Protein AF-A0ABD3QB46-F1 (afdb_monomer_lite)

Radius of gyration: 33.31 Å; chains: 1; bounding box: 88×83×87 Å

Structure (mmCIF, N/CA/C/O backbone):
data_AF-A0ABD3QB46-F1
#
_entry.id   AF-A0ABD3QB46-F1
#
loop_
_atom_site.group_PDB
_atom_site.id
_atom_site.type_symbol
_atom_site.label_atom_id
_atom_site.label_alt_id
_atom_site.label_comp_id
_atom_site.label_asym_id
_atom_site.label_entity_id
_atom_site.label_seq_id
_atom_site.pdbx_PDB_ins_code
_atom_site.Cartn_x
_atom_site.Cartn_y
_atom_site.Cartn_z
_atom_site.occupancy
_atom_site.B_iso_or_equiv
_atom_site.auth_seq_id
_atom_site.auth_comp_id
_atom_site.auth_asym_id
_atom_site.auth_atom_id
_atom_site.pdbx_PDB_model_num
ATOM 1 N N . MET A 1 1 ? -45.437 -51.075 6.900 1.00 41.72 1 MET A N 1
ATOM 2 C CA . MET A 1 1 ? -45.022 -50.573 8.228 1.00 41.72 1 MET A CA 1
ATOM 3 C C . MET A 1 1 ? -43.674 -49.899 8.054 1.00 41.72 1 MET A C 1
ATOM 5 O O . MET A 1 1 ? -42.848 -50.465 7.357 1.00 41.72 1 MET A O 1
ATOM 9 N N . ILE A 1 2 ? -43.502 -48.746 8.708 1.00 37.66 2 ILE A N 1
ATOM 10 C CA . ILE A 1 2 ? -42.310 -47.878 8.766 1.00 37.66 2 ILE A CA 1
ATOM 11 C C . ILE A 1 2 ? -42.243 -46.821 7.648 1.00 37.66 2 ILE A C 1
ATOM 13 O O . ILE A 1 2 ? -41.625 -46.995 6.605 1.00 37.66 2 ILE A O 1
ATOM 17 N N . LEU A 1 3 ? -42.913 -45.698 7.928 1.00 36.47 3 LEU A N 1
ATOM 18 C CA . LEU A 1 3 ? -42.651 -44.376 7.360 1.00 36.47 3 LEU A CA 1
ATOM 19 C C . LEU A 1 3 ? -41.615 -43.703 8.281 1.00 36.47 3 LEU A C 1
ATOM 21 O O . LEU A 1 3 ? -41.908 -43.509 9.462 1.00 36.47 3 LEU A O 1
ATOM 25 N N . HIS A 1 4 ? -40.430 -43.353 7.780 1.00 43.12 4 HIS A N 1
ATOM 26 C CA . HIS A 1 4 ? -39.468 -42.536 8.525 1.00 43.12 4 HIS A CA 1
ATOM 27 C C . HIS A 1 4 ? -39.785 -41.050 8.317 1.00 43.12 4 HIS A C 1
ATOM 29 O O . HIS A 1 4 ? -39.665 -40.528 7.212 1.00 43.12 4 HIS A O 1
ATOM 35 N N . ARG A 1 5 ? -40.203 -40.374 9.394 1.00 49.00 5 ARG A N 1
ATOM 36 C CA . ARG A 1 5 ? -40.220 -38.911 9.501 1.00 49.00 5 ARG A CA 1
ATOM 37 C C . ARG A 1 5 ? -38.848 -38.449 9.992 1.00 49.00 5 ARG A C 1
ATOM 39 O O . ARG A 1 5 ? -38.425 -38.870 11.064 1.00 49.00 5 ARG A O 1
ATOM 46 N N . PHE A 1 6 ? -38.196 -37.572 9.237 1.00 39.50 6 PHE A N 1
ATOM 47 C CA . PHE A 1 6 ? -37.091 -36.752 9.729 1.00 39.50 6 PHE A CA 1
ATOM 48 C C . PHE A 1 6 ? -37.677 -35.507 10.411 1.00 39.50 6 PHE A C 1
ATOM 50 O O . PHE A 1 6 ? -38.448 -34.773 9.796 1.00 39.50 6 PHE A O 1
ATOM 57 N N . LEU A 1 7 ? -37.352 -35.308 11.691 1.00 33.66 7 LEU A N 1
ATOM 58 C CA . LEU A 1 7 ? -37.504 -34.026 12.386 1.00 33.66 7 LEU A CA 1
ATOM 59 C C . LEU A 1 7 ? -36.214 -33.209 12.193 1.00 33.66 7 LEU A C 1
ATOM 61 O O . LEU A 1 7 ? -35.135 -33.798 12.288 1.00 33.66 7 LEU A O 1
ATOM 65 N N . PRO A 1 8 ? -36.289 -31.884 11.983 1.00 40.78 8 PRO A N 1
ATOM 66 C CA . PRO A 1 8 ? -35.114 -31.027 12.015 1.00 40.78 8 PRO A CA 1
ATOM 67 C C . PRO A 1 8 ? -34.707 -30.774 13.474 1.00 40.78 8 PRO A C 1
ATOM 69 O O . PRO A 1 8 ? -35.521 -30.373 14.306 1.00 40.78 8 PRO A O 1
ATOM 72 N N . VAL A 1 9 ? -33.440 -31.041 13.781 1.00 33.66 9 VAL A N 1
ATOM 73 C CA . VAL A 1 9 ? -32.803 -30.692 15.053 1.00 33.66 9 VAL A CA 1
ATOM 74 C C . VAL A 1 9 ? -32.510 -29.193 15.025 1.00 33.66 9 VAL A C 1
ATOM 76 O O . VAL A 1 9 ? -31.737 -28.725 14.195 1.00 33.66 9 VAL A O 1
ATOM 79 N N . LEU A 1 10 ? -33.169 -28.449 15.912 1.00 33.75 10 LEU A N 1
ATOM 80 C CA . LEU A 1 10 ? -32.939 -27.027 16.146 1.00 33.75 10 LEU A CA 1
ATOM 81 C C . LEU A 1 10 ? -31.586 -26.871 16.863 1.00 33.75 10 LEU A C 1
ATOM 83 O O . LEU A 1 10 ? -31.445 -27.260 18.022 1.00 33.75 10 LEU A O 1
ATOM 87 N N . LEU A 1 11 ? -30.580 -26.364 16.150 1.00 29.81 11 LEU A N 1
ATOM 88 C CA . LEU A 1 11 ? -29.246 -26.093 16.681 1.00 29.81 11 LEU A CA 1
ATOM 89 C C . LEU A 1 11 ? -29.290 -24.771 17.471 1.00 29.81 11 LEU A C 1
ATOM 91 O O . LEU A 1 11 ? -29.221 -23.691 16.893 1.00 29.81 11 LEU A O 1
ATOM 95 N N . LEU A 1 12 ? -29.455 -24.852 18.793 1.00 33.78 12 LEU A N 1
ATOM 96 C CA . LEU A 1 12 ? -29.245 -23.722 19.703 1.00 33.78 12 LEU A CA 1
ATOM 97 C C . LEU A 1 12 ? -27.739 -23.448 19.792 1.00 33.78 12 LEU A C 1
ATOM 99 O O . LEU A 1 12 ? -27.015 -24.183 20.465 1.00 33.78 12 LEU A O 1
ATOM 103 N N . LEU A 1 13 ? -27.272 -22.408 19.099 1.00 33.41 13 LEU A N 1
ATOM 104 C CA . LEU A 1 13 ? -25.924 -21.863 19.259 1.00 33.41 13 LEU A CA 1
ATOM 105 C C . LEU A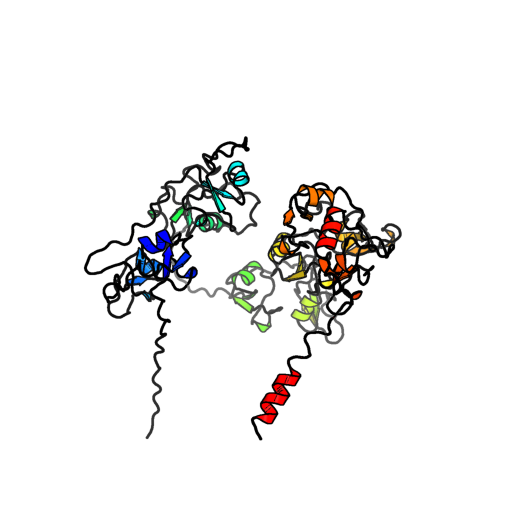 1 13 ? -25.781 -21.333 20.694 1.00 33.41 13 LEU A C 1
ATOM 107 O O . LEU A 1 13 ? -26.290 -20.267 21.026 1.00 33.41 13 LEU A O 1
ATOM 111 N N . HIS A 1 14 ? -25.126 -22.106 21.562 1.00 36.28 14 HIS A N 1
ATOM 112 C CA . HIS A 1 14 ? -24.645 -21.615 22.851 1.00 36.28 14 HIS A CA 1
ATOM 113 C C . HIS A 1 14 ? -23.461 -20.683 22.586 1.00 36.28 14 HIS A C 1
ATOM 115 O O . HIS A 1 14 ? -22.384 -21.148 22.211 1.00 36.28 14 HIS A O 1
ATOM 121 N N . LEU A 1 15 ? -23.665 -19.378 22.767 1.00 45.41 15 LEU A N 1
ATOM 122 C CA . LEU A 1 15 ? -22.561 -18.429 22.866 1.00 45.41 15 LEU A CA 1
ATOM 123 C C . LEU A 1 15 ? -21.738 -18.759 24.126 1.00 45.41 15 LEU A C 1
ATOM 125 O O . LEU A 1 15 ? -22.323 -19.131 25.150 1.00 45.41 15 LEU A O 1
ATOM 129 N N . PRO A 1 16 ? -20.397 -18.678 24.068 1.00 44.38 16 PRO A N 1
ATOM 130 C CA . PRO A 1 16 ? -19.562 -18.871 25.245 1.00 44.38 16 PRO A CA 1
ATOM 131 C C . PRO A 1 16 ? -19.929 -17.832 26.320 1.00 44.38 16 PRO A C 1
ATOM 133 O O . PRO A 1 16 ? -20.229 -16.687 25.975 1.00 44.38 16 PRO A O 1
ATOM 136 N N . PRO A 1 17 ? -19.926 -18.204 27.612 1.00 53.66 17 PRO A N 1
ATOM 137 C CA . PRO A 1 17 ? -20.184 -17.256 28.688 1.00 53.66 17 PRO A CA 1
ATOM 138 C C . PRO A 1 17 ? -19.136 -16.138 28.643 1.00 53.66 17 PRO A C 1
ATOM 140 O O . PRO A 1 17 ? -17.934 -16.407 28.667 1.00 53.66 17 PRO A O 1
ATOM 143 N N . ILE A 1 18 ? -19.599 -14.890 28.552 1.00 59.91 18 ILE A N 1
ATOM 144 C CA . ILE A 1 18 ? -18.747 -13.701 28.640 1.00 59.91 18 ILE A CA 1
ATOM 145 C C . ILE A 1 18 ? -18.142 -13.684 30.049 1.00 59.91 18 ILE A C 1
ATOM 147 O O . ILE A 1 18 ? -18.848 -13.894 31.036 1.00 59.91 18 ILE A O 1
ATOM 151 N N . ASN A 1 19 ? -16.825 -13.505 30.138 1.00 60.78 19 ASN A N 1
ATOM 152 C CA . ASN A 1 19 ? -16.116 -13.496 31.412 1.00 60.78 19 ASN A CA 1
ATOM 153 C C . ASN A 1 19 ? -16.535 -12.253 32.219 1.00 60.78 19 ASN A C 1
ATOM 155 O O . ASN A 1 19 ? -16.424 -11.138 31.716 1.00 60.78 19 ASN A O 1
ATOM 159 N N . SER A 1 20 ? -17.021 -12.440 33.448 1.00 67.75 20 SER A N 1
ATOM 160 C CA . SER A 1 20 ? -17.688 -11.401 34.253 1.00 67.75 20 SER A CA 1
ATOM 161 C C . SER A 1 20 ? -16.785 -10.259 34.722 1.00 67.75 20 SER A C 1
ATOM 163 O O . SER A 1 20 ? -17.282 -9.289 35.285 1.00 67.75 20 SER A O 1
ATOM 165 N N . ASP A 1 21 ? -15.474 -10.367 34.511 1.00 86.50 21 ASP A N 1
ATOM 166 C CA . ASP A 1 21 ? -14.487 -9.512 35.178 1.00 86.50 21 ASP A CA 1
ATOM 167 C C . ASP A 1 21 ? -13.931 -8.410 34.260 1.00 86.50 21 ASP A C 1
ATOM 169 O O . ASP A 1 21 ? -13.073 -7.618 34.667 1.00 86.50 21 ASP A O 1
ATOM 173 N N . LYS A 1 22 ? -14.402 -8.356 33.008 1.00 91.44 22 LYS A N 1
ATOM 174 C CA . LYS A 1 22 ? -13.919 -7.436 31.979 1.00 91.44 22 LYS A CA 1
ATOM 175 C C . LYS A 1 22 ? -15.014 -6.500 31.489 1.00 91.44 22 LYS A C 1
ATOM 177 O O . LYS A 1 22 ? -16.102 -6.956 31.148 1.00 91.44 22 LYS A O 1
ATOM 182 N N . PHE A 1 23 ? -14.701 -5.206 31.424 1.00 91.81 23 PHE A N 1
ATOM 183 C CA . PHE A 1 23 ? -15.641 -4.158 31.036 1.00 91.81 23 PHE A CA 1
ATOM 184 C C . PHE A 1 23 ? -15.017 -3.154 30.066 1.00 91.81 23 PHE A C 1
ATOM 186 O O . PHE A 1 23 ? -13.822 -2.856 30.130 1.00 91.81 23 PHE A O 1
ATOM 193 N N . CYS A 1 24 ? -15.847 -2.617 29.180 1.00 91.19 24 CYS A N 1
ATOM 194 C CA . CYS A 1 24 ? -15.464 -1.568 28.251 1.00 91.19 24 CYS A CA 1
ATOM 195 C C . CYS A 1 24 ? -15.295 -0.229 28.966 1.00 91.19 24 CYS A C 1
ATOM 197 O O . CYS A 1 24 ? -16.133 0.172 29.776 1.00 91.19 24 CYS A O 1
ATOM 199 N N . GLY A 1 25 ? -14.224 0.479 28.627 1.00 90.94 25 GLY A N 1
ATOM 200 C CA . GLY A 1 25 ? -13.978 1.852 29.054 1.00 90.94 25 GLY A CA 1
ATOM 201 C C . GLY A 1 25 ? -12.946 2.523 28.157 1.00 90.94 25 GLY A C 1
ATOM 202 O O . GLY A 1 25 ? -12.331 1.867 27.321 1.00 90.94 25 GLY A O 1
ATOM 203 N N . THR A 1 26 ? -12.754 3.832 28.296 1.00 87.94 26 THR A N 1
ATOM 204 C CA . THR A 1 26 ? -11.649 4.550 27.621 1.00 87.94 26 THR A CA 1
ATOM 205 C C . THR A 1 26 ? -10.292 4.273 28.274 1.00 87.94 26 THR A C 1
ATOM 207 O O . THR A 1 26 ? -9.246 4.417 27.651 1.00 87.94 26 THR A O 1
ATOM 210 N N . ASP A 1 27 ? -10.322 3.876 29.545 1.00 90.50 27 ASP A N 1
ATOM 211 C CA . ASP A 1 27 ? -9.195 3.422 30.347 1.00 90.50 27 ASP A CA 1
ATOM 212 C C . ASP A 1 27 ? -9.707 2.503 31.478 1.00 90.50 27 ASP A C 1
ATOM 214 O O . ASP A 1 27 ? -10.916 2.343 31.673 1.00 90.50 27 ASP A O 1
ATOM 218 N N . LEU A 1 28 ? -8.789 1.908 32.247 1.00 91.00 28 LEU A N 1
ATOM 219 C CA . LEU A 1 28 ? -9.125 1.010 33.358 1.00 91.00 28 LEU A CA 1
ATOM 220 C C . LEU A 1 28 ? -9.982 1.691 34.440 1.00 91.00 28 LEU A C 1
ATOM 222 O O . LEU A 1 28 ? -10.888 1.064 34.981 1.00 91.00 28 LEU A O 1
ATOM 226 N N . SER A 1 29 ? -9.728 2.964 34.752 1.00 88.56 29 SER A N 1
ATOM 227 C CA . SER A 1 29 ? -10.483 3.713 35.765 1.00 88.56 29 SER A CA 1
ATOM 228 C C . SER A 1 29 ? -11.914 3.978 35.291 1.00 88.56 29 SER A C 1
ATOM 230 O O . SER A 1 29 ? -12.873 3.840 36.055 1.00 88.56 29 SER A O 1
ATOM 232 N N . ASN A 1 30 ? -12.087 4.310 34.012 1.00 88.88 30 ASN A N 1
ATOM 233 C CA . ASN A 1 30 ? -13.387 4.459 33.371 1.00 88.88 30 ASN A CA 1
ATOM 234 C C . ASN A 1 30 ? -14.158 3.128 33.351 1.00 88.88 30 ASN A C 1
ATOM 236 O O . ASN A 1 30 ? -15.316 3.100 33.768 1.00 88.88 30 ASN A O 1
ATOM 240 N N . ALA A 1 31 ? -13.511 2.020 32.978 1.00 88.12 31 ALA A N 1
ATOM 241 C CA . ALA A 1 31 ? -14.123 0.689 33.008 1.00 88.12 31 ALA A CA 1
ATOM 242 C C . ALA A 1 31 ? -14.552 0.278 34.432 1.00 88.12 31 ALA A C 1
ATOM 244 O O . ALA A 1 31 ? -15.677 -0.177 34.632 1.00 88.12 31 ALA A O 1
ATOM 245 N N . GLN A 1 32 ? -13.698 0.515 35.436 1.00 88.44 32 GLN A N 1
ATOM 246 C CA . GLN A 1 32 ? -13.969 0.218 36.851 1.00 88.44 32 GLN A CA 1
ATOM 247 C C . GLN A 1 32 ? -15.065 1.079 37.477 1.00 88.44 32 GLN A C 1
ATOM 249 O O . GLN A 1 32 ? -15.755 0.630 38.388 1.00 88.44 32 GLN A O 1
ATOM 254 N N . SER A 1 33 ? -15.192 2.332 37.045 1.00 83.56 33 SER A N 1
ATOM 255 C CA . SER A 1 33 ? -16.164 3.268 37.620 1.00 83.56 33 SER A CA 1
ATOM 256 C C . SER A 1 33 ? -17.535 3.184 36.959 1.00 83.56 33 SER A C 1
ATOM 258 O O . SER A 1 33 ? -18.541 3.433 37.622 1.00 83.56 33 SER A O 1
ATOM 260 N N . THR A 1 34 ? -17.588 2.845 35.670 1.00 83.06 34 THR A N 1
ATOM 261 C CA . THR A 1 34 ? -18.844 2.792 34.914 1.00 83.06 34 THR A CA 1
ATOM 262 C C . THR A 1 34 ? -19.472 1.404 34.917 1.00 83.06 34 THR A C 1
ATOM 264 O O . THR A 1 34 ? -20.699 1.316 34.953 1.00 83.06 34 THR A O 1
ATOM 267 N N . CYS A 1 35 ? -18.661 0.335 34.896 1.00 86.75 35 CYS A N 1
ATOM 268 C CA . CYS A 1 35 ? -19.114 -1.060 34.831 1.00 86.75 35 CYS A CA 1
ATOM 269 C C . CYS A 1 35 ? -20.198 -1.282 33.763 1.00 86.75 35 CYS A C 1
ATOM 271 O O . CYS A 1 35 ? -21.172 -2.007 33.978 1.00 86.75 35 CYS A O 1
ATOM 273 N N . TRP A 1 36 ? -20.083 -0.560 32.646 1.00 78.75 36 TRP A N 1
ATOM 274 C CA . TRP A 1 36 ? -21.226 -0.310 31.776 1.00 78.75 36 TRP A CA 1
ATOM 275 C C . TRP A 1 36 ? -21.492 -1.455 30.800 1.00 78.75 36 TRP A C 1
ATOM 277 O O . TRP A 1 36 ? -22.642 -1.855 30.627 1.00 78.75 36 TRP A O 1
ATOM 287 N N . GLN A 1 37 ? -20.440 -2.008 30.203 1.00 87.88 37 GLN A N 1
ATOM 288 C CA . GLN A 1 37 ? -20.559 -3.049 29.194 1.00 87.88 37 GLN A CA 1
ATOM 289 C C . GLN A 1 37 ? -19.549 -4.167 29.468 1.00 87.88 37 GLN A C 1
ATOM 291 O O . GLN A 1 37 ? -18.351 -3.897 29.402 1.00 87.88 37 GLN A O 1
ATOM 296 N N . PRO A 1 38 ? -19.990 -5.403 29.757 1.00 86.81 38 PRO A N 1
ATOM 297 C CA . PRO A 1 38 ? -19.084 -6.536 29.854 1.00 86.81 38 PRO A CA 1
ATOM 298 C C . PRO A 1 38 ? -18.516 -6.886 28.473 1.00 86.81 38 PRO A C 1
ATOM 300 O O . PRO A 1 38 ? -19.205 -6.761 27.460 1.00 86.81 38 PRO A O 1
ATOM 303 N N . CYS A 1 39 ? -17.268 -7.339 28.424 1.00 89.00 39 CYS A N 1
ATOM 304 C CA . CYS A 1 39 ? -16.578 -7.646 27.172 1.00 89.00 39 CYS A CA 1
ATOM 305 C C . CYS A 1 39 ? -15.663 -8.864 27.313 1.00 89.00 39 CYS A C 1
ATOM 307 O O . CYS A 1 39 ? -15.085 -9.114 28.369 1.00 89.00 39 CYS A O 1
ATOM 309 N N . GLY A 1 40 ? -15.508 -9.641 26.242 1.00 87.50 40 GLY A N 1
ATOM 310 C CA . GLY A 1 40 ? -14.450 -10.648 26.132 1.00 87.50 40 GLY A CA 1
ATOM 311 C C . GLY A 1 40 ? -13.196 -10.088 25.457 1.00 87.50 40 GLY A C 1
ATOM 312 O O . GLY A 1 40 ? -12.076 -10.483 25.796 1.00 87.50 40 GLY A O 1
ATOM 313 N N . THR A 1 41 ? -13.394 -9.162 24.519 1.00 88.50 41 THR A N 1
ATOM 314 C CA . THR A 1 41 ? -12.387 -8.553 23.645 1.00 88.50 41 THR A CA 1
ATOM 315 C C . THR A 1 41 ? -12.700 -7.077 23.379 1.00 88.50 41 THR A C 1
ATOM 317 O O . THR A 1 41 ? -13.818 -6.624 23.610 1.00 88.50 41 THR A O 1
ATOM 320 N N . ASP A 1 42 ? -11.729 -6.325 22.849 1.00 86.69 42 ASP A N 1
ATOM 321 C CA . ASP A 1 42 ? -11.912 -4.912 22.466 1.00 86.69 42 ASP A CA 1
ATOM 322 C C . ASP A 1 42 ? -13.027 -4.731 21.412 1.00 86.69 42 ASP A C 1
ATOM 324 O O . ASP A 1 42 ? -13.703 -3.707 21.403 1.00 86.69 42 ASP A O 1
ATOM 328 N N . ALA A 1 43 ? -13.269 -5.743 20.568 1.00 83.06 43 ALA A N 1
ATOM 329 C CA . ALA A 1 43 ? -14.310 -5.717 19.538 1.00 83.06 43 ALA A CA 1
ATOM 330 C C . ALA A 1 43 ? -15.737 -5.782 20.103 1.00 83.06 43 ALA A C 1
ATOM 332 O O . ALA A 1 43 ? -16.689 -5.459 19.395 1.00 83.06 43 ALA A O 1
ATOM 333 N N . ASP A 1 44 ? -15.891 -6.192 21.364 1.00 83.06 44 ASP A N 1
ATOM 334 C CA . ASP A 1 44 ? -17.201 -6.209 22.002 1.00 83.06 44 ASP A CA 1
ATOM 335 C C . ASP A 1 44 ? -17.650 -4.787 22.368 1.00 83.06 44 ASP A C 1
ATOM 337 O O . ASP A 1 44 ? -18.846 -4.561 22.482 1.00 83.06 44 ASP A O 1
ATOM 341 N N . CYS A 1 45 ? -16.736 -3.818 22.510 1.00 89.25 45 CYS A N 1
ATOM 342 C CA . CYS A 1 45 ? -17.033 -2.482 23.027 1.00 89.25 45 CYS A CA 1
ATOM 343 C C . CYS A 1 45 ? -17.758 -1.566 22.032 1.00 89.25 45 CYS A C 1
ATOM 345 O O . CYS A 1 45 ? -17.326 -1.365 20.901 1.00 89.25 45 CYS A O 1
ATOM 347 N N . CYS A 1 46 ? -18.860 -0.961 22.482 1.00 83.81 46 CYS A N 1
ATOM 348 C CA . CYS A 1 46 ? -19.804 -0.258 21.613 1.00 83.81 46 CYS A CA 1
ATOM 349 C C . CYS A 1 46 ? -19.404 1.160 21.201 1.00 83.81 46 CYS A C 1
ATOM 351 O O . CYS A 1 46 ? -19.943 1.681 20.227 1.00 83.81 46 CYS A O 1
ATOM 353 N N . SER A 1 47 ? -18.522 1.818 21.954 1.00 79.44 47 SER A N 1
ATOM 354 C CA . SER A 1 47 ? -18.068 3.174 21.632 1.00 79.44 47 SER A CA 1
ATOM 355 C C . SER A 1 47 ? -16.679 3.146 21.003 1.00 79.44 47 SER A C 1
ATOM 357 O O . SER A 1 47 ? -15.774 2.480 21.508 1.00 79.44 47 SER A O 1
ATOM 359 N N . LEU A 1 48 ? -16.495 3.926 19.933 1.00 69.56 48 LEU A N 1
ATOM 360 C CA . LEU A 1 48 ? -15.185 4.134 19.313 1.00 69.56 48 LEU A CA 1
ATOM 361 C C . LEU A 1 48 ? -14.188 4.653 20.360 1.00 69.56 48 LEU A C 1
ATOM 363 O O . LEU A 1 48 ? -14.473 5.605 21.085 1.00 69.56 48 LEU A O 1
ATOM 367 N N . GLY A 1 49 ? -13.025 4.004 20.445 1.00 75.94 49 GLY A N 1
ATOM 368 C CA . GLY A 1 49 ? -11.976 4.336 21.412 1.00 75.94 49 GLY A CA 1
ATOM 369 C C . GLY A 1 49 ? -12.114 3.673 22.787 1.00 75.94 49 GLY A C 1
ATOM 370 O O . GLY A 1 49 ? -11.264 3.907 23.644 1.00 75.94 49 GLY A O 1
ATOM 371 N N . GLN A 1 50 ? -13.132 2.836 23.016 1.00 87.62 50 GLN A N 1
ATOM 372 C CA . GLN A 1 50 ? -13.169 1.975 24.199 1.00 87.62 50 GLN A CA 1
ATOM 373 C C . GLN A 1 50 ? -12.397 0.675 23.970 1.00 87.62 50 GLN A C 1
ATOM 375 O O . GLN A 1 50 ? -12.355 0.140 22.863 1.00 87.62 50 GLN A O 1
ATOM 380 N N . ARG A 1 51 ? -11.792 0.162 25.041 1.00 89.62 51 ARG A N 1
ATOM 381 C CA . ARG A 1 51 ? -11.105 -1.133 25.076 1.00 89.62 51 ARG A CA 1
ATOM 382 C C . ARG A 1 51 ? -11.628 -1.965 26.236 1.00 89.62 51 ARG A C 1
ATOM 384 O O . ARG A 1 51 ? -12.249 -1.438 27.161 1.00 89.62 51 ARG A O 1
ATOM 391 N N . CYS A 1 52 ? -11.373 -3.261 26.180 1.00 93.69 52 CYS A N 1
ATOM 392 C CA . CYS A 1 52 ? -11.826 -4.213 27.171 1.00 93.69 52 CYS A CA 1
ATOM 393 C C . CYS A 1 52 ? -10.805 -4.337 28.312 1.00 93.69 52 CYS A C 1
ATOM 395 O O . CYS A 1 52 ? -9.714 -4.883 28.131 1.00 93.69 52 CYS A O 1
ATOM 397 N N . TYR A 1 53 ? -11.151 -3.839 29.501 1.00 93.19 53 TYR A N 1
ATOM 398 C CA . TYR A 1 53 ? -10.266 -3.816 30.670 1.00 93.19 53 TYR A CA 1
ATOM 399 C C . TYR A 1 53 ? -10.715 -4.806 31.743 1.00 93.19 53 TYR A C 1
ATOM 401 O O . TYR A 1 53 ? -11.904 -4.934 32.013 1.00 93.19 53 TYR A O 1
ATOM 409 N N . GLU A 1 54 ? -9.764 -5.455 32.419 1.00 93.06 54 GLU A N 1
ATOM 410 C CA . GLU A 1 54 ? -10.036 -6.238 33.633 1.00 93.06 54 GLU A CA 1
ATOM 411 C C . GLU A 1 54 ? -10.341 -5.296 34.802 1.00 93.06 54 GLU A C 1
ATOM 413 O O . GLU A 1 54 ? -9.437 -4.787 35.463 1.00 93.06 54 GLU A O 1
ATOM 418 N N . ALA A 1 55 ? -11.625 -5.036 35.047 1.00 85.69 55 ALA A N 1
ATOM 419 C CA . ALA A 1 55 ? -12.065 -4.102 36.079 1.00 85.69 55 ALA A CA 1
ATOM 420 C C . ALA A 1 55 ? -11.929 -4.681 37.504 1.00 85.69 55 ALA A C 1
ATOM 422 O O . ALA A 1 55 ? -11.929 -3.930 38.483 1.00 85.69 55 ALA A O 1
ATOM 423 N N . GLY A 1 56 ? -11.757 -6.000 37.638 1.00 83.88 56 GLY A N 1
ATOM 424 C CA . GLY A 1 56 ? -11.680 -6.687 38.929 1.00 83.88 56 GLY A CA 1
ATOM 425 C C . GLY A 1 56 ? -12.992 -6.602 39.722 1.00 83.88 56 GLY A C 1
ATOM 426 O O . GLY A 1 56 ? -14.053 -6.330 39.167 1.00 83.88 56 GLY A O 1
ATOM 427 N N . GLU A 1 57 ? -12.926 -6.790 41.046 1.00 79.56 57 GLU A N 1
ATOM 428 C CA . GLU A 1 57 ? -14.107 -6.814 41.937 1.00 79.56 57 GLU A CA 1
ATOM 429 C C . GLU A 1 57 ? -14.871 -5.474 42.033 1.00 79.56 57 GLU A C 1
ATOM 431 O O . GLU A 1 57 ? -15.908 -5.403 42.695 1.00 79.56 57 GLU A O 1
ATOM 436 N N . ALA A 1 58 ? -14.380 -4.403 41.395 1.00 77.38 58 ALA A N 1
ATOM 437 C CA . ALA A 1 58 ? -15.042 -3.097 41.383 1.00 77.38 58 ALA A CA 1
ATOM 438 C C . ALA A 1 58 ? -16.430 -3.156 40.719 1.00 77.38 58 ALA A C 1
ATOM 440 O O . ALA A 1 58 ? -17.356 -2.469 41.153 1.00 77.38 58 ALA A O 1
ATOM 441 N N . CYS A 1 59 ? -16.588 -4.030 39.725 1.00 78.56 59 CYS A N 1
ATOM 442 C CA . CYS A 1 59 ? -17.843 -4.272 39.030 1.00 78.56 59 CYS A CA 1
ATOM 443 C C . CYS A 1 59 ? -18.474 -5.568 39.552 1.00 78.56 59 CYS A C 1
ATOM 445 O O . CYS A 1 59 ? -18.293 -6.642 38.989 1.00 78.56 59 CYS A O 1
ATOM 447 N N . GLY A 1 60 ? -19.168 -5.482 40.691 1.00 66.12 60 GLY A N 1
ATOM 448 C CA . GLY A 1 60 ? -19.786 -6.646 41.334 1.00 66.12 60 GLY A CA 1
ATOM 449 C C . GLY A 1 60 ? -20.760 -7.402 40.413 1.00 66.12 60 GLY A C 1
ATOM 450 O O . GLY A 1 60 ? -21.513 -6.791 39.656 1.00 66.12 60 GLY A O 1
ATOM 451 N N . SER A 1 61 ? -20.790 -8.735 40.522 1.00 60.41 61 SER A N 1
ATOM 452 C CA . SER A 1 61 ? -21.458 -9.663 39.587 1.00 60.41 61 SER A CA 1
ATOM 453 C C . SER A 1 61 ? -23.004 -9.679 39.622 1.00 60.41 61 SER A C 1
ATOM 455 O O . SER A 1 61 ? -23.597 -10.752 39.629 1.00 60.41 61 SER A O 1
ATOM 457 N N . SER A 1 62 ? -23.706 -8.546 39.737 1.00 56.88 62 SER A N 1
ATOM 458 C CA . SER A 1 62 ? -25.169 -8.611 39.965 1.00 56.88 62 SER A CA 1
ATOM 459 C C . SER A 1 62 ? -26.029 -7.446 39.478 1.00 56.88 62 SER A C 1
ATOM 461 O O . SER A 1 62 ? -27.198 -7.381 39.846 1.00 56.88 62 SER A O 1
ATOM 463 N N . VAL A 1 63 ? -25.521 -6.520 38.658 1.00 63.31 63 VAL A N 1
ATOM 464 C CA . VAL A 1 63 ? -26.352 -5.363 38.262 1.00 63.31 63 VAL A CA 1
ATOM 465 C C . VAL A 1 63 ? -27.356 -5.697 37.144 1.00 63.31 63 VAL A C 1
ATOM 467 O O . VAL A 1 63 ? -28.380 -5.028 37.062 1.00 63.31 63 VAL A O 1
ATOM 470 N N . TYR A 1 64 ? -27.127 -6.749 36.344 1.00 69.62 64 TYR A N 1
ATOM 471 C CA . TYR A 1 64 ? -27.937 -7.046 35.144 1.00 69.62 64 TYR A CA 1
ATOM 472 C C . TYR A 1 64 ? -28.406 -8.509 35.023 1.00 69.62 64 TYR A C 1
ATOM 474 O O . TYR A 1 64 ? -28.726 -8.973 33.927 1.00 69.62 64 TYR A O 1
ATOM 482 N N . ASP A 1 65 ? -28.458 -9.245 36.137 1.00 64.19 65 ASP A N 1
ATOM 483 C CA . ASP A 1 65 ? -28.917 -10.639 36.159 1.00 64.19 65 ASP A CA 1
ATOM 484 C C . ASP A 1 65 ? -30.439 -10.705 36.359 1.00 64.19 65 ASP A C 1
ATOM 486 O O . ASP A 1 65 ? -30.949 -10.847 37.472 1.00 64.19 65 ASP A O 1
ATOM 490 N N . GLY A 1 66 ? -31.178 -10.594 35.255 1.00 75.88 66 GLY A N 1
ATOM 491 C CA . GLY A 1 66 ? -32.630 -10.760 35.226 1.00 75.88 66 GLY A CA 1
ATOM 492 C C . GLY A 1 66 ? -33.193 -10.738 33.804 1.00 75.88 66 GLY A C 1
ATOM 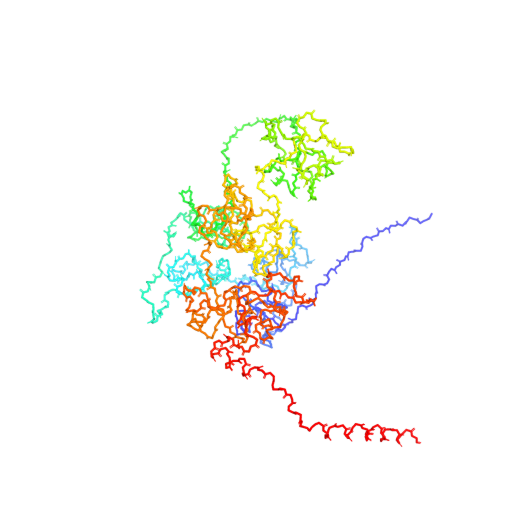493 O O . GLY A 1 66 ? -32.644 -10.091 32.915 1.00 75.88 66 GLY A O 1
ATOM 494 N N . GLU A 1 67 ? -34.307 -11.443 33.568 1.00 79.88 67 GLU A N 1
ATOM 495 C CA . GLU A 1 67 ? -34.992 -11.459 32.257 1.00 79.88 67 GLU A CA 1
ATOM 496 C C . GLU A 1 67 ? -35.501 -10.066 31.827 1.00 79.88 67 GLU A C 1
ATOM 498 O O . GLU A 1 67 ? -35.794 -9.848 30.652 1.00 79.88 67 GLU A O 1
ATOM 503 N N . ASN A 1 68 ? -35.566 -9.113 32.762 1.00 86.88 68 ASN A N 1
ATOM 504 C CA . ASN A 1 68 ? -35.920 -7.708 32.547 1.00 86.88 68 ASN A CA 1
ATOM 505 C C . ASN A 1 68 ? -34.812 -6.874 31.871 1.00 86.88 68 ASN A C 1
ATOM 507 O O . ASN A 1 68 ? -35.060 -5.713 31.551 1.00 86.88 68 ASN A O 1
ATOM 511 N N . HIS A 1 69 ? -33.632 -7.457 31.620 1.00 88.94 69 HIS A N 1
ATOM 512 C CA . HIS A 1 69 ? -32.492 -6.820 30.940 1.00 88.94 69 HIS A CA 1
ATOM 513 C C . HIS A 1 69 ? -32.263 -7.329 29.508 1.00 88.94 69 HIS A C 1
ATOM 515 O O . HIS A 1 69 ? -31.209 -7.089 28.910 1.00 88.94 69 HIS A O 1
ATOM 521 N N . ASN A 1 70 ? -33.247 -8.031 28.940 1.00 92.25 70 ASN A N 1
ATOM 522 C CA . ASN A 1 70 ? -33.164 -8.608 27.603 1.00 92.25 70 ASN A CA 1
ATOM 523 C C . ASN A 1 70 ? -33.895 -7.727 26.586 1.00 92.25 70 ASN A C 1
ATOM 525 O O . ASN A 1 70 ? -35.122 -7.608 26.647 1.00 92.25 70 ASN A O 1
ATOM 529 N N . PHE A 1 71 ? -33.170 -7.147 25.629 1.00 94.00 71 PHE A N 1
ATOM 530 C CA . PHE A 1 71 ? -33.735 -6.230 24.634 1.00 94.00 71 PHE A CA 1
ATOM 531 C C . PHE A 1 71 ? -33.339 -6.622 23.207 1.00 94.00 71 PHE A C 1
ATOM 533 O O . PHE A 1 71 ? -32.274 -7.189 22.957 1.00 94.00 71 PHE A O 1
ATOM 540 N N . CYS A 1 72 ? -34.241 -6.353 22.265 1.00 95.12 72 CYS A N 1
ATOM 541 C CA . CYS A 1 72 ? -34.043 -6.621 20.847 1.00 95.12 72 CYS A CA 1
ATOM 542 C C . CYS A 1 72 ? -33.201 -5.535 20.179 1.00 95.12 72 CYS A C 1
ATOM 544 O O . CYS A 1 72 ? -33.504 -4.354 20.340 1.00 95.12 72 CYS A O 1
ATOM 546 N N . GLY A 1 73 ? -32.239 -5.946 19.354 1.00 93.00 73 GLY A N 1
ATOM 547 C CA . GLY A 1 73 ? -31.460 -5.055 18.491 1.00 93.00 73 GLY A CA 1
ATOM 548 C C . GLY A 1 73 ? -30.797 -5.804 17.335 1.00 93.00 73 GLY A C 1
ATOM 549 O O . GLY A 1 73 ? -30.904 -7.030 17.233 1.00 93.00 73 GLY A O 1
ATOM 550 N N . VAL A 1 74 ? -30.121 -5.083 16.443 1.00 87.94 74 VAL A N 1
ATOM 551 C CA . VAL A 1 74 ? -29.248 -5.685 15.408 1.00 87.94 74 VAL A CA 1
ATOM 552 C C . VAL A 1 74 ? -27.866 -6.059 15.956 1.00 87.94 74 VAL A C 1
ATOM 554 O O . VAL A 1 74 ? -27.151 -6.855 15.354 1.00 87.94 74 VAL A O 1
ATOM 557 N N . SER A 1 75 ? -27.500 -5.488 17.103 1.00 87.81 75 SER A N 1
ATOM 558 C CA . SER A 1 75 ? -26.291 -5.771 17.875 1.00 87.81 75 SER A CA 1
ATOM 559 C C . SER A 1 75 ? -26.574 -5.567 19.368 1.00 87.81 75 SER A C 1
ATOM 561 O O . SER A 1 75 ? -27.586 -4.960 19.733 1.00 87.81 75 SER A O 1
ATOM 563 N N . TRP A 1 76 ? -25.679 -6.040 20.245 1.00 87.56 76 TRP A N 1
ATOM 564 C CA . TRP A 1 76 ? -25.800 -5.778 21.686 1.00 87.56 76 TRP A CA 1
ATOM 565 C C . TRP A 1 76 ? -25.818 -4.269 21.973 1.00 87.56 76 TRP A C 1
ATOM 567 O O . TRP A 1 76 ? -26.617 -3.807 22.779 1.00 87.56 76 TRP A O 1
ATOM 577 N N . CYS A 1 77 ? -25.006 -3.495 21.245 1.00 86.75 77 CYS A N 1
ATOM 578 C CA . CYS A 1 77 ? -24.936 -2.037 21.347 1.00 86.75 77 CYS A CA 1
ATOM 579 C C . CYS A 1 77 ? -26.254 -1.362 20.987 1.00 86.75 77 CYS A C 1
ATOM 581 O O . CYS A 1 77 ? -26.742 -0.518 21.732 1.00 86.75 77 CYS A O 1
ATOM 583 N N . ASP A 1 78 ? -26.848 -1.763 19.864 1.00 87.56 78 ASP A N 1
ATOM 584 C CA . ASP A 1 78 ? -28.146 -1.258 19.429 1.00 87.56 78 ASP A CA 1
ATOM 585 C C . ASP A 1 78 ? -29.220 -1.539 20.490 1.00 87.56 78 ASP A C 1
ATOM 587 O O . ASP A 1 78 ? -29.926 -0.626 20.918 1.00 87.56 78 ASP A O 1
ATOM 591 N N . ALA A 1 79 ? -29.269 -2.766 21.019 1.00 88.81 79 ALA A N 1
ATOM 592 C CA . ALA A 1 79 ? -30.194 -3.132 22.091 1.00 88.81 79 ALA A CA 1
ATOM 593 C C . ALA A 1 79 ? -29.952 -2.335 23.391 1.00 88.81 79 ALA A C 1
ATOM 595 O O . ALA A 1 79 ? -30.910 -1.904 24.033 1.00 88.81 79 ALA A O 1
ATOM 596 N N . ALA A 1 80 ? -28.687 -2.110 23.760 1.00 87.00 80 ALA A N 1
ATOM 597 C CA . ALA A 1 80 ? -28.280 -1.401 24.972 1.00 87.00 80 ALA A CA 1
ATOM 598 C C . ALA A 1 80 ? -28.525 0.117 24.924 1.00 87.00 80 ALA A C 1
ATOM 600 O O . ALA A 1 80 ? -28.782 0.721 25.967 1.00 87.00 80 ALA A O 1
ATOM 601 N N . TYR A 1 81 ? -28.446 0.736 23.742 1.00 83.12 81 TYR A N 1
ATOM 602 C CA . TYR A 1 81 ? -28.639 2.180 23.573 1.00 83.12 81 TYR A CA 1
ATOM 603 C C . TYR A 1 81 ? -30.057 2.574 23.181 1.00 83.12 81 TYR A C 1
ATOM 605 O O . TYR A 1 81 ? -30.512 3.644 23.571 1.00 83.12 81 TYR A O 1
ATOM 613 N N . THR A 1 82 ? -30.769 1.752 22.413 1.00 86.06 82 THR A N 1
ATOM 614 C CA . THR A 1 82 ? -32.152 2.076 22.028 1.00 86.06 82 THR A CA 1
ATOM 615 C C . THR A 1 82 ? -33.152 1.683 23.105 1.00 86.06 82 THR A C 1
ATOM 617 O O . THR A 1 82 ? -34.244 2.248 23.149 1.00 86.06 82 THR A O 1
ATOM 620 N N . CYS A 1 83 ? -32.795 0.716 23.963 1.00 90.00 83 CYS A N 1
ATOM 621 C CA . CYS A 1 83 ? -33.717 0.063 24.889 1.00 90.00 83 CYS A CA 1
ATOM 622 C C . CYS A 1 83 ? -35.045 -0.282 24.204 1.00 90.00 83 CYS A C 1
ATOM 624 O O . CYS A 1 83 ? -36.111 0.060 24.713 1.00 90.00 83 CYS A O 1
ATOM 626 N N . GLY A 1 84 ? -34.954 -0.900 23.018 1.00 89.19 84 GLY A N 1
ATOM 627 C CA . GLY A 1 84 ? -36.077 -1.149 22.119 1.00 89.19 84 GLY A CA 1
ATOM 628 C C . GLY A 1 84 ? -37.140 -2.103 22.679 1.00 89.19 84 GLY A C 1
ATOM 629 O O . GLY A 1 84 ? -37.691 -1.930 23.761 1.00 89.19 84 GLY A O 1
ATOM 630 N N . THR A 1 85 ? -37.509 -3.132 21.915 1.00 92.38 85 THR A N 1
ATOM 631 C CA . THR A 1 85 ? -38.528 -4.083 22.396 1.00 92.38 85 THR A CA 1
ATOM 632 C C . THR A 1 85 ? -37.897 -5.068 23.386 1.00 92.38 85 THR A C 1
ATOM 634 O O . THR A 1 85 ? -36.952 -5.754 22.995 1.00 92.38 85 THR A O 1
ATOM 637 N N . PRO A 1 86 ? -38.390 -5.196 24.632 1.00 93.31 86 PRO A N 1
ATOM 638 C CA . PRO A 1 86 ? -37.910 -6.227 25.545 1.00 93.31 86 PRO A CA 1
ATOM 639 C C . PRO A 1 86 ? -38.299 -7.625 25.045 1.00 93.31 86 PRO A C 1
ATOM 641 O O . PRO A 1 86 ? -39.420 -7.841 24.575 1.00 93.31 86 PRO A O 1
ATOM 644 N N . CYS A 1 87 ? -37.396 -8.597 25.162 1.00 93.25 87 CYS A N 1
ATOM 645 C CA . CYS A 1 87 ? -37.581 -9.958 24.652 1.00 93.25 87 CYS A CA 1
ATOM 646 C C . CYS A 1 87 ? -37.649 -10.996 25.779 1.00 93.25 87 CYS A C 1
ATOM 648 O O . CYS A 1 87 ? -36.703 -11.731 26.053 1.00 93.25 87 CYS A O 1
ATOM 650 N N . VAL A 1 88 ? -38.840 -11.128 26.372 1.00 84.88 88 VAL A N 1
ATOM 651 C CA . VAL A 1 88 ? -39.118 -11.958 27.567 1.00 84.88 88 VAL A CA 1
ATOM 652 C C . VAL A 1 88 ? -38.961 -13.479 27.328 1.00 84.88 88 VAL A C 1
ATOM 654 O O . VAL A 1 88 ? -39.007 -14.265 28.261 1.00 84.88 88 VAL A O 1
ATOM 657 N N . GLN A 1 89 ? -38.747 -13.937 26.090 1.00 87.62 89 GLN A N 1
ATOM 658 C CA . GLN A 1 89 ? -38.501 -15.357 25.756 1.00 87.62 89 GLN A CA 1
ATOM 659 C C . GLN A 1 89 ? -37.535 -15.519 24.569 1.00 87.62 89 GLN A C 1
ATOM 661 O O . GLN A 1 89 ? -37.676 -16.437 23.759 1.00 87.62 89 GLN A O 1
ATOM 666 N N . GLY A 1 90 ? -36.608 -14.575 24.385 1.00 88.62 90 GLY A N 1
ATOM 667 C CA . GLY A 1 90 ? -35.644 -14.628 23.277 1.00 88.62 90 GLY A CA 1
ATOM 668 C C . GLY A 1 90 ? -36.217 -14.314 21.887 1.00 88.62 90 GLY A C 1
ATOM 669 O O . GLY A 1 90 ? -35.495 -14.405 20.901 1.00 88.62 90 GLY A O 1
ATOM 670 N N . SER A 1 91 ? -37.503 -13.961 21.778 1.00 93.62 91 SER A N 1
ATOM 671 C CA . SER A 1 91 ? -38.151 -13.656 20.495 1.00 93.62 91 SER A CA 1
ATOM 672 C C . SER A 1 91 ? -38.145 -12.157 20.210 1.00 93.62 91 SER A C 1
ATOM 674 O O . SER A 1 91 ? -38.637 -11.379 21.025 1.00 93.62 91 SER A O 1
ATOM 676 N N . CYS A 1 92 ? -37.647 -11.779 19.032 1.00 95.44 92 CYS A N 1
ATOM 677 C CA . CYS A 1 92 ? -37.578 -10.400 18.560 1.00 95.44 92 CYS A CA 1
ATOM 678 C C . CYS A 1 92 ? -38.242 -10.238 17.180 1.00 95.44 92 CYS A C 1
ATOM 680 O O . CYS A 1 92 ? -38.197 -11.164 16.365 1.00 95.44 92 CYS A O 1
ATOM 682 N N . PRO A 1 93 ? -38.893 -9.094 16.899 1.00 92.94 93 PRO A N 1
ATOM 683 C CA . PRO A 1 93 ? -39.511 -8.835 15.600 1.00 92.94 93 PRO A CA 1
ATOM 684 C C . PRO A 1 93 ? -38.462 -8.546 14.513 1.00 92.94 93 PRO A C 1
ATOM 686 O O . PRO A 1 93 ? -37.336 -8.164 14.809 1.00 92.94 93 PRO A O 1
ATOM 689 N N . ASN A 1 94 ? -38.859 -8.683 13.242 1.00 90.25 94 ASN A N 1
ATOM 690 C CA . ASN A 1 94 ? -38.125 -8.174 12.071 1.00 90.25 94 ASN A CA 1
ATOM 691 C C . ASN A 1 94 ? -36.664 -8.644 11.921 1.00 90.25 94 ASN A C 1
ATOM 693 O O . ASN A 1 94 ? -35.837 -7.912 11.389 1.00 90.25 94 ASN A O 1
ATOM 697 N N . GLY A 1 95 ? -36.339 -9.860 12.368 1.00 88.06 95 GLY A N 1
ATOM 698 C CA . GLY A 1 95 ? -34.980 -10.402 12.240 1.00 88.06 95 GLY A CA 1
ATOM 699 C C . GLY A 1 95 ? -33.962 -9.799 13.213 1.00 88.06 95 GLY A C 1
ATOM 700 O O . GLY A 1 95 ? -32.770 -10.024 13.040 1.00 88.06 95 GLY A O 1
ATOM 701 N N . LEU A 1 96 ? -34.415 -9.059 14.229 1.00 93.38 96 LEU A N 1
ATOM 702 C CA . LEU A 1 96 ? -33.568 -8.620 15.336 1.00 93.38 96 LEU A CA 1
ATOM 703 C C . LEU A 1 96 ? -33.200 -9.804 16.242 1.00 93.38 96 LEU A C 1
ATOM 705 O O . LEU A 1 96 ? -33.909 -10.815 16.293 1.00 93.38 96 LEU A O 1
ATOM 709 N N . TYR A 1 97 ? -32.118 -9.653 16.997 1.00 93.94 97 TYR A N 1
ATOM 710 C CA . TYR A 1 97 ? -31.650 -10.637 17.968 1.00 93.94 97 TYR A CA 1
ATOM 711 C C . TYR A 1 97 ? -31.927 -10.151 19.392 1.00 93.94 97 TYR A C 1
ATOM 713 O O . TYR A 1 97 ? -31.899 -8.953 19.673 1.00 93.94 97 TYR A O 1
ATOM 721 N N . CYS A 1 98 ? -32.229 -11.091 20.290 1.00 94.62 98 CYS A N 1
ATOM 722 C CA . CYS A 1 98 ? -32.438 -10.804 21.704 1.00 94.62 98 CYS A CA 1
ATOM 723 C C . CYS A 1 98 ? -31.095 -10.831 22.433 1.00 94.62 98 CYS A C 1
ATOM 725 O O . CYS A 1 98 ? -30.477 -11.894 22.539 1.00 94.62 98 CYS A O 1
ATOM 727 N N . TYR A 1 99 ? -30.658 -9.680 22.930 1.00 91.56 99 TYR A N 1
ATOM 728 C CA . TYR A 1 99 ? -29.411 -9.544 23.673 1.00 91.56 99 TYR A CA 1
ATOM 729 C C . TYR A 1 99 ? -29.703 -9.462 25.165 1.00 91.56 99 TYR A C 1
ATOM 731 O O . TYR A 1 99 ? -30.575 -8.706 25.588 1.00 91.56 99 TYR A O 1
ATOM 739 N N . ALA A 1 100 ? -28.982 -10.261 25.950 1.00 89.94 100 ALA A N 1
ATOM 740 C CA . ALA A 1 100 ? -29.112 -10.290 27.400 1.00 89.94 100 ALA A CA 1
ATOM 741 C C . ALA A 1 100 ? -28.180 -9.285 28.088 1.00 89.94 100 ALA A C 1
ATOM 743 O O . ALA A 1 100 ? -27.207 -8.811 27.494 1.00 89.94 100 ALA A O 1
ATOM 744 N N . SER A 1 101 ? -28.481 -8.998 29.358 1.00 86.50 101 SER A N 1
ATOM 745 C CA . SER A 1 101 ? -27.660 -8.157 30.241 1.00 86.50 101 SER A CA 1
ATOM 746 C C . SER A 1 101 ? -27.418 -6.745 29.697 1.00 86.50 101 SER A C 1
ATOM 748 O O . SER A 1 101 ? -26.347 -6.173 29.884 1.00 86.50 101 SER A O 1
ATOM 750 N N . THR A 1 102 ? -28.407 -6.179 29.003 1.00 87.75 102 THR A N 1
ATOM 751 C CA . THR A 1 102 ? -28.367 -4.774 28.583 1.00 87.75 102 THR A CA 1
ATOM 752 C C . THR A 1 102 ? -28.622 -3.853 29.790 1.00 87.75 102 THR A C 1
ATOM 754 O O . THR A 1 102 ? -29.305 -4.249 30.737 1.00 87.75 102 THR A O 1
ATOM 757 N N . PRO A 1 103 ? -28.125 -2.602 29.784 1.00 84.44 103 PRO A N 1
ATOM 758 C CA . PRO A 1 103 ? -28.362 -1.644 30.870 1.00 84.44 103 PRO A CA 1
ATOM 759 C C . PRO A 1 103 ? -29.825 -1.180 30.982 1.00 84.44 103 PRO A C 1
ATOM 761 O O . PRO A 1 103 ? -30.194 -0.501 31.944 1.00 84.44 103 PRO A O 1
ATOM 764 N N . CYS A 1 104 ? -30.648 -1.530 29.996 1.00 87.19 104 CYS A N 1
ATOM 765 C CA . CYS A 1 104 ? -32.071 -1.251 29.938 1.00 87.19 104 CYS A CA 1
ATOM 766 C C 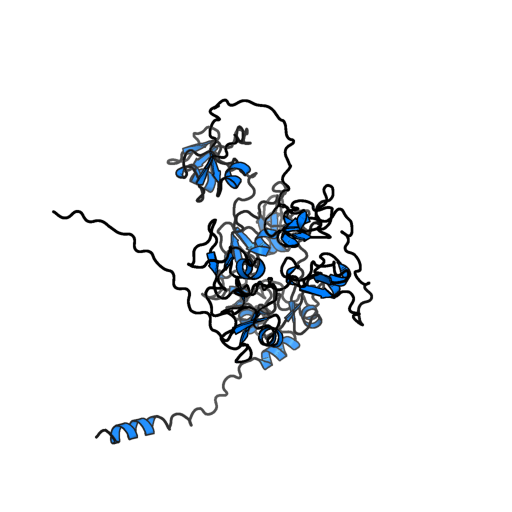. CYS A 1 104 ? -32.827 -2.114 30.956 1.00 87.19 104 CYS A C 1
ATOM 768 O O . CYS A 1 104 ? -32.484 -3.273 31.169 1.00 87.19 104 CYS A O 1
ATOM 770 N N . ASP A 1 105 ? -33.861 -1.557 31.587 1.00 88.69 105 ASP A N 1
ATOM 771 C CA . ASP A 1 105 ? -34.665 -2.252 32.599 1.00 88.69 105 ASP A CA 1
ATOM 772 C C . ASP A 1 105 ? -36.149 -1.953 32.373 1.00 88.69 105 ASP A C 1
ATOM 774 O O . ASP A 1 105 ? -36.571 -0.791 32.433 1.00 88.69 105 ASP A O 1
ATOM 778 N N . THR A 1 106 ? -36.942 -2.998 32.121 1.00 85.25 106 THR A N 1
ATOM 779 C CA . THR A 1 106 ? -38.392 -2.869 31.907 1.00 85.25 106 THR A CA 1
ATOM 780 C C . THR A 1 106 ? -39.148 -2.378 33.138 1.00 85.25 106 THR A C 1
ATOM 782 O O . THR A 1 106 ? -40.212 -1.778 32.986 1.00 85.25 106 THR A O 1
ATOM 785 N N . ASP A 1 107 ? -38.619 -2.604 34.342 1.00 84.56 107 ASP A N 1
ATOM 786 C CA . ASP A 1 107 ? -39.331 -2.345 35.597 1.00 84.56 107 ASP A CA 1
ATOM 787 C C . ASP A 1 107 ? -39.017 -0.961 36.172 1.00 84.56 107 ASP A C 1
ATOM 789 O O . ASP A 1 107 ? -39.897 -0.297 36.724 1.00 84.56 107 ASP A O 1
ATOM 793 N N . ASN A 1 108 ? -37.774 -0.497 36.023 1.00 76.50 108 ASN A N 1
ATOM 794 C CA . ASN A 1 108 ? -37.331 0.779 36.593 1.00 76.50 108 ASN A CA 1
ATOM 795 C C . ASN A 1 108 ? -37.344 1.948 35.604 1.00 76.50 108 ASN A C 1
ATOM 797 O O . ASN A 1 108 ? -37.006 3.069 35.993 1.00 76.50 108 ASN A O 1
ATOM 801 N N . GLY A 1 109 ? -37.716 1.712 34.340 1.00 63.78 109 GLY A N 1
ATOM 802 C CA . GLY A 1 109 ? -37.774 2.757 33.316 1.00 63.78 109 GLY A CA 1
ATOM 803 C C . GLY A 1 109 ? -36.448 3.503 33.158 1.00 63.78 109 GLY A C 1
ATOM 804 O O . GLY A 1 109 ? -36.453 4.691 32.831 1.00 63.78 109 GLY A O 1
ATOM 805 N N . ARG A 1 110 ? -35.316 2.838 33.443 1.00 61.53 110 ARG A N 1
ATOM 806 C CA . ARG A 1 110 ? -33.997 3.429 33.221 1.00 61.53 110 ARG A CA 1
ATOM 807 C C . ARG A 1 110 ? -33.877 3.704 31.732 1.00 61.53 110 ARG A C 1
ATOM 809 O O . ARG A 1 110 ? -33.865 2.782 30.923 1.00 61.53 110 ARG A O 1
ATOM 816 N N . SER A 1 111 ? -33.842 4.990 31.397 1.00 57.44 111 SER A N 1
ATOM 817 C CA . SER A 1 111 ? -33.495 5.429 30.057 1.00 57.44 111 SER A CA 1
ATOM 818 C C . SER A 1 111 ? -32.075 4.953 29.746 1.00 57.44 111 SER A C 1
ATOM 820 O O . SER A 1 111 ? -31.261 4.868 30.677 1.00 57.44 111 SER A O 1
ATOM 822 N N . PRO A 1 112 ? -31.779 4.637 28.474 1.00 61.00 112 PRO A N 1
ATOM 823 C CA . PRO A 1 112 ? -30.417 4.337 28.060 1.00 61.00 112 PRO A CA 1
ATOM 824 C C . PRO A 1 112 ? -29.470 5.430 28.577 1.00 61.00 112 PRO A C 1
ATOM 826 O O . PRO A 1 112 ? -29.907 6.576 28.771 1.00 61.00 112 PRO A O 1
ATOM 829 N N . PRO A 1 113 ? -28.188 5.103 28.833 1.00 59.19 113 PRO A N 1
ATOM 830 C CA . PRO A 1 113 ? -27.197 6.133 29.110 1.00 59.19 113 PRO A CA 1
ATOM 831 C C . PRO A 1 113 ? -27.345 7.230 28.052 1.00 59.19 113 PRO A C 1
ATOM 833 O O . PRO A 1 113 ? -27.587 6.884 26.890 1.00 59.19 113 PRO A O 1
ATOM 836 N N . PRO A 1 114 ? -27.252 8.521 28.423 1.00 50.53 114 PRO A N 1
ATOM 837 C CA . PRO A 1 114 ? -27.321 9.578 27.432 1.00 50.53 114 PRO A CA 1
ATOM 838 C C . PRO A 1 114 ? -26.325 9.232 26.330 1.00 50.53 114 PRO A C 1
ATOM 840 O O . PRO A 1 114 ? -25.145 9.002 26.616 1.00 50.53 114 PRO A O 1
ATOM 843 N N . LEU A 1 115 ? -26.828 9.136 25.093 1.00 46.19 115 LEU A N 1
ATOM 844 C CA . LEU A 1 115 ? -25.964 9.101 23.923 1.00 46.19 115 LEU A CA 1
ATOM 845 C C . LEU A 1 115 ? -24.950 10.241 24.101 1.00 46.19 115 LEU A C 1
ATOM 847 O O . LEU A 1 115 ? -25.336 11.296 24.629 1.00 46.19 115 LEU A O 1
ATOM 851 N N . PRO A 1 116 ? -23.666 10.037 23.749 1.00 47.12 116 PRO A N 1
ATOM 852 C CA . PRO A 1 116 ? -22.695 11.121 23.755 1.00 47.12 116 PRO A CA 1
ATOM 853 C C . PRO A 1 116 ? -23.354 12.350 23.133 1.00 47.12 116 PRO A C 1
ATOM 855 O O . PRO A 1 116 ? -23.965 12.223 22.073 1.00 47.12 116 PRO A O 1
ATOM 858 N N . ALA A 1 117 ? -23.336 13.479 23.853 1.00 41.94 117 ALA A N 1
ATOM 859 C CA . ALA A 1 117 ? -24.024 14.688 23.414 1.00 41.94 117 ALA A CA 1
ATOM 860 C C . ALA A 1 117 ? -23.681 14.962 21.947 1.00 41.94 117 ALA A C 1
ATOM 862 O O . ALA A 1 117 ? -22.521 14.775 21.563 1.00 41.94 117 ALA A O 1
ATOM 863 N N . GLU A 1 118 ? -24.684 15.376 21.159 1.00 41.69 118 GLU A N 1
ATOM 864 C CA . GLU A 1 118 ? -24.475 15.793 19.773 1.00 41.69 118 GLU A CA 1
ATOM 865 C C . GLU A 1 118 ? -23.215 16.658 19.711 1.00 41.69 118 GLU A C 1
ATOM 867 O O . GLU A 1 118 ? -23.064 17.568 20.541 1.00 41.69 118 GLU A O 1
ATOM 872 N N . PRO A 1 119 ? -22.269 16.354 18.809 1.00 46.03 119 PRO A N 1
ATOM 873 C CA . PRO A 1 119 ? -21.037 17.103 18.735 1.00 46.03 119 PRO A CA 1
ATOM 874 C C . PRO A 1 119 ? -21.364 18.548 18.356 1.00 46.03 119 PRO A C 1
ATOM 876 O O . PRO A 1 119 ? -21.511 18.890 17.187 1.00 46.03 119 PRO A O 1
ATOM 879 N N . THR A 1 120 ? -21.436 19.433 19.349 1.00 45.88 120 THR A N 1
ATOM 880 C CA . THR A 1 120 ? -21.298 20.867 19.118 1.00 45.88 120 THR A CA 1
ATOM 881 C C . THR A 1 120 ? -19.889 21.039 18.577 1.00 45.88 120 THR A C 1
ATOM 883 O O . THR A 1 120 ? -18.941 20.867 19.345 1.00 45.88 120 THR A O 1
ATOM 886 N N . GLY A 1 121 ? -19.755 21.247 17.263 1.00 52.25 121 GLY A N 1
ATOM 887 C CA . GLY A 1 121 ? -18.478 21.235 16.550 1.00 52.25 121 GLY A CA 1
ATOM 888 C C . GLY A 1 121 ? -17.371 21.886 17.375 1.00 52.25 121 GLY A C 1
ATOM 889 O O . GLY A 1 121 ? -17.408 23.088 17.638 1.00 52.25 121 GLY A O 1
ATOM 890 N N . SER A 1 122 ? -16.420 21.080 17.850 1.00 55.69 122 SER A N 1
ATOM 891 C CA . SER A 1 122 ? -15.221 21.619 18.478 1.00 55.69 122 SER A CA 1
ATOM 892 C C . SER A 1 122 ? -14.453 22.319 17.369 1.00 55.69 122 SER A C 1
ATOM 894 O O . SER A 1 122 ? -13.910 21.661 16.485 1.00 55.69 122 SER A O 1
ATOM 896 N N . THR A 1 123 ? -14.437 23.651 17.390 1.00 70.44 123 THR A N 1
ATOM 897 C CA . THR A 1 123 ? -13.820 24.482 16.345 1.00 70.44 123 THR A CA 1
ATOM 898 C C . THR A 1 123 ? -12.301 24.319 16.267 1.00 70.44 123 THR A C 1
ATOM 900 O O . THR A 1 123 ? -11.676 24.974 15.444 1.00 70.44 123 THR A O 1
ATOM 903 N N . THR A 1 124 ? -11.697 23.508 17.143 1.00 87.00 124 THR A N 1
ATOM 904 C CA . THR A 1 124 ? -10.244 23.399 17.312 1.00 87.00 124 THR A CA 1
ATOM 905 C C . THR A 1 124 ? -9.724 21.965 17.215 1.00 87.00 124 THR A C 1
ATOM 907 O O . THR A 1 124 ? -8.540 21.753 17.427 1.00 87.00 124 THR A O 1
ATOM 910 N N . ASN A 1 125 ? -10.555 20.965 16.908 1.00 89.81 125 ASN A N 1
ATOM 911 C CA . ASN A 1 125 ? -10.106 19.572 16.800 1.00 89.81 125 ASN A CA 1
ATOM 912 C C . ASN A 1 125 ? -10.109 19.118 15.341 1.00 89.81 125 ASN A C 1
ATOM 914 O O . ASN A 1 125 ? -11.182 19.054 14.742 1.00 89.81 125 ASN A O 1
ATOM 918 N N . PHE A 1 126 ? -8.940 18.766 14.798 1.00 91.38 126 PHE A N 1
ATOM 919 C CA . PHE A 1 126 ? -8.777 18.378 13.394 1.00 91.38 126 PHE A CA 1
ATOM 920 C C . PHE A 1 126 ? -7.964 17.089 13.227 1.00 91.38 126 PHE A C 1
ATOM 922 O O . PHE A 1 126 ? -7.039 16.817 13.995 1.00 91.38 126 PHE A O 1
ATOM 929 N N . CYS A 1 127 ? -8.324 16.292 12.224 1.00 92.19 127 CYS A N 1
ATOM 930 C CA . CYS A 1 127 ? -7.643 15.058 11.854 1.00 92.19 127 CYS A CA 1
ATOM 931 C C . CYS A 1 127 ? -6.403 15.338 11.019 1.00 92.19 127 CYS A C 1
ATOM 933 O O . CYS A 1 127 ? -6.476 16.072 10.034 1.00 92.19 127 CYS A O 1
ATOM 935 N N . ALA A 1 128 ? -5.297 14.700 11.383 1.00 91.94 128 ALA A N 1
ATOM 936 C CA . ALA A 1 128 ? -4.059 14.678 10.611 1.00 91.94 128 ALA A CA 1
ATOM 937 C C . ALA A 1 128 ? -3.186 13.489 11.042 1.00 91.94 128 ALA A C 1
ATOM 939 O O . ALA A 1 128 ? -3.562 12.739 11.950 1.00 91.94 128 ALA A O 1
ATOM 940 N N . ALA A 1 129 ? -2.017 13.305 10.428 1.00 90.06 129 ALA A N 1
ATOM 941 C CA . ALA A 1 129 ? -1.012 12.377 10.942 1.00 90.06 129 ALA A CA 1
ATOM 942 C C . ALA A 1 129 ? -0.234 13.008 12.109 1.00 90.06 129 ALA A C 1
ATOM 944 O O . ALA A 1 129 ? 0.179 12.309 13.036 1.00 90.06 129 ALA A O 1
ATOM 945 N N . THR A 1 130 ? -0.076 14.338 12.103 1.00 91.31 130 THR A N 1
ATOM 946 C CA . THR A 1 130 ? 0.637 15.095 13.146 1.00 91.31 130 THR A CA 1
ATOM 947 C C . THR A 1 130 ? -0.102 16.373 13.562 1.00 91.31 130 THR A C 1
ATOM 949 O O . THR A 1 130 ? -0.898 16.923 12.808 1.00 91.31 130 THR A O 1
ATOM 952 N N . LEU A 1 131 ? 0.188 16.895 14.763 1.00 90.06 131 LEU A N 1
ATOM 953 C CA . LEU A 1 131 ? -0.375 18.169 15.239 1.00 90.06 131 LEU A CA 1
ATOM 954 C C . LEU A 1 131 ? -0.013 19.354 14.327 1.00 90.06 131 LEU A C 1
ATOM 956 O O . LEU A 1 131 ? -0.824 20.266 14.172 1.00 90.06 131 LEU A O 1
ATOM 960 N N . ASP A 1 132 ? 1.193 19.359 13.756 1.00 87.12 132 ASP A N 1
ATOM 961 C CA . ASP A 1 132 ? 1.638 20.437 12.870 1.00 87.12 132 ASP A CA 1
ATOM 962 C C . ASP A 1 132 ? 0.847 20.407 11.555 1.00 87.12 132 ASP A C 1
ATOM 964 O O . ASP A 1 132 ? 0.286 21.423 11.156 1.00 87.12 132 ASP A O 1
ATOM 968 N N . GLU A 1 133 ? 0.658 19.228 10.960 1.00 86.75 133 GLU A N 1
ATOM 969 C CA . GLU A 1 133 ? -0.203 19.052 9.784 1.00 86.75 133 GLU A CA 1
ATOM 970 C C . GLU A 1 133 ? -1.671 19.415 10.079 1.00 86.75 133 GLU A C 1
ATOM 972 O O . GLU A 1 133 ? -2.321 20.069 9.261 1.00 86.75 133 GLU A O 1
ATOM 977 N N . ALA A 1 134 ? -2.196 19.070 11.263 1.00 88.44 134 ALA A N 1
ATOM 978 C CA . ALA A 1 134 ? -3.548 19.465 11.676 1.00 88.44 134 ALA A CA 1
ATOM 979 C C . ALA A 1 134 ? -3.710 20.992 11.736 1.00 88.44 134 ALA A C 1
ATOM 981 O O . ALA A 1 134 ? -4.775 21.506 11.395 1.00 88.44 134 ALA A O 1
ATOM 982 N N . LYS A 1 135 ? -2.660 21.713 12.157 1.00 86.75 135 LYS A N 1
ATOM 983 C CA . LYS A 1 135 ? -2.616 23.185 12.195 1.00 86.75 135 LYS A CA 1
ATOM 984 C C . LYS A 1 135 ? -2.449 23.816 10.817 1.00 86.75 135 LYS A C 1
ATOM 986 O O . LYS A 1 135 ? -2.926 24.927 10.606 1.00 86.75 135 LYS A O 1
ATOM 991 N N . GLU A 1 136 ? -1.758 23.146 9.901 1.00 84.06 136 GLU A N 1
ATOM 992 C CA . GLU A 1 136 ? -1.548 23.647 8.540 1.00 84.06 136 GLU A CA 1
ATOM 993 C C . GLU A 1 136 ? -2.767 23.441 7.645 1.00 84.06 136 GLU A C 1
ATOM 995 O O . GLU A 1 136 ? -3.115 24.326 6.865 1.00 84.06 136 GLU A O 1
ATOM 1000 N N . THR A 1 137 ? -3.409 22.277 7.744 1.00 83.00 137 THR A N 1
ATOM 1001 C CA . THR A 1 137 ? -4.426 21.849 6.775 1.00 83.00 137 THR A CA 1
ATOM 1002 C C . THR A 1 137 ? -5.853 22.168 7.207 1.00 83.00 137 THR A C 1
ATOM 1004 O O . THR A 1 137 ? -6.699 22.380 6.343 1.00 83.00 137 THR A O 1
ATOM 1007 N N . CYS A 1 138 ? -6.144 22.188 8.516 1.00 86.94 138 CYS A N 1
ATOM 1008 C CA . CYS A 1 138 ? -7.485 22.402 9.081 1.00 86.94 138 CYS A CA 1
ATOM 1009 C C . CYS A 1 138 ? -8.599 21.587 8.376 1.00 86.94 138 CYS A C 1
ATOM 1011 O O . CYS A 1 138 ? -9.736 22.050 8.248 1.00 86.94 138 CYS A O 1
ATOM 1013 N N . TRP A 1 139 ? -8.266 20.401 7.853 1.00 81.50 139 TRP A N 1
ATOM 1014 C CA . TRP A 1 139 ? -9.039 19.801 6.762 1.00 81.50 139 TRP A CA 1
ATOM 1015 C C . TRP A 1 139 ? -10.295 19.057 7.230 1.00 81.50 139 TRP A C 1
ATOM 1017 O O . TRP A 1 139 ? -11.371 19.264 6.672 1.00 81.50 139 TRP A O 1
ATOM 1027 N N . GLN A 1 140 ? -10.181 18.222 8.264 1.00 87.75 140 GLN A N 1
ATOM 1028 C CA . GLN A 1 140 ? -11.275 17.370 8.727 1.00 87.75 140 GLN A CA 1
ATOM 1029 C C . GLN A 1 140 ? -11.515 17.577 10.227 1.00 87.75 140 GLN A C 1
ATOM 1031 O O . GLN A 1 140 ? -10.653 17.206 11.023 1.00 87.75 140 GLN A O 1
ATOM 1036 N N . PRO A 1 141 ? -12.653 18.148 10.651 1.00 85.06 141 PRO A N 1
ATOM 1037 C CA . PRO A 1 141 ? -12.950 18.292 12.068 1.00 85.06 141 PRO A CA 1
ATOM 1038 C C . PRO A 1 141 ? -13.254 16.934 12.716 1.00 85.06 141 PRO A C 1
ATOM 1040 O O . PRO A 1 141 ? -13.916 16.080 12.128 1.00 85.06 141 PRO A O 1
ATOM 1043 N N . CYS A 1 142 ? -12.807 16.749 13.957 1.00 87.88 142 CYS A N 1
ATOM 1044 C CA . CYS A 1 142 ? -13.020 15.524 14.736 1.00 87.88 142 CYS A CA 1
ATOM 1045 C C . CYS A 1 142 ? -13.611 15.812 16.120 1.00 87.88 142 CYS A C 1
ATOM 1047 O O . CYS A 1 142 ? -12.948 15.657 17.153 1.00 87.88 142 CYS A O 1
ATOM 1049 N N . PRO A 1 143 ? -14.874 16.259 16.192 1.00 80.62 143 PRO A N 1
ATOM 1050 C CA . PRO A 1 143 ? -15.484 16.641 17.459 1.00 80.62 143 PRO A CA 1
ATOM 1051 C C . PRO A 1 143 ? -15.657 15.466 18.438 1.00 80.62 143 PRO A C 1
ATOM 1053 O O . PRO A 1 143 ? -15.719 15.707 19.643 1.00 80.62 143 PRO A O 1
ATOM 1056 N N . ARG A 1 144 ? -15.682 14.213 17.962 1.00 75.06 144 ARG A N 1
ATOM 1057 C CA . ARG A 1 144 ? -15.747 12.990 18.787 1.00 75.06 144 ARG A CA 1
ATOM 1058 C C . ARG A 1 144 ? -14.386 12.297 18.942 1.00 75.06 144 ARG A C 1
ATOM 1060 O O . ARG A 1 144 ? -14.319 11.169 19.426 1.00 75.06 144 ARG A O 1
ATOM 1067 N N . GLY A 1 145 ? -13.296 12.966 18.566 1.00 83.25 145 GLY A N 1
ATOM 1068 C CA . GLY A 1 145 ? -11.942 12.421 18.643 1.00 83.25 145 GLY A CA 1
ATOM 1069 C C . GLY A 1 145 ? -11.566 11.572 17.428 1.00 83.25 145 GLY A C 1
ATOM 1070 O O . GLY A 1 145 ? -12.174 11.667 16.367 1.00 83.25 145 GLY A O 1
ATOM 1071 N N . THR A 1 146 ? -10.540 10.730 17.577 1.00 84.50 146 THR A N 1
ATOM 1072 C CA . THR A 1 146 ? -9.911 9.975 16.474 1.00 84.50 146 THR A CA 1
ATOM 1073 C C . THR A 1 146 ? -10.873 9.080 15.685 1.00 84.50 146 THR A C 1
ATOM 1075 O O . THR A 1 146 ? -10.633 8.816 14.516 1.00 84.50 146 THR A O 1
ATOM 1078 N N . GLY A 1 147 ? -11.993 8.652 16.275 1.00 79.44 147 GLY A N 1
ATOM 1079 C CA . GLY A 1 147 ? -13.009 7.868 15.563 1.00 79.44 147 GLY A CA 1
ATOM 1080 C C . GLY A 1 147 ? -13.700 8.617 14.416 1.00 79.44 147 GLY A C 1
ATOM 1081 O O . GLY A 1 147 ? -14.282 7.979 13.542 1.00 79.44 147 GLY A O 1
ATOM 1082 N N . ASP A 1 148 ? -13.626 9.949 14.401 1.00 83.38 148 ASP A N 1
ATOM 1083 C CA . ASP A 1 148 ? -14.137 10.761 13.297 1.00 83.38 148 ASP A CA 1
ATOM 1084 C C . ASP A 1 148 ? -13.152 10.868 12.135 1.00 83.38 148 ASP A C 1
ATOM 1086 O O . ASP A 1 148 ? -13.565 11.299 11.064 1.00 83.38 148 ASP A O 1
ATOM 1090 N N . CYS A 1 149 ? -11.890 10.477 12.329 1.00 88.38 149 CYS A N 1
ATOM 1091 C CA . CYS A 1 149 ? -10.813 10.672 11.372 1.00 88.38 149 CYS A CA 1
ATOM 1092 C C . CYS A 1 149 ? -10.754 9.573 10.314 1.00 88.38 149 CYS A C 1
ATOM 1094 O O . CYS A 1 149 ? -10.758 8.379 10.619 1.00 88.38 149 CYS A O 1
ATOM 1096 N N . CYS A 1 150 ? -10.687 9.980 9.044 1.00 85.88 150 CYS A N 1
ATOM 1097 C CA . CYS A 1 150 ? -10.569 9.037 7.936 1.00 85.88 150 CYS A CA 1
ATOM 1098 C C . CYS A 1 150 ? -9.134 8.519 7.824 1.00 85.88 150 CYS A C 1
ATOM 1100 O O . CYS A 1 150 ? -8.211 9.123 8.361 1.00 85.88 150 CYS A O 1
ATOM 1102 N N . LEU A 1 151 ? -8.946 7.403 7.112 1.00 84.31 151 LEU A N 1
ATOM 1103 C CA . LEU A 1 151 ? -7.622 6.895 6.719 1.00 84.31 151 LEU A CA 1
ATOM 1104 C C . LEU A 1 151 ? -6.658 6.604 7.887 1.00 84.31 151 LEU A C 1
ATOM 1106 O O . LEU A 1 151 ? -5.446 6.630 7.712 1.00 84.31 151 LEU A O 1
ATOM 1110 N N . GLY A 1 152 ? -7.181 6.330 9.086 1.00 81.06 152 GLY A N 1
ATOM 1111 C CA . GLY A 1 152 ? -6.349 6.061 10.265 1.00 81.06 152 GLY A CA 1
ATOM 1112 C C . GLY A 1 152 ? -5.645 7.295 10.840 1.00 81.06 152 GLY A C 1
ATOM 1113 O O . GLY A 1 152 ? -4.736 7.145 11.655 1.00 81.06 152 GLY A O 1
ATOM 1114 N N . LEU A 1 153 ? -6.056 8.505 10.446 1.00 89.06 153 LEU A N 1
ATOM 1115 C CA . LEU A 1 153 ? -5.546 9.752 11.016 1.00 89.06 153 LEU A CA 1
ATOM 1116 C C . LEU A 1 153 ? -5.955 9.896 12.490 1.00 89.06 153 LEU A C 1
ATOM 1118 O O . LEU A 1 153 ? -6.926 9.295 12.944 1.00 89.06 153 LEU A O 1
ATOM 1122 N N . SER A 1 154 ? -5.218 10.714 13.240 1.00 91.75 154 SER A N 1
ATOM 1123 C CA . SER A 1 154 ? -5.491 11.006 14.651 1.00 91.75 154 SER A CA 1
ATOM 1124 C C . SER A 1 154 ? -6.103 12.390 14.830 1.00 91.75 154 SER A C 1
ATOM 1126 O O . SER A 1 154 ? -5.816 13.311 14.070 1.00 91.75 154 SER A O 1
ATOM 1128 N N . CYS A 1 155 ? -6.949 12.542 15.850 1.00 92.19 155 CYS A N 1
ATOM 1129 C CA . CYS A 1 155 ? -7.566 13.824 16.167 1.00 92.19 155 CYS A CA 1
ATOM 1130 C C . CYS A 1 155 ? -6.660 14.672 17.063 1.00 92.19 155 CYS A C 1
ATOM 1132 O O . CYS A 1 155 ? -6.315 14.255 18.171 1.00 92.19 155 CYS A O 1
ATOM 1134 N N . PHE A 1 156 ? -6.321 15.878 16.613 1.00 92.44 156 PHE A N 1
ATOM 1135 C CA . PHE A 1 156 ? -5.449 16.806 17.324 1.00 92.44 156 PHE A CA 1
ATOM 1136 C C . PHE A 1 156 ? -6.181 18.096 17.694 1.00 92.44 156 PHE A C 1
ATOM 1138 O O . PHE A 1 156 ? -6.895 18.672 16.875 1.00 92.44 156 PHE A O 1
ATOM 1145 N N . ASN A 1 157 ? -5.958 18.584 18.917 1.00 91.19 157 ASN A N 1
ATOM 1146 C CA . ASN A 1 157 ? -6.435 19.896 19.345 1.00 91.19 157 ASN A CA 1
ATOM 1147 C C . ASN A 1 157 ? -5.456 20.990 18.891 1.00 91.19 157 ASN A C 1
ATOM 1149 O O . ASN A 1 157 ? -4.373 21.159 19.455 1.00 91.19 157 ASN A O 1
ATOM 1153 N N . THR A 1 158 ? -5.837 21.756 17.877 1.00 88.81 158 THR A N 1
ATOM 1154 C CA . THR A 1 158 ? -5.027 22.819 17.272 1.00 88.81 158 THR A CA 1
ATOM 1155 C C . THR A 1 158 ? -4.935 24.076 18.141 1.00 88.81 158 THR A C 1
ATOM 1157 O O . THR A 1 158 ? -4.033 24.885 17.917 1.00 88.81 158 THR A O 1
ATOM 1160 N N . ALA A 1 159 ? -5.788 24.225 19.164 1.00 82.75 159 ALA A N 1
ATOM 1161 C CA . ALA A 1 159 ? -5.723 25.332 20.126 1.00 82.75 159 ALA A CA 1
ATOM 1162 C C . ALA A 1 159 ? -4.635 25.153 21.196 1.00 82.75 159 ALA A C 1
ATOM 1164 O O . ALA A 1 159 ? -4.327 26.088 21.939 1.00 82.75 159 ALA A O 1
ATOM 1165 N N . GLU A 1 160 ? -4.027 23.968 21.302 1.00 76.62 160 GLU A N 1
ATOM 1166 C CA . GLU A 1 160 ? -2.880 23.800 22.186 1.00 76.62 160 GLU A CA 1
ATOM 1167 C C . GLU A 1 160 ? -1.655 24.502 21.583 1.00 76.62 160 GLU A C 1
ATOM 1169 O O . GLU A 1 160 ? -1.128 24.147 20.519 1.00 76.62 160 GLU A O 1
ATOM 1174 N N . SER A 1 161 ? -1.214 25.558 22.273 1.00 56.34 161 SER A N 1
ATOM 1175 C CA . SER A 1 161 ? -0.025 26.333 21.928 1.00 56.34 161 SER A CA 1
ATOM 1176 C C . SER A 1 161 ? 1.208 25.431 21.965 1.00 56.34 161 SER A C 1
ATOM 1178 O O . SER A 1 161 ? 1.744 25.107 23.022 1.00 56.34 161 SER A O 1
ATOM 1180 N N . SER A 1 162 ? 1.678 25.030 20.783 1.00 54.12 162 SER A N 1
ATOM 1181 C CA . SER A 1 162 ? 2.999 24.425 20.656 1.00 54.12 162 SER A CA 1
ATOM 1182 C C . SER A 1 162 ? 4.022 25.563 20.731 1.00 54.12 162 SER A C 1
ATOM 1184 O O . SER A 1 162 ? 3.929 26.496 19.928 1.00 54.12 162 SER A O 1
ATOM 1186 N N . PRO A 1 163 ? 4.986 25.543 21.670 1.00 53.72 163 PRO A N 1
ATOM 1187 C CA . PRO A 1 163 ? 5.943 26.636 21.862 1.00 53.72 163 PRO A CA 1
ATOM 1188 C C . PRO A 1 163 ? 6.904 26.842 20.675 1.00 53.72 163 PRO A C 1
ATOM 1190 O O . PRO A 1 163 ? 7.711 27.771 20.707 1.00 53.72 163 PRO A O 1
ATOM 1193 N N . THR A 1 164 ? 6.834 26.002 19.639 1.00 54.09 164 THR A N 1
ATOM 1194 C CA . THR A 1 164 ? 7.751 25.993 18.489 1.00 54.09 164 THR A CA 1
ATOM 1195 C C . THR A 1 164 ? 7.103 26.323 17.142 1.00 54.09 164 THR A C 1
ATOM 1197 O O . THR A 1 164 ? 7.834 26.505 16.174 1.00 54.09 164 THR A O 1
ATOM 1200 N N . SER A 1 165 ? 5.775 26.452 17.056 1.00 53.19 165 SER A N 1
ATOM 1201 C CA . SER A 1 165 ? 5.071 26.655 15.779 1.00 53.19 165 SER A CA 1
ATOM 1202 C C . SER A 1 165 ? 4.550 28.089 15.639 1.00 53.19 165 SER A C 1
ATOM 1204 O O . SER A 1 165 ? 3.738 28.543 16.442 1.00 53.19 165 SER A O 1
ATOM 1206 N N . SER A 1 166 ? 4.974 28.790 14.585 1.00 57.53 166 SER A N 1
ATOM 1207 C CA . SER A 1 166 ? 4.427 30.092 14.164 1.00 57.53 166 SER A CA 1
ATOM 1208 C C . SER A 1 166 ? 3.153 29.984 13.310 1.00 57.53 166 SER A C 1
ATOM 1210 O O . SER A 1 166 ? 2.718 30.990 12.750 1.00 57.53 166 SER A O 1
ATOM 1212 N N . LEU A 1 167 ? 2.589 28.783 13.160 1.00 57.34 167 LEU A N 1
ATOM 1213 C CA . LEU A 1 167 ? 1.384 28.518 12.371 1.00 57.34 167 LEU A CA 1
ATOM 1214 C C . LEU A 1 167 ? 0.133 28.769 13.229 1.00 57.34 167 LEU A C 1
ATOM 1216 O O . LEU A 1 167 ? 0.111 28.434 14.415 1.00 57.34 167 LEU A O 1
ATOM 1220 N N . GLY A 1 168 ? -0.855 29.453 12.644 1.00 63.12 168 GLY A N 1
ATOM 1221 C CA . GLY A 1 168 ? -2.046 29.958 13.336 1.00 63.12 168 GLY A CA 1
ATOM 1222 C C . GLY A 1 168 ? -2.994 28.862 13.832 1.00 63.12 168 GLY A C 1
ATOM 1223 O O . GLY A 1 168 ? -2.924 27.718 13.405 1.00 63.12 168 GLY A O 1
ATOM 1224 N N . GLU A 1 169 ? -3.892 29.222 14.752 1.00 75.62 169 GLU A N 1
ATOM 1225 C CA . GLU A 1 169 ? -4.936 28.327 15.264 1.00 75.62 169 GLU A CA 1
ATOM 1226 C C . GLU A 1 169 ? -6.004 28.073 14.185 1.00 75.62 169 GLU A C 1
ATOM 1228 O O . GLU A 1 169 ? -6.646 29.017 13.706 1.00 75.62 169 GLU A O 1
ATOM 1233 N N . CYS A 1 170 ? -6.244 26.803 13.840 1.00 75.12 170 CYS A N 1
ATOM 1234 C CA . CYS A 1 170 ? -7.414 26.425 13.049 1.00 75.12 170 CYS A CA 1
ATOM 1235 C C . CYS A 1 170 ? -8.662 26.704 13.882 1.00 75.12 170 CYS A C 1
ATOM 1237 O O . CYS A 1 170 ? -8.910 26.041 14.885 1.00 75.12 170 CYS A O 1
ATOM 1239 N N . SER A 1 171 ? -9.421 27.715 13.475 1.00 68.81 171 SER A N 1
ATOM 1240 C CA . SER A 1 171 ? -10.671 28.108 14.132 1.00 68.81 171 SER A CA 1
ATOM 1241 C C . SER A 1 171 ? -11.896 27.899 13.241 1.00 68.81 171 SER A C 1
ATOM 1243 O O . SER A 1 171 ? -13.014 27.985 13.737 1.00 68.81 171 SER A O 1
ATOM 1245 N N . ASN A 1 172 ? -11.695 27.600 11.954 1.00 69.00 172 ASN A N 1
ATOM 1246 C CA . ASN A 1 172 ? -12.722 27.199 10.997 1.00 69.00 172 ASN A CA 1
ATOM 1247 C C . ASN A 1 172 ? -12.091 26.299 9.931 1.00 69.00 172 ASN A C 1
ATOM 1249 O O . ASN A 1 172 ? -10.966 26.560 9.507 1.00 69.00 172 ASN A O 1
ATOM 1253 N N . SER A 1 173 ? -12.824 25.282 9.483 1.00 70.56 173 SER A N 1
ATOM 1254 C CA . SER A 1 173 ? -12.466 24.529 8.281 1.00 70.56 173 SER A CA 1
ATOM 1255 C C . SER A 1 173 ? -12.698 25.383 7.025 1.00 70.56 173 SER A C 1
ATOM 1257 O O . SER A 1 173 ? -13.525 26.309 7.017 1.00 70.56 173 SER A O 1
ATOM 1259 N N . ASP A 1 174 ? -12.030 25.028 5.926 1.00 67.69 174 ASP A N 1
ATOM 1260 C CA . ASP A 1 174 ? -12.283 25.612 4.596 1.00 67.69 174 ASP A CA 1
ATOM 1261 C C . ASP A 1 174 ? -13.723 25.365 4.097 1.00 67.69 174 ASP A C 1
ATOM 1263 O O . ASP A 1 174 ? -14.193 26.027 3.168 1.00 67.69 174 ASP A O 1
ATOM 1267 N N . TYR A 1 175 ? -14.444 24.443 4.743 1.00 68.31 175 TYR A N 1
ATOM 1268 C CA . TYR A 1 175 ? -15.829 24.077 4.457 1.00 68.31 175 TYR A CA 1
ATOM 1269 C C . TYR A 1 175 ? -16.829 24.675 5.460 1.00 68.31 175 TYR A C 1
ATOM 1271 O O . TYR A 1 175 ? -18.002 24.307 5.451 1.00 68.31 175 TYR A O 1
ATOM 1279 N N . SER A 1 176 ? -16.417 25.657 6.262 1.00 63.44 176 SER A N 1
ATOM 1280 C CA . SER A 1 176 ? -17.308 26.344 7.199 1.00 63.44 176 SER A CA 1
ATOM 1281 C C . SER A 1 176 ? -18.458 27.081 6.479 1.00 63.44 176 SER A C 1
ATOM 1283 O O . SER A 1 176 ? -18.274 28.084 5.783 1.00 63.44 176 SER A O 1
ATOM 1285 N N . GLY A 1 177 ? -19.690 26.573 6.625 1.00 67.25 177 GLY A N 1
ATOM 1286 C CA . GLY A 1 177 ? -20.909 27.170 6.060 1.00 67.25 177 GLY A CA 1
ATOM 1287 C C . GLY A 1 177 ? -22.132 26.243 6.077 1.00 67.25 177 GLY A C 1
ATOM 1288 O O . GLY A 1 177 ? -21.999 25.026 6.084 1.00 67.25 177 GLY A O 1
ATOM 1289 N N . SER A 1 178 ? -23.344 26.816 6.016 1.00 67.75 178 SER A N 1
ATOM 1290 C CA . SER A 1 178 ? -24.638 26.093 6.073 1.00 67.75 178 SER A CA 1
ATOM 1291 C C . SER A 1 178 ? -24.907 25.105 4.927 1.00 67.75 178 SER A C 1
ATOM 1293 O O . SER A 1 178 ? -25.942 24.450 4.922 1.00 67.75 178 SER A O 1
ATOM 1295 N N . ASN A 1 179 ? -23.999 24.987 3.955 1.00 77.25 179 ASN A N 1
ATOM 1296 C CA . ASN A 1 179 ? -24.179 24.157 2.761 1.00 77.25 179 ASN A CA 1
ATOM 1297 C C . ASN A 1 179 ? -23.315 22.885 2.756 1.00 77.25 179 ASN A C 1
ATOM 1299 O O . ASN A 1 179 ? -23.345 22.157 1.769 1.00 77.25 179 ASN A O 1
ATOM 1303 N N . ASN A 1 180 ? -22.542 22.629 3.815 1.00 87.31 180 ASN A N 1
ATOM 1304 C CA . ASN A 1 180 ? -21.616 21.493 3.897 1.00 87.31 180 ASN A CA 1
ATOM 1305 C C . ASN A 1 180 ? -22.057 20.476 4.958 1.00 87.31 180 ASN A C 1
ATOM 1307 O O . ASN A 1 180 ? -21.235 19.903 5.665 1.00 87.31 180 ASN A O 1
ATOM 1311 N N . PHE A 1 181 ? -23.371 20.284 5.078 1.00 91.81 181 PHE A N 1
ATOM 1312 C CA . PHE A 1 181 ? -23.982 19.343 6.006 1.00 91.81 181 PHE A CA 1
ATOM 1313 C C . PHE A 1 181 ? -24.539 18.144 5.245 1.00 91.81 181 PHE A C 1
ATOM 1315 O O . PHE A 1 181 ? -25.424 18.316 4.403 1.00 91.81 181 PHE A O 1
ATOM 1322 N N . TYR A 1 182 ? -24.016 16.951 5.521 1.00 93.75 182 TYR A N 1
ATOM 1323 C CA . TYR A 1 182 ? -24.391 15.730 4.807 1.00 93.75 182 TYR A CA 1
ATOM 1324 C C . TYR A 1 182 ? -24.565 14.543 5.748 1.00 93.75 182 TYR A C 1
ATOM 1326 O O . TYR A 1 182 ? -23.797 14.346 6.692 1.00 93.75 182 TYR A O 1
ATOM 1334 N N . CYS A 1 183 ? -25.572 13.734 5.446 1.00 94.69 183 CYS A N 1
ATOM 1335 C CA . CYS A 1 183 ? -25.908 12.528 6.175 1.00 94.69 183 CYS A CA 1
ATOM 1336 C C . CYS A 1 183 ? -24.938 11.389 5.865 1.00 94.69 183 CYS A C 1
ATOM 1338 O O . CYS A 1 183 ? -24.568 11.137 4.714 1.00 94.69 183 CYS A O 1
ATOM 1340 N N . GLY A 1 184 ? -24.552 10.657 6.905 1.00 92.50 184 GLY A N 1
ATOM 1341 C CA . GLY A 1 184 ? -23.825 9.402 6.771 1.00 92.50 184 GLY A CA 1
ATOM 1342 C C . GLY A 1 184 ? -23.723 8.649 8.091 1.00 92.50 184 GLY A C 1
ATOM 1343 O O . GLY A 1 184 ? -24.132 9.141 9.131 1.00 92.50 184 GLY A O 1
ATOM 1344 N N . LYS A 1 185 ? -23.161 7.438 8.082 1.00 86.19 185 LYS A N 1
ATOM 1345 C CA . LYS A 1 185 ? -22.914 6.667 9.319 1.00 86.19 185 LYS A CA 1
ATOM 1346 C C . LYS A 1 185 ? -21.666 7.134 10.083 1.00 86.19 185 LYS A C 1
ATOM 1348 O O . LYS A 1 185 ? -21.473 6.797 11.246 1.00 86.19 185 LYS A O 1
ATOM 1353 N N . SER A 1 186 ? -20.801 7.878 9.403 1.00 86.25 186 SER A N 1
ATOM 1354 C CA . SER A 1 186 ? -19.595 8.527 9.916 1.00 86.25 186 SER A CA 1
ATOM 1355 C C . SER A 1 186 ? -19.290 9.753 9.053 1.00 86.25 186 SER A C 1
ATOM 1357 O O . SER A 1 186 ? -19.807 9.851 7.935 1.00 86.25 186 SER A O 1
ATOM 1359 N N . TRP A 1 187 ? -18.419 10.652 9.525 1.00 87.81 187 TRP A N 1
ATOM 1360 C CA . TRP A 1 187 ? -17.985 11.805 8.726 1.00 87.81 187 TRP A CA 1
ATOM 1361 C C . TRP A 1 187 ? -17.389 11.353 7.385 1.00 87.81 187 TRP A C 1
ATOM 1363 O O . TRP A 1 187 ? -17.757 11.867 6.334 1.00 87.81 187 TRP A O 1
ATOM 1373 N N . CYS A 1 188 ? -16.561 10.301 7.398 1.00 85.25 188 CYS A N 1
ATOM 1374 C CA . CYS A 1 188 ? -15.994 9.704 6.186 1.00 85.25 188 CYS A CA 1
ATOM 1375 C C . CYS A 1 188 ? -17.070 9.176 5.241 1.00 85.25 188 CYS A C 1
ATOM 1377 O O . CYS A 1 188 ? -17.009 9.417 4.041 1.00 85.25 188 CYS A O 1
ATOM 1379 N N . HIS A 1 189 ? -18.075 8.470 5.766 1.00 87.50 189 HIS A N 1
ATOM 1380 C CA . HIS A 1 189 ? -19.178 7.992 4.939 1.00 87.50 189 HIS A CA 1
ATOM 1381 C C . HIS A 1 189 ? -19.903 9.163 4.271 1.00 87.50 189 HIS A C 1
ATOM 1383 O O . HIS A 1 189 ? -20.140 9.106 3.068 1.00 87.50 189 HIS A O 1
ATOM 1389 N N . ALA A 1 190 ? -20.192 10.236 5.013 1.00 89.94 190 ALA A N 1
ATOM 1390 C CA . ALA A 1 190 ? -20.813 11.439 4.463 1.00 89.94 190 ALA A CA 1
ATOM 1391 C C . ALA A 1 190 ? -19.932 12.110 3.391 1.00 89.94 190 ALA A C 1
ATOM 1393 O O . ALA A 1 190 ? -20.439 12.458 2.328 1.00 89.94 190 ALA A O 1
ATOM 1394 N N . ALA A 1 191 ? -18.619 12.220 3.620 1.00 86.38 191 ALA A N 1
ATOM 1395 C CA . ALA A 1 191 ? -17.662 12.822 2.686 1.00 86.38 191 ALA A CA 1
ATOM 1396 C C . ALA A 1 191 ? -17.445 12.012 1.406 1.00 86.38 191 ALA A C 1
ATOM 1398 O O . ALA A 1 191 ? -17.318 12.595 0.332 1.00 86.38 191 ALA A O 1
ATOM 1399 N N . TYR A 1 192 ? -17.420 10.681 1.501 1.00 83.50 192 TYR A N 1
ATOM 1400 C CA . TYR A 1 192 ? -17.202 9.817 0.341 1.00 83.50 192 TYR A CA 1
ATOM 1401 C C . TYR A 1 192 ? -18.469 9.573 -0.467 1.00 83.50 192 TYR A C 1
ATOM 1403 O O . TYR A 1 192 ? -18.420 9.538 -1.693 1.00 83.50 192 TYR A O 1
ATOM 1411 N N . THR A 1 193 ? -19.605 9.375 0.202 1.00 87.12 193 THR A N 1
ATOM 1412 C CA . THR A 1 193 ? -20.863 9.087 -0.500 1.00 87.12 193 THR A CA 1
ATOM 1413 C C . THR A 1 193 ? -21.573 10.347 -0.963 1.00 87.12 193 THR A C 1
ATOM 1415 O O . THR A 1 193 ? -22.388 10.259 -1.880 1.00 87.12 193 THR A O 1
ATOM 1418 N N . CYS A 1 194 ? -21.270 11.497 -0.347 1.00 90.56 194 CYS A N 1
ATOM 1419 C CA . CYS A 1 194 ? -22.045 12.723 -0.492 1.00 90.56 194 CYS A CA 1
ATOM 1420 C C . CYS A 1 194 ? -23.543 12.426 -0.415 1.00 90.56 194 CYS A C 1
ATOM 1422 O O . CYS A 1 194 ? -24.271 12.650 -1.382 1.00 90.56 194 CYS A O 1
ATOM 1424 N N . GLY A 1 195 ? -23.950 11.841 0.719 1.00 87.25 195 GLY A N 1
ATOM 1425 C CA . GLY A 1 195 ? -25.303 11.357 0.979 1.00 87.25 195 GLY A CA 1
ATOM 1426 C C . GLY A 1 195 ? -26.378 12.449 0.958 1.00 87.25 195 GLY A C 1
ATOM 1427 O O . GLY A 1 195 ? -26.260 13.483 0.303 1.00 87.25 195 GLY A O 1
ATOM 1428 N N . GLU A 1 196 ? -27.478 12.227 1.672 1.00 92.94 196 GLU A N 1
ATOM 1429 C CA . GLU A 1 196 ? -28.554 13.220 1.739 1.00 92.94 196 GLU A CA 1
ATOM 1430 C C . GLU A 1 196 ? -28.049 14.515 2.417 1.00 92.94 196 GLU A C 1
ATOM 1432 O O . GLU A 1 196 ? -27.467 14.440 3.499 1.00 92.94 196 GLU A O 1
ATOM 1437 N N . PRO A 1 197 ? -28.201 15.706 1.806 1.00 93.25 197 PRO A N 1
ATOM 1438 C CA . PRO A 1 197 ? -27.837 16.954 2.467 1.00 93.25 197 PRO A CA 1
ATOM 1439 C C . PRO A 1 197 ? -28.808 17.251 3.617 1.00 93.25 197 PRO A C 1
ATOM 1441 O O . PRO A 1 197 ? -30.022 17.164 3.439 1.00 93.25 197 PRO A O 1
ATOM 1444 N N . CYS A 1 198 ? -28.278 17.685 4.758 1.00 94.31 198 CYS A N 1
ATOM 1445 C CA . CYS A 1 198 ? -29.039 18.029 5.964 1.00 94.31 198 CYS A CA 1
ATOM 1446 C C . CYS A 1 198 ? -28.844 19.521 6.326 1.00 94.31 198 CYS A C 1
ATOM 1448 O O . CYS A 1 198 ? -28.040 19.871 7.191 1.00 94.31 198 CYS A O 1
ATOM 1450 N N . PRO A 1 199 ? -29.534 20.452 5.635 1.00 90.75 199 PRO A N 1
ATOM 1451 C CA . PRO A 1 199 ? -29.282 21.896 5.717 1.00 90.75 199 PRO A CA 1
ATOM 1452 C C . PRO A 1 199 ? -29.581 22.540 7.081 1.00 90.75 199 PRO A C 1
ATOM 1454 O O . PRO A 1 199 ? -29.116 23.654 7.340 1.00 90.75 199 PRO A O 1
ATOM 1457 N N . GLY A 1 200 ? -30.373 21.896 7.937 1.00 87.75 200 GLY A N 1
ATOM 1458 C CA . GLY A 1 200 ? -30.617 22.309 9.316 1.00 87.75 200 GLY A CA 1
ATOM 1459 C C . GLY A 1 200 ? -29.503 21.897 10.275 1.00 87.75 200 GLY A C 1
ATOM 1460 O O . GLY A 1 200 ? -29.462 22.411 11.394 1.00 87.75 200 GLY A O 1
ATOM 1461 N N . GLY A 1 201 ? -28.583 21.028 9.841 1.00 88.69 201 GLY A N 1
ATOM 1462 C CA . GLY A 1 201 ? -27.474 20.544 10.659 1.00 88.69 201 GLY A CA 1
ATOM 1463 C C . GLY A 1 201 ? -27.905 19.571 11.756 1.00 88.69 201 GLY A C 1
ATOM 1464 O O . GLY A 1 201 ? -27.187 19.426 12.740 1.00 88.69 201 GLY A O 1
ATOM 1465 N N . THR A 1 202 ? -29.087 18.960 11.627 1.00 88.69 202 THR A N 1
ATOM 1466 C CA . THR A 1 202 ? -29.675 18.070 12.639 1.00 88.69 202 THR A CA 1
ATOM 1467 C C . THR A 1 202 ? -29.808 16.652 12.108 1.00 88.69 202 THR A C 1
ATOM 1469 O O . THR A 1 202 ? -30.253 16.463 10.976 1.00 88.69 202 THR A O 1
ATOM 1472 N N . ASP A 1 203 ? -29.514 15.658 12.946 1.00 90.19 203 ASP A N 1
ATOM 1473 C CA . ASP A 1 203 ? -29.591 14.233 12.589 1.00 90.19 203 ASP A CA 1
ATOM 1474 C C . ASP A 1 203 ? -31.000 13.792 12.144 1.00 90.19 203 ASP A C 1
ATOM 1476 O O . ASP A 1 203 ? -31.136 12.892 11.320 1.00 90.19 203 ASP A O 1
ATOM 1480 N N . ASP A 1 204 ? -32.049 14.481 12.613 1.00 92.56 204 ASP A N 1
ATOM 1481 C CA . ASP A 1 204 ? -33.451 14.255 12.222 1.00 92.56 204 ASP A CA 1
ATOM 1482 C C . ASP A 1 204 ? -33.722 14.460 10.716 1.00 92.56 204 ASP A C 1
ATOM 1484 O O . ASP A 1 204 ? -34.762 14.036 10.207 1.00 92.56 204 ASP A O 1
ATOM 1488 N N . GLU A 1 205 ? -32.818 15.127 9.994 1.00 94.44 205 GLU A N 1
ATOM 1489 C CA . GLU A 1 205 ? -32.926 15.344 8.546 1.00 94.44 205 GLU A CA 1
ATOM 1490 C C . GLU A 1 205 ? -32.406 14.158 7.721 1.00 94.44 205 GLU A C 1
ATOM 1492 O O . GLU A 1 205 ? -32.595 14.142 6.506 1.00 94.44 205 GLU A O 1
ATOM 1497 N N . CYS A 1 206 ? -31.784 13.160 8.355 1.00 94.88 206 CYS A N 1
ATOM 1498 C CA . CYS A 1 206 ? -31.219 12.000 7.677 1.00 94.88 206 CYS A CA 1
ATOM 1499 C C . CYS A 1 206 ? -32.228 10.851 7.572 1.00 94.88 206 CYS A C 1
ATOM 1501 O O . CYS A 1 206 ? -32.685 10.300 8.575 1.00 94.88 206 CYS A O 1
ATOM 1503 N N . SER A 1 207 ? -32.556 10.434 6.344 1.00 92.06 207 SER A N 1
ATOM 1504 C CA . SER A 1 207 ? -33.528 9.355 6.107 1.00 92.06 207 SER A CA 1
ATOM 1505 C C . SER A 1 207 ? -32.996 7.948 6.433 1.00 92.06 207 SER A C 1
ATOM 1507 O O . SER A 1 207 ? -33.783 7.002 6.556 1.00 92.06 207 SER A O 1
ATOM 1509 N N . GLY A 1 208 ? -31.673 7.768 6.532 1.00 87.62 208 GLY A N 1
ATOM 1510 C CA . GLY A 1 208 ? -31.035 6.478 6.792 1.00 87.62 208 GLY A CA 1
ATOM 1511 C C . GLY A 1 208 ? -31.033 6.088 8.272 1.00 87.62 208 GLY A C 1
ATOM 1512 O O . GLY A 1 208 ? -30.642 6.858 9.144 1.00 87.62 208 GLY A O 1
ATOM 1513 N N . SER A 1 209 ? -31.415 4.845 8.581 1.00 82.44 209 SER A N 1
ATOM 1514 C CA . SER A 1 209 ? -31.319 4.324 9.950 1.00 82.44 209 SER A CA 1
ATOM 1515 C C . SER A 1 209 ? -29.858 4.300 10.422 1.00 82.44 209 SER A C 1
ATOM 1517 O O . SER A 1 209 ? -29.040 3.575 9.843 1.00 82.44 209 SER A O 1
ATOM 1519 N N . GLY A 1 210 ? -29.554 5.046 11.487 1.00 82.50 210 GLY A N 1
ATOM 1520 C CA . GLY A 1 210 ? -28.204 5.160 12.050 1.00 82.50 210 GLY A CA 1
ATOM 1521 C C . GLY A 1 210 ? -27.285 6.123 11.293 1.00 82.50 210 GLY A C 1
ATOM 1522 O O . GLY A 1 210 ? -26.066 5.995 11.401 1.00 82.50 210 GLY A O 1
ATOM 1523 N N . GLU A 1 211 ? -27.846 7.034 10.497 1.00 91.12 211 GLU A N 1
ATOM 1524 C CA . GLU A 1 211 ? -27.107 8.156 9.922 1.00 91.12 211 GLU A CA 1
ATOM 1525 C C . GLU A 1 211 ? -27.189 9.393 10.820 1.00 91.12 211 GLU A C 1
ATOM 1527 O O . GLU A 1 211 ? -28.158 9.588 11.549 1.00 91.12 211 GLU A O 1
ATOM 1532 N N . TYR A 1 212 ? -26.145 10.209 10.750 1.00 90.25 212 TYR A N 1
ATOM 1533 C CA . TYR A 1 212 ? -25.982 11.468 11.460 1.00 90.25 212 TYR A CA 1
ATOM 1534 C C . TYR A 1 212 ? -25.625 12.558 10.451 1.00 90.25 212 TYR A C 1
ATOM 1536 O O . TYR A 1 212 ? -24.999 12.283 9.419 1.00 90.25 212 TYR A O 1
ATOM 1544 N N . CYS A 1 213 ? -26.008 13.789 10.756 1.00 92.50 213 CYS A N 1
ATOM 1545 C CA . CYS A 1 213 ? -25.716 14.964 9.966 1.00 92.50 213 CYS A CA 1
ATOM 1546 C C . CYS A 1 213 ? -24.325 15.502 10.321 1.00 92.50 213 CYS A C 1
ATOM 1548 O O . CYS A 1 213 ? -24.098 16.052 11.399 1.00 92.50 213 CYS A O 1
ATOM 1550 N N . TYR A 1 214 ? -23.369 15.355 9.405 1.00 89.50 214 TYR A N 1
ATOM 1551 C CA . TYR A 1 214 ? -21.999 15.822 9.605 1.00 89.50 214 TYR A CA 1
ATOM 1552 C C . TYR A 1 214 ? -21.788 17.187 8.964 1.00 89.50 214 TYR A C 1
ATOM 1554 O O . TYR A 1 214 ? -22.123 17.378 7.799 1.00 89.50 214 TYR A O 1
ATOM 1562 N N . ALA A 1 215 ? -21.202 18.115 9.721 1.00 87.88 215 ALA A N 1
ATOM 1563 C CA . ALA A 1 215 ? -20.790 19.429 9.237 1.00 87.88 215 ALA A CA 1
ATOM 1564 C C . ALA A 1 215 ? -19.455 19.377 8.476 1.00 87.88 215 ALA A C 1
ATOM 1566 O O . ALA A 1 215 ? -18.671 18.435 8.625 1.00 87.88 215 ALA A O 1
ATOM 1567 N N . ASP A 1 216 ? -19.181 20.443 7.721 1.00 86.56 216 ASP A N 1
ATOM 1568 C CA . ASP A 1 216 ? -17.927 20.681 6.998 1.00 86.56 216 ASP A CA 1
ATOM 1569 C C . ASP A 1 216 ? -17.530 19.550 6.036 1.00 86.56 216 ASP A C 1
ATOM 1571 O O . ASP A 1 216 ? -16.357 19.337 5.734 1.00 86.56 216 ASP A O 1
ATOM 1575 N N . VAL A 1 217 ? -18.519 18.813 5.537 1.00 88.62 217 VAL A N 1
ATOM 1576 C CA . VAL A 1 217 ? -18.311 17.725 4.587 1.00 88.62 217 VAL A CA 1
ATOM 1577 C C . VAL A 1 217 ? -18.053 18.329 3.197 1.00 88.62 217 VAL A C 1
ATOM 1579 O O . VAL A 1 217 ? -18.869 19.130 2.731 1.00 88.62 217 VAL A O 1
ATOM 1582 N N . PRO A 1 218 ? -16.968 17.954 2.487 1.00 85.56 218 PRO A N 1
ATOM 1583 C CA . PRO A 1 218 ? -16.528 18.587 1.235 1.00 85.56 218 PRO A CA 1
ATOM 1584 C C . PRO A 1 218 ? -17.367 18.197 0.004 1.00 85.56 218 PRO A C 1
ATOM 1586 O O . PRO A 1 218 ? -16.858 18.054 -1.108 1.00 85.56 218 PRO A O 1
ATOM 1589 N N . CYS A 1 219 ? -18.672 18.040 0.182 1.00 83.94 219 CYS A N 1
ATOM 1590 C CA . CYS A 1 219 ? -19.623 17.733 -0.867 1.00 83.94 219 CYS A CA 1
ATOM 1591 C C . CYS A 1 219 ? -20.232 19.052 -1.347 1.00 83.94 219 CYS A C 1
ATOM 1593 O O . CYS A 1 219 ? -21.128 19.618 -0.730 1.00 83.94 219 CYS A O 1
ATOM 1595 N N . THR A 1 220 ? -19.728 19.604 -2.449 1.00 76.12 220 THR A N 1
ATOM 1596 C CA . THR A 1 220 ? -20.367 20.763 -3.089 1.00 76.12 220 THR A CA 1
ATOM 1597 C C . THR A 1 220 ? -20.738 20.424 -4.520 1.00 76.12 220 THR A C 1
ATOM 1599 O O . THR A 1 220 ? -19.954 19.840 -5.260 1.00 76.12 220 THR A O 1
ATOM 1602 N N . TYR A 1 221 ? -21.926 20.854 -4.946 1.00 57.34 221 TYR A N 1
ATOM 1603 C CA . TYR A 1 221 ? -22.471 20.593 -6.285 1.00 57.34 221 TYR A CA 1
ATOM 1604 C C . TYR A 1 221 ? -21.653 21.233 -7.435 1.00 57.34 221 TYR A C 1
ATOM 1606 O O . TYR A 1 221 ? -22.020 21.098 -8.599 1.00 57.34 221 TYR A O 1
ATOM 1614 N N . VAL A 1 222 ? -20.583 21.992 -7.134 1.00 42.94 222 VAL A N 1
ATOM 1615 C CA . VAL A 1 222 ? -19.861 22.831 -8.115 1.00 42.94 222 VAL A CA 1
ATOM 1616 C C . VAL A 1 222 ? -18.330 22.847 -7.938 1.00 42.94 222 VAL A C 1
ATOM 1618 O O . VAL A 1 222 ? -17.644 23.543 -8.686 1.00 42.94 222 VAL A O 1
ATOM 1621 N N . ARG A 1 223 ? -17.743 22.085 -7.006 1.00 41.38 223 ARG A N 1
ATOM 1622 C CA . ARG A 1 223 ? -16.286 21.866 -6.972 1.00 41.38 223 ARG A CA 1
ATOM 1623 C C . ARG A 1 223 ? -15.971 20.396 -6.743 1.00 41.38 223 ARG A C 1
ATOM 1625 O O . ARG A 1 223 ? -16.517 19.767 -5.848 1.00 41.38 223 ARG A O 1
ATOM 1632 N N . THR A 1 224 ? -15.065 19.888 -7.570 1.00 40.59 224 THR A N 1
ATOM 1633 C CA . THR A 1 224 ? -14.394 18.604 -7.387 1.00 40.59 224 THR A CA 1
ATOM 1634 C C . THR A 1 224 ? -13.668 18.594 -6.046 1.00 40.59 224 THR A C 1
ATOM 1636 O O . THR A 1 224 ? -12.974 19.563 -5.723 1.00 40.59 224 THR A O 1
ATOM 1639 N N . VAL A 1 225 ? -13.822 17.498 -5.302 1.00 43.59 225 VAL A N 1
ATOM 1640 C CA . VAL A 1 225 ? -13.008 17.150 -4.129 1.00 43.59 225 VAL A CA 1
ATOM 1641 C C . VAL A 1 225 ? -11.524 17.399 -4.470 1.00 43.59 225 VAL A C 1
ATOM 1643 O O . VAL A 1 225 ? -11.128 17.110 -5.605 1.00 43.59 225 VAL A O 1
ATOM 1646 N N . PRO A 1 226 ? -10.701 17.980 -3.572 1.00 37.91 226 PRO A N 1
ATOM 1647 C CA . PRO A 1 226 ? -9.265 18.124 -3.807 1.00 37.91 226 PRO A CA 1
ATOM 1648 C C . PRO A 1 226 ? -8.653 16.797 -4.274 1.00 37.91 226 PRO A C 1
ATOM 1650 O O . PRO A 1 226 ? -9.066 15.740 -3.803 1.00 37.91 226 PRO A O 1
ATOM 1653 N N . ALA A 1 227 ? -7.674 16.855 -5.182 1.00 37.53 227 ALA A N 1
ATOM 1654 C CA . ALA A 1 227 ? -7.074 15.714 -5.895 1.00 37.53 227 ALA A CA 1
ATOM 1655 C C . ALA A 1 227 ? -6.325 14.684 -5.012 1.00 37.53 227 ALA A C 1
ATOM 1657 O O . ALA A 1 227 ? -5.547 13.887 -5.521 1.00 37.53 227 ALA A O 1
ATOM 1658 N N . VAL A 1 228 ? -6.565 14.695 -3.700 1.00 38.03 228 VAL A N 1
ATOM 1659 C CA . VAL A 1 228 ? -6.065 13.733 -2.709 1.00 38.03 228 VAL A CA 1
ATOM 1660 C C . VAL A 1 228 ? -6.942 12.464 -2.665 1.00 38.03 228 VAL A C 1
ATOM 1662 O O . VAL A 1 228 ? -6.693 11.571 -1.866 1.00 38.03 228 VAL A O 1
ATOM 1665 N N . PHE A 1 229 ? -7.961 12.351 -3.532 1.00 35.03 229 PHE A N 1
ATOM 1666 C CA . PHE A 1 229 ? -8.804 11.156 -3.654 1.00 35.03 229 PHE A CA 1
ATOM 1667 C C . PHE A 1 229 ? -8.980 10.703 -5.113 1.00 35.03 229 PHE A C 1
ATOM 1669 O O . PHE A 1 229 ? -9.278 11.541 -5.972 1.00 35.03 229 PHE A O 1
ATOM 1676 N N . PRO A 1 230 ? -8.875 9.390 -5.410 1.00 29.06 230 PRO A N 1
ATOM 1677 C CA . PRO A 1 230 ? -9.313 8.825 -6.683 1.00 29.06 230 PRO A CA 1
ATOM 1678 C C . PRO A 1 230 ? -10.852 8.884 -6.809 1.00 29.06 230 PRO A C 1
ATOM 1680 O O . PRO A 1 230 ? -11.570 8.771 -5.811 1.00 29.06 230 PRO A O 1
ATOM 1683 N N . PRO A 1 231 ? -11.400 9.074 -8.024 1.00 28.27 231 PRO A N 1
ATOM 1684 C CA . PRO A 1 231 ? -12.826 9.311 -8.219 1.00 28.27 231 PRO A CA 1
ATOM 1685 C C . PRO A 1 231 ? -13.664 8.044 -7.991 1.00 28.27 231 PRO A C 1
ATOM 1687 O O . PRO A 1 231 ? -13.451 7.021 -8.636 1.00 28.27 231 PRO A O 1
ATOM 1690 N N . THR A 1 232 ? -14.717 8.147 -7.177 1.00 33.47 232 THR A N 1
ATOM 1691 C CA . THR A 1 232 ? -15.906 7.286 -7.295 1.00 33.47 232 THR A CA 1
ATOM 1692 C C . THR A 1 232 ? -17.120 8.142 -7.653 1.00 33.47 232 THR A C 1
ATOM 1694 O O . THR A 1 232 ? -17.265 9.283 -7.224 1.00 33.47 232 THR A O 1
ATOM 1697 N N . SER A 1 233 ? -17.922 7.632 -8.589 1.00 38.78 233 SER A N 1
ATOM 1698 C CA . SER A 1 233 ? -18.919 8.398 -9.337 1.00 38.78 233 SER A CA 1
ATOM 1699 C C . SER A 1 233 ? -20.136 8.799 -8.504 1.00 38.78 233 SER A C 1
ATOM 1701 O O . SER A 1 233 ? -20.803 7.953 -7.913 1.00 38.78 233 SER A O 1
ATOM 1703 N N . ALA A 1 234 ? -20.478 10.086 -8.585 1.00 32.41 234 ALA A N 1
ATOM 1704 C CA . ALA A 1 234 ? -21.766 10.640 -8.198 1.00 32.41 234 ALA A CA 1
ATOM 1705 C C . ALA A 1 234 ? -22.907 10.061 -9.056 1.00 32.41 234 ALA A C 1
ATOM 1707 O O . ALA A 1 234 ? -22.803 9.953 -10.282 1.00 32.41 234 ALA A O 1
ATOM 1708 N N . VAL A 1 235 ? -24.021 9.726 -8.407 1.00 32.75 235 VAL A N 1
ATOM 1709 C CA . VAL A 1 235 ? -25.271 9.317 -9.053 1.00 32.75 235 VAL A CA 1
ATOM 1710 C C . VAL A 1 235 ? -26.042 10.570 -9.475 1.00 32.75 235 VAL A C 1
ATOM 1712 O O . VAL A 1 235 ? -26.433 11.381 -8.641 1.00 32.75 235 VAL A O 1
ATOM 1715 N N . 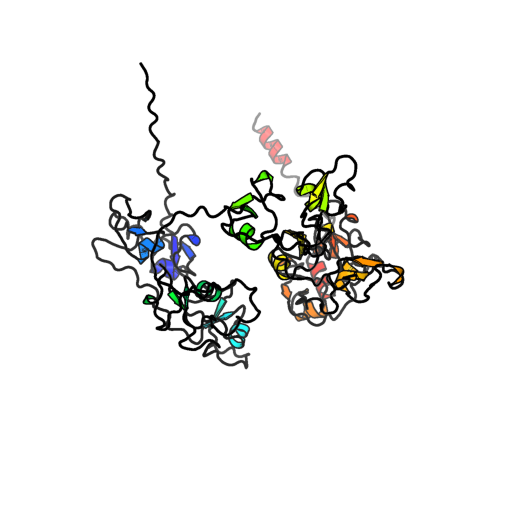ASN A 1 236 ? -26.298 10.727 -10.776 1.00 30.80 236 ASN A N 1
ATOM 1716 C CA . ASN A 1 236 ? -27.251 11.720 -11.275 1.00 30.80 236 ASN A CA 1
ATOM 1717 C C . ASN A 1 236 ? -28.684 11.288 -10.922 1.00 30.80 236 ASN A C 1
ATOM 1719 O O . ASN A 1 236 ? -29.146 10.230 -11.352 1.00 30.80 236 ASN A O 1
ATOM 1723 N N . ALA A 1 237 ? -29.398 12.124 -10.167 1.00 30.44 237 ALA A N 1
ATOM 1724 C CA . ALA A 1 237 ? -30.803 11.924 -9.826 1.00 30.44 237 ALA A CA 1
ATOM 1725 C C . ALA A 1 237 ? -31.725 12.074 -11.061 1.00 30.44 237 ALA A C 1
ATOM 1727 O O . ALA A 1 237 ? -31.582 13.044 -11.814 1.00 30.44 237 ALA A O 1
ATOM 1728 N N . PRO A 1 238 ? -32.710 11.178 -11.280 1.00 32.78 238 PRO A N 1
ATOM 1729 C CA . PRO A 1 238 ? -33.697 11.342 -12.339 1.00 32.78 238 PRO A CA 1
ATOM 1730 C C . PRO A 1 238 ? -34.854 12.260 -11.917 1.00 32.78 238 PRO A C 1
ATOM 1732 O O . PRO A 1 238 ? -35.423 12.153 -10.830 1.00 32.78 238 PRO A O 1
ATOM 1735 N N . VAL A 1 239 ? -35.241 13.141 -12.840 1.00 29.30 239 VAL A N 1
ATOM 1736 C CA . VAL A 1 239 ? -36.438 13.987 -12.771 1.00 29.30 239 VAL A CA 1
ATOM 1737 C C . VAL A 1 239 ? -37.696 13.116 -12.848 1.00 29.30 239 VAL A C 1
ATOM 1739 O O . VAL A 1 239 ? -37.856 12.323 -13.774 1.00 29.30 239 VAL A O 1
ATOM 1742 N N . GLN A 1 240 ? -38.618 13.294 -11.898 1.00 33.22 240 GLN A N 1
ATOM 1743 C CA . GLN A 1 240 ? -39.916 12.622 -11.904 1.00 33.22 240 GLN A CA 1
ATOM 1744 C C . GLN A 1 240 ? -40.816 13.110 -13.049 1.00 33.22 240 GLN A C 1
ATOM 1746 O O . GLN A 1 240 ? -41.135 14.296 -13.140 1.00 33.22 240 GLN A O 1
ATOM 1751 N N . TYR A 1 241 ? -41.305 12.170 -13.863 1.00 28.84 241 TYR A N 1
ATOM 1752 C CA . TYR A 1 241 ? -42.483 12.344 -14.713 1.00 28.84 241 TYR A CA 1
ATOM 1753 C C . TYR A 1 241 ? -43.584 11.398 -14.225 1.00 28.84 241 TYR A C 1
ATOM 1755 O O . TYR A 1 241 ? -43.389 10.191 -14.099 1.00 28.84 241 TYR A O 1
ATOM 1763 N N . THR A 1 242 ? -44.748 11.961 -13.922 1.00 40.69 242 THR A N 1
ATOM 1764 C CA . THR A 1 242 ? -45.956 11.226 -13.543 1.00 40.69 242 THR A CA 1
ATOM 1765 C C . THR A 1 242 ? -46.705 10.792 -14.806 1.00 40.69 242 THR A C 1
ATOM 1767 O O . THR A 1 242 ? -46.952 11.618 -15.682 1.00 40.69 242 THR A O 1
ATOM 1770 N N . GLY A 1 243 ? -47.112 9.517 -14.907 1.00 37.66 243 GLY A N 1
ATOM 1771 C CA . GLY A 1 243 ? -48.097 9.109 -15.921 1.00 37.66 243 GLY A CA 1
ATOM 1772 C C . GLY A 1 243 ? -48.102 7.643 -16.372 1.00 37.66 243 GLY A C 1
ATOM 1773 O O . GLY A 1 243 ? -47.517 7.326 -17.391 1.00 37.66 243 GLY A O 1
ATOM 1774 N N . SER A 1 244 ? -48.846 6.807 -15.637 1.00 41.12 244 SER A N 1
ATOM 1775 C CA . SER A 1 244 ? -49.745 5.709 -16.071 1.00 41.12 244 SER A CA 1
ATOM 1776 C C . SER A 1 244 ? -49.393 4.768 -17.250 1.00 41.12 244 SER A C 1
ATOM 1778 O O . SER A 1 244 ? -49.311 5.197 -18.395 1.00 41.12 244 SER A O 1
ATOM 1780 N N . GLY A 1 245 ? -49.460 3.450 -16.984 1.00 34.75 245 GLY A N 1
ATOM 1781 C CA . GLY A 1 245 ? -49.941 2.445 -17.950 1.00 34.75 245 GLY A CA 1
ATOM 1782 C C . GLY A 1 245 ? -49.082 1.183 -18.085 1.00 34.75 245 GLY A C 1
ATOM 1783 O O . GLY A 1 245 ? -48.049 1.211 -18.736 1.00 34.75 245 GLY A O 1
ATOM 1784 N N . TYR A 1 246 ? -49.544 0.062 -17.520 1.00 42.97 246 TYR A N 1
ATOM 1785 C CA . TYR A 1 246 ? -48.976 -1.278 -17.724 1.00 42.97 246 TYR A CA 1
ATOM 1786 C C . TYR A 1 246 ? -49.095 -1.739 -19.186 1.00 42.97 246 TYR A C 1
ATOM 1788 O O . TYR A 1 246 ? -50.209 -1.811 -19.710 1.00 42.97 246 TYR A O 1
ATOM 1796 N N . VAL A 1 247 ? -47.974 -2.165 -19.774 1.00 35.44 247 VAL A N 1
ATOM 1797 C CA . VAL A 1 247 ? -47.897 -3.185 -20.832 1.00 35.44 247 VAL A CA 1
ATOM 1798 C C . VAL A 1 247 ? -46.657 -4.033 -20.526 1.00 35.44 247 VAL A C 1
ATOM 1800 O O . VAL A 1 247 ? -45.565 -3.484 -20.414 1.00 35.44 247 VAL A O 1
ATOM 1803 N N . GLU A 1 248 ? -46.823 -5.346 -20.333 1.00 46.69 248 GLU A N 1
ATOM 1804 C CA . GLU A 1 248 ? -45.701 -6.294 -20.341 1.00 46.69 248 GLU A CA 1
ATOM 1805 C C . GLU A 1 248 ? -45.123 -6.312 -21.759 1.00 46.69 248 GLU A C 1
ATOM 1807 O O . GLU A 1 248 ? -45.689 -6.935 -22.658 1.00 46.69 248 GLU A O 1
ATOM 1812 N N . ASP A 1 249 ? -44.041 -5.564 -21.965 1.00 39.12 249 ASP A N 1
ATOM 1813 C CA . ASP A 1 249 ? -43.260 -5.587 -23.195 1.00 39.12 249 ASP A CA 1
ATOM 1814 C C . ASP A 1 249 ? -41.995 -6.412 -22.949 1.00 39.12 249 ASP A C 1
ATOM 1816 O O . ASP A 1 249 ? -41.249 -6.182 -21.995 1.00 39.12 249 ASP A O 1
ATOM 1820 N N . SER A 1 250 ? -41.793 -7.428 -23.781 1.00 55.09 250 SER A N 1
ATOM 1821 C CA . SER A 1 250 ? -40.639 -8.318 -23.752 1.00 55.09 250 SER A CA 1
ATOM 1822 C C . SER A 1 250 ? -39.397 -7.548 -24.196 1.00 55.09 250 SER A C 1
ATOM 1824 O O . SER A 1 250 ? -39.041 -7.556 -25.376 1.00 55.09 250 SER A O 1
ATOM 1826 N N . THR A 1 251 ? -38.739 -6.865 -23.264 1.00 57.28 251 THR A N 1
ATOM 1827 C CA . THR A 1 251 ? -37.432 -6.263 -23.523 1.00 57.28 251 THR A CA 1
ATOM 1828 C C . THR A 1 251 ? -36.414 -7.381 -23.776 1.00 57.28 251 THR A C 1
ATOM 1830 O O . THR A 1 251 ? -36.355 -8.323 -22.980 1.00 57.28 251 THR A O 1
ATOM 1833 N N . PRO A 1 252 ? -35.623 -7.329 -24.864 1.00 65.69 252 PRO A N 1
ATOM 1834 C CA . PRO A 1 252 ? -34.580 -8.318 -25.111 1.00 65.69 252 PRO A CA 1
ATOM 1835 C C . PRO A 1 252 ? -33.582 -8.323 -23.944 1.00 65.69 252 PRO A C 1
ATOM 1837 O O . PRO A 1 252 ? -33.090 -7.269 -23.549 1.00 65.69 252 PRO A O 1
ATOM 1840 N N . SER A 1 253 ? -33.326 -9.507 -23.388 1.00 79.56 253 SER A N 1
ATOM 1841 C CA . SER A 1 253 ? -32.275 -9.761 -22.394 1.00 79.56 253 SER A CA 1
ATOM 1842 C C . SER A 1 253 ? -30.926 -9.704 -23.111 1.00 79.56 253 SER A C 1
ATOM 1844 O O . SER A 1 253 ? -30.693 -10.493 -24.029 1.00 79.56 253 SER A O 1
ATOM 1846 N N . TYR A 1 254 ? -30.074 -8.747 -22.739 1.00 88.75 254 TYR A N 1
ATOM 1847 C CA . TYR A 1 254 ? -28.702 -8.638 -23.242 1.00 88.75 254 TYR A CA 1
ATOM 1848 C C . TYR A 1 254 ? -27.763 -9.112 -22.142 1.00 88.75 254 TYR A C 1
ATOM 1850 O O . TYR A 1 254 ? -27.859 -8.651 -21.005 1.00 88.75 254 TYR A O 1
ATOM 1858 N N . LYS A 1 255 ? -26.881 -10.058 -22.469 1.00 93.50 255 LYS A N 1
ATOM 1859 C CA . LYS A 1 255 ? -25.982 -10.671 -21.494 1.00 93.50 255 LYS A CA 1
ATOM 1860 C C . LYS A 1 255 ? -24.525 -10.480 -21.879 1.00 93.50 255 LYS A C 1
ATOM 1862 O O . LYS A 1 255 ? -24.151 -10.721 -23.029 1.00 93.50 255 LYS A O 1
ATOM 1867 N N . TYR A 1 256 ? -23.716 -10.097 -20.899 1.00 92.56 256 TYR A N 1
ATOM 1868 C CA . TYR A 1 256 ? -22.296 -9.818 -21.074 1.00 92.56 256 TYR A CA 1
ATOM 1869 C C . TYR A 1 256 ? -21.460 -10.466 -19.965 1.00 92.56 256 TYR A C 1
ATOM 1871 O O . TYR A 1 256 ? -21.938 -10.669 -18.845 1.00 92.56 256 TYR A O 1
ATOM 1879 N N . CYS A 1 257 ? -20.211 -10.798 -20.282 1.00 91.94 257 CYS A N 1
ATOM 1880 C CA . CYS A 1 257 ? -19.256 -11.336 -19.321 1.00 91.94 257 CYS A CA 1
ATOM 1881 C C . CYS A 1 257 ? -18.717 -10.242 -18.397 1.00 91.94 257 CYS A C 1
ATOM 1883 O O . CYS A 1 257 ? -18.307 -9.170 -18.852 1.00 91.94 257 CYS A O 1
ATOM 1885 N N . GLY A 1 258 ? -18.689 -10.536 -17.102 1.00 90.12 258 GLY A N 1
ATOM 1886 C CA . GLY A 1 258 ? -18.063 -9.699 -16.084 1.00 90.12 258 GLY A CA 1
ATOM 1887 C C . GLY A 1 258 ? -17.779 -10.488 -14.811 1.00 90.12 258 GLY A C 1
ATOM 1888 O O . GLY A 1 258 ? -18.092 -11.676 -14.720 1.00 90.12 258 GLY A O 1
ATOM 1889 N N . ASN A 1 259 ? -17.186 -9.836 -13.818 1.00 86.81 259 ASN A N 1
ATOM 1890 C CA . ASN A 1 259 ? -17.070 -10.399 -12.466 1.00 86.81 259 ASN A CA 1
ATOM 1891 C C . ASN A 1 259 ? -18.374 -10.238 -11.663 1.00 86.81 259 ASN A C 1
ATOM 1893 O O . ASN A 1 259 ? -18.684 -11.058 -10.800 1.00 86.81 259 ASN A O 1
ATOM 1897 N N . ASP A 1 260 ? -19.155 -9.209 -11.988 1.00 90.00 260 ASP A N 1
ATOM 1898 C CA . ASP A 1 260 ? -20.498 -8.953 -11.477 1.00 90.00 260 ASP A CA 1
ATOM 1899 C C . ASP A 1 260 ? -21.361 -8.244 -12.543 1.00 90.00 260 ASP A C 1
ATOM 1901 O O . ASP A 1 260 ? -20.879 -7.867 -13.615 1.00 90.00 260 ASP A O 1
ATOM 1905 N N . ALA A 1 261 ? -22.656 -8.058 -12.266 1.00 83.56 261 ALA A N 1
ATOM 1906 C CA . ALA A 1 261 ? -23.586 -7.427 -13.205 1.00 83.56 261 ALA A CA 1
ATOM 1907 C C . ALA A 1 261 ? -23.242 -5.956 -13.515 1.00 83.56 261 ALA A C 1
ATOM 1909 O O . ALA A 1 261 ? -23.505 -5.481 -14.621 1.00 83.56 261 ALA A O 1
ATOM 1910 N N . GLY A 1 262 ? -22.645 -5.231 -12.564 1.00 82.06 262 GLY A N 1
ATOM 1911 C CA . GLY A 1 262 ? -22.175 -3.864 -12.768 1.00 82.06 262 GLY A CA 1
ATOM 1912 C C . GLY A 1 262 ? -20.953 -3.822 -13.682 1.00 82.06 262 GLY A C 1
ATOM 1913 O O . GLY A 1 262 ? -20.895 -2.979 -14.575 1.00 82.06 262 GLY A O 1
ATOM 1914 N N . ASP A 1 263 ? -20.020 -4.755 -13.507 1.00 82.25 263 ASP A N 1
ATOM 1915 C CA . ASP A 1 263 ? -18.853 -4.943 -14.372 1.00 82.25 263 ASP A CA 1
ATOM 1916 C C . ASP A 1 263 ? -19.263 -5.298 -15.810 1.00 82.25 263 ASP A C 1
ATOM 1918 O O . ASP A 1 263 ? -18.857 -4.624 -16.758 1.00 82.25 263 ASP A O 1
ATOM 1922 N N . ALA A 1 264 ? -20.163 -6.274 -15.971 1.00 84.06 264 ALA A N 1
ATOM 1923 C CA . ALA A 1 264 ? -20.715 -6.670 -17.268 1.00 84.06 264 ALA A CA 1
ATOM 1924 C C . ALA A 1 264 ? -21.413 -5.501 -17.991 1.00 84.06 264 ALA A C 1
ATOM 1926 O O . ALA A 1 264 ? -21.213 -5.299 -19.190 1.00 84.06 264 ALA A O 1
ATOM 1927 N N . THR A 1 265 ? -22.182 -4.691 -17.251 1.00 81.38 265 THR A N 1
ATOM 1928 C CA . THR A 1 265 ? -22.898 -3.516 -17.784 1.00 81.38 265 THR A CA 1
ATOM 1929 C C . THR A 1 265 ? -21.962 -2.359 -18.132 1.00 81.38 265 THR A C 1
ATOM 1931 O O . THR A 1 265 ? -22.231 -1.615 -19.070 1.00 81.38 265 THR A O 1
ATOM 1934 N N . LYS A 1 266 ? -20.872 -2.172 -17.382 1.00 78.62 266 LYS A N 1
ATOM 1935 C CA . LYS A 1 266 ? -19.900 -1.098 -17.637 1.00 78.62 266 LYS A CA 1
ATOM 1936 C C . LYS A 1 266 ? -18.964 -1.432 -18.789 1.00 78.62 266 LYS A C 1
ATOM 1938 O O . LYS A 1 266 ? -18.662 -0.554 -19.591 1.00 78.62 266 LYS A O 1
ATOM 1943 N N . ARG A 1 267 ? -18.470 -2.672 -18.840 1.00 75.62 267 ARG A N 1
ATOM 1944 C CA . ARG A 1 267 ? -17.449 -3.084 -19.807 1.00 75.62 267 ARG A CA 1
ATOM 1945 C C . ARG A 1 267 ? -18.037 -3.427 -21.164 1.00 75.62 267 ARG A C 1
ATOM 1947 O O . ARG A 1 267 ? -17.391 -3.138 -22.163 1.00 75.62 267 ARG A O 1
ATOM 1954 N N . CYS A 1 268 ? -19.231 -4.027 -21.214 1.00 80.25 268 CYS A N 1
ATOM 1955 C CA . CYS A 1 268 ? -19.925 -4.332 -22.472 1.00 80.25 268 CYS A CA 1
ATOM 1956 C C . CYS A 1 268 ? -19.074 -5.107 -23.504 1.00 80.25 268 CYS A C 1
ATOM 1958 O O . CYS A 1 268 ? -19.297 -5.004 -24.709 1.00 80.25 268 CYS A O 1
ATOM 1960 N N . TRP A 1 269 ? -18.056 -5.840 -23.047 1.00 76.25 269 TRP A N 1
ATOM 1961 C CA . TRP A 1 269 ? -16.909 -6.191 -23.890 1.00 76.25 269 TRP A CA 1
ATOM 1962 C C . TRP A 1 269 ? -17.004 -7.590 -24.514 1.00 76.25 269 TRP A C 1
ATOM 1964 O O . TRP A 1 269 ? -16.430 -7.831 -25.573 1.00 76.25 269 TRP A O 1
ATOM 1974 N N . GLN A 1 270 ? -17.761 -8.507 -23.902 1.00 85.88 270 GLN A N 1
ATOM 1975 C CA . GLN A 1 270 ? -17.966 -9.862 -24.413 1.00 85.88 270 GLN A CA 1
ATOM 1976 C C . GLN A 1 270 ? -19.418 -10.294 -24.206 1.00 85.88 270 GLN A C 1
ATOM 1978 O O . GLN A 1 270 ? -19.851 -10.511 -23.079 1.00 85.88 270 GLN A O 1
ATOM 1983 N N . GLU A 1 271 ? -20.172 -10.429 -25.298 1.00 88.38 271 GLU A N 1
ATOM 1984 C CA . GLU A 1 271 ? -21.505 -11.040 -25.270 1.00 88.38 271 GLU A CA 1
ATOM 1985 C C . GLU A 1 271 ? -21.412 -12.524 -24.905 1.00 88.38 271 GLU A C 1
ATOM 1987 O O . GLU A 1 271 ? -20.521 -13.241 -25.376 1.00 88.38 271 GLU A O 1
ATOM 1992 N N . CYS A 1 272 ? -22.359 -12.994 -24.100 1.00 90.38 272 CYS A N 1
ATOM 1993 C CA . CYS A 1 272 ? -22.405 -14.373 -23.631 1.00 90.38 272 CYS A CA 1
ATOM 1994 C C . CYS A 1 272 ? -23.832 -14.914 -23.626 1.00 90.38 272 CYS A C 1
ATOM 1996 O O . CYS A 1 272 ? -24.800 -14.179 -23.455 1.00 90.38 272 CYS A O 1
ATOM 1998 N N . ASN A 1 273 ? -23.982 -16.227 -23.780 1.00 91.00 273 ASN A N 1
ATOM 1999 C CA . ASN A 1 273 ? -25.256 -16.916 -23.561 1.00 91.00 273 ASN A CA 1
ATOM 2000 C C . ASN A 1 273 ? -25.244 -17.701 -22.242 1.00 91.00 273 ASN A C 1
ATOM 2002 O O . ASN A 1 273 ? -26.299 -17.953 -21.648 1.00 91.00 273 ASN A O 1
ATOM 2006 N N . SER A 1 274 ? -24.050 -18.083 -21.796 1.00 91.94 274 SER A N 1
ATOM 2007 C CA . SER A 1 274 ? -23.764 -18.893 -20.620 1.00 91.94 274 SER A CA 1
ATOM 2008 C C . SER A 1 274 ? -22.393 -18.546 -20.041 1.00 91.94 274 SER A C 1
ATOM 2010 O O . SER A 1 274 ? -21.549 -17.987 -20.736 1.00 91.94 274 SER A O 1
ATOM 2012 N N . ASP A 1 275 ? -22.141 -18.924 -18.787 1.00 90.19 275 ASP A N 1
ATOM 2013 C CA . ASP A 1 275 ? -20.857 -18.661 -18.116 1.00 90.19 275 ASP A CA 1
ATOM 2014 C C . ASP A 1 275 ? -19.661 -19.298 -18.842 1.00 90.19 275 ASP A C 1
ATOM 2016 O O . ASP A 1 275 ? -18.553 -18.782 -18.778 1.00 90.19 275 ASP A O 1
ATOM 2020 N N . SER A 1 276 ? -19.868 -20.387 -19.592 1.00 88.25 276 SER A N 1
ATOM 2021 C CA . SER A 1 276 ? -18.801 -21.007 -20.391 1.00 88.25 276 SER A CA 1
ATOM 2022 C C . SER A 1 276 ? -18.349 -20.166 -21.582 1.00 88.25 276 SER A C 1
ATOM 2024 O O . SER A 1 276 ? -17.297 -20.446 -22.153 1.00 88.25 276 SER A O 1
ATOM 2026 N N . ASP A 1 277 ? -19.135 -19.162 -21.969 1.00 85.62 277 ASP A N 1
ATOM 2027 C CA . ASP A 1 277 ? -18.748 -18.219 -23.013 1.00 85.62 277 ASP A CA 1
ATOM 2028 C C . ASP A 1 277 ? -17.796 -17.146 -22.473 1.00 85.62 277 ASP A C 1
ATOM 2030 O O . ASP A 1 277 ? -17.241 -16.398 -23.272 1.00 85.62 277 ASP A O 1
ATOM 2034 N N . CYS A 1 278 ? -17.604 -17.070 -21.150 1.00 89.25 278 CYS A N 1
ATOM 2035 C CA . CYS A 1 278 ? -16.815 -16.051 -20.475 1.00 89.25 278 CYS A CA 1
ATOM 2036 C C . CYS A 1 278 ? -15.404 -16.534 -20.138 1.00 89.25 278 CYS A C 1
ATOM 2038 O O . CYS A 1 278 ? -15.187 -17.630 -19.621 1.00 89.25 278 CYS A O 1
ATOM 2040 N N . CYS A 1 279 ? -14.421 -15.691 -20.445 1.00 87.38 279 CYS A N 1
ATOM 2041 C CA . CYS A 1 279 ? -13.010 -15.997 -20.238 1.00 87.38 279 CYS A CA 1
ATOM 2042 C C . CYS A 1 279 ? -12.537 -15.544 -18.848 1.00 87.38 279 CYS A C 1
ATOM 2044 O O . CYS A 1 279 ? -13.190 -14.746 -18.181 1.00 87.38 279 CYS A O 1
ATOM 2046 N N . PHE A 1 280 ? -11.385 -16.057 -18.404 1.00 85.00 280 PHE A N 1
ATOM 2047 C CA . PHE A 1 280 ? -10.693 -15.596 -17.187 1.00 85.00 280 PHE A CA 1
ATOM 2048 C C . PHE A 1 280 ? -11.503 -15.695 -15.879 1.00 85.00 280 PHE A C 1
ATOM 2050 O O . PHE A 1 280 ? -11.290 -14.918 -14.955 1.00 85.00 280 PHE A O 1
ATOM 2057 N N . GLY A 1 281 ? -12.415 -16.669 -15.782 1.00 83.38 281 GLY A N 1
ATOM 2058 C CA . GLY A 1 281 ? -13.204 -16.908 -14.565 1.00 83.38 281 GLY A CA 1
ATOM 2059 C C . GLY A 1 281 ? -14.386 -15.955 -14.371 1.00 83.38 281 GLY A C 1
ATOM 2060 O O . GLY A 1 281 ? -14.929 -15.888 -13.271 1.00 83.38 281 GLY A O 1
ATOM 2061 N N . GLN A 1 282 ? -14.780 -15.234 -15.421 1.00 90.12 282 GLN A N 1
ATOM 2062 C CA . GLN A 1 282 ? -15.966 -14.382 -15.424 1.00 90.12 282 GLN A CA 1
ATOM 2063 C C . GLN A 1 282 ? -17.264 -15.188 -15.574 1.00 90.12 282 GLN A C 1
ATOM 2065 O O . GLN A 1 282 ? -17.252 -16.345 -16.000 1.00 90.12 282 GLN A O 1
ATOM 2070 N N . TYR A 1 283 ? -18.389 -14.545 -15.264 1.00 92.69 283 TYR A N 1
ATOM 2071 C CA . TYR A 1 283 ? -19.733 -15.113 -15.383 1.00 92.69 283 TYR A CA 1
ATOM 2072 C C . TYR A 1 283 ? -20.595 -14.273 -16.323 1.00 92.69 283 TYR A C 1
ATOM 2074 O O . TYR A 1 283 ? -20.321 -13.097 -16.574 1.00 92.69 283 TYR A O 1
ATOM 2082 N N . CYS A 1 284 ? -21.643 -14.892 -16.855 1.00 94.81 284 CYS A N 1
ATOM 2083 C CA . CYS A 1 284 ? -22.538 -14.279 -17.815 1.00 94.81 284 CYS A CA 1
ATOM 2084 C C . CYS A 1 284 ? -23.706 -13.589 -17.103 1.00 94.81 284 CYS A C 1
ATOM 2086 O O . CYS A 1 284 ? -24.620 -14.244 -16.593 1.00 94.81 284 CYS A O 1
ATOM 2088 N N . PHE A 1 285 ? -23.703 -12.257 -17.090 1.00 94.44 285 PHE A N 1
ATOM 2089 C CA . PHE A 1 285 ? -24.717 -11.455 -16.407 1.00 94.44 285 PHE A CA 1
ATOM 2090 C C . PHE A 1 285 ? -25.687 -10.817 -17.397 1.00 94.44 285 PHE A C 1
ATOM 2092 O O . PHE A 1 285 ? -25.275 -10.306 -18.432 1.00 94.44 285 PHE A O 1
ATOM 2099 N N . ASP A 1 286 ? -26.978 -10.811 -17.058 1.00 92.88 286 ASP A N 1
ATOM 2100 C CA . ASP A 1 286 ? -27.988 -10.023 -17.771 1.00 92.88 286 ASP A CA 1
ATOM 2101 C C . ASP A 1 286 ? -27.861 -8.556 -17.350 1.00 92.88 286 ASP A C 1
ATOM 2103 O O . ASP A 1 286 ? -28.115 -8.216 -16.192 1.00 92.88 286 ASP A O 1
ATOM 2107 N N . SER A 1 287 ? -27.416 -7.701 -18.269 1.00 83.00 287 SER A N 1
ATOM 2108 C CA . SER A 1 287 ? -27.208 -6.276 -18.001 1.00 83.00 287 SER A CA 1
ATOM 2109 C C . SER A 1 287 ? -28.506 -5.474 -18.095 1.00 83.00 287 SER A C 1
ATOM 2111 O O . SER A 1 287 ? -28.548 -4.323 -17.663 1.00 83.00 287 SER A O 1
ATOM 2113 N N . GLY A 1 288 ? -29.565 -6.029 -18.701 1.00 83.06 288 GLY A N 1
ATOM 2114 C CA . GLY A 1 288 ? -30.806 -5.306 -19.003 1.00 83.06 288 GLY A CA 1
ATOM 2115 C C . GLY A 1 288 ? -30.636 -4.104 -19.948 1.00 83.06 288 GLY A C 1
ATOM 2116 O O . GLY A 1 288 ? -31.605 -3.390 -20.211 1.00 83.06 288 GLY A O 1
ATOM 2117 N N . ILE A 1 289 ? -29.427 -3.870 -20.467 1.00 79.94 289 ILE A N 1
ATOM 2118 C CA . ILE A 1 289 ? -29.064 -2.730 -21.311 1.00 79.94 289 ILE A CA 1
ATOM 2119 C C . ILE A 1 289 ? -28.351 -3.269 -22.548 1.00 79.94 289 ILE A C 1
ATOM 2121 O O . ILE A 1 289 ? -27.343 -3.965 -22.444 1.00 79.94 289 ILE A O 1
ATOM 2125 N N . ASN A 1 290 ? -28.863 -2.918 -23.730 1.00 83.06 290 ASN A N 1
ATOM 2126 C CA . ASN A 1 290 ? -28.136 -3.140 -24.973 1.00 83.06 290 ASN A CA 1
ATOM 2127 C C . ASN A 1 290 ? -26.942 -2.184 -25.004 1.00 83.06 290 ASN A C 1
ATOM 2129 O O . ASN A 1 290 ? -27.138 -0.970 -25.090 1.00 83.06 290 ASN A O 1
ATOM 2133 N N . CYS A 1 291 ? -25.728 -2.722 -24.974 1.00 73.94 291 CYS A N 1
ATOM 2134 C CA . CYS A 1 291 ? -24.513 -1.922 -25.094 1.00 73.94 291 CYS A CA 1
ATOM 2135 C C . CYS A 1 291 ? -24.300 -1.330 -26.503 1.00 73.94 291 CYS A C 1
ATOM 2137 O O . CYS A 1 291 ? -23.320 -0.629 -26.741 1.00 73.94 291 CYS A O 1
ATOM 2139 N N . GLY A 1 292 ? -25.223 -1.581 -27.434 1.00 70.00 292 GLY A N 1
ATOM 2140 C CA . GLY A 1 292 ? -25.064 -1.297 -28.852 1.00 70.00 292 GLY A CA 1
ATOM 2141 C C . GLY A 1 292 ? -24.195 -2.353 -29.531 1.00 70.00 292 GLY A C 1
ATOM 2142 O O . GLY A 1 292 ? -23.713 -3.293 -28.902 1.00 70.00 292 GLY A O 1
ATOM 2143 N N . GLN A 1 293 ? -23.993 -2.193 -30.840 1.00 58.00 293 GLN A N 1
ATOM 2144 C CA . GLN A 1 293 ? -22.920 -2.891 -31.544 1.00 58.00 293 GLN A CA 1
ATOM 2145 C C . GLN A 1 293 ? -21.619 -2.501 -30.835 1.00 58.00 293 GLN A C 1
ATOM 2147 O O . GLN A 1 293 ? -21.358 -1.303 -30.695 1.00 58.00 293 GLN A O 1
ATOM 2152 N N . ALA A 1 294 ? -20.880 -3.487 -30.308 1.00 53.59 294 ALA A N 1
ATOM 2153 C CA . ALA A 1 294 ? -19.622 -3.248 -29.604 1.00 53.59 294 ALA A CA 1
ATOM 2154 C C . ALA A 1 294 ? -18.773 -2.248 -30.406 1.00 53.59 294 ALA A C 1
ATOM 2156 O O . ALA A 1 294 ? -18.801 -2.279 -31.637 1.00 53.59 294 ALA A O 1
ATOM 2157 N N . PHE A 1 295 ? -18.080 -1.339 -29.715 1.00 48.94 295 PHE A N 1
ATOM 2158 C CA . PHE A 1 295 ? -17.362 -0.175 -30.260 1.00 48.94 295 PHE A CA 1
ATOM 2159 C C . PHE A 1 295 ? -16.117 -0.564 -31.097 1.00 48.94 295 PHE A C 1
ATOM 2161 O O . PHE A 1 295 ? -15.049 0.017 -30.960 1.00 48.94 295 PHE A O 1
ATOM 2168 N N . TYR A 1 296 ? -16.244 -1.571 -31.958 1.00 57.03 296 TYR A N 1
ATOM 2169 C CA . TYR A 1 296 ? -15.197 -2.209 -32.744 1.00 57.03 296 TYR A CA 1
ATOM 2170 C C . TYR A 1 296 ? -15.662 -2.339 -34.202 1.00 57.03 296 TYR A C 1
ATOM 2172 O O . TYR A 1 296 ? -15.648 -3.414 -34.791 1.00 57.03 296 TYR A O 1
ATOM 2180 N N . ASP A 1 297 ? -16.106 -1.231 -34.802 1.00 42.78 297 ASP A N 1
ATOM 2181 C CA . ASP A 1 297 ? -16.477 -1.156 -36.228 1.00 42.78 297 ASP A CA 1
ATOM 2182 C C . ASP A 1 297 ? -15.232 -0.910 -37.117 1.00 42.78 297 ASP A C 1
ATOM 2184 O O . ASP A 1 297 ? -15.228 -0.100 -38.049 1.00 42.78 297 ASP A O 1
ATOM 2188 N N . GLY A 1 298 ? -14.135 -1.607 -36.796 1.00 51.22 298 GLY A N 1
ATOM 2189 C CA . GLY A 1 298 ? -12.883 -1.631 -37.550 1.00 51.22 298 GLY A CA 1
ATOM 2190 C C . GLY A 1 298 ? -12.686 -2.973 -38.278 1.00 51.22 298 GLY A C 1
ATOM 2191 O O . GLY A 1 298 ? -13.017 -4.022 -37.734 1.00 51.22 298 GLY A O 1
ATOM 2192 N N . PRO A 1 299 ? -12.123 -3.006 -39.499 1.00 53.91 299 PRO A N 1
ATOM 2193 C CA . PRO A 1 299 ? -11.990 -4.231 -40.302 1.00 53.91 299 PRO A CA 1
ATOM 2194 C C . PRO A 1 299 ? -10.962 -5.275 -39.797 1.00 53.91 299 PRO A C 1
ATOM 2196 O O . PRO A 1 299 ? -10.621 -6.174 -40.558 1.00 53.91 299 PRO A O 1
ATOM 2199 N N . ASN A 1 300 ? -10.464 -5.189 -38.554 1.00 61.22 300 ASN A N 1
ATOM 2200 C CA . ASN A 1 300 ? -9.299 -5.960 -38.081 1.00 61.22 300 ASN A CA 1
ATOM 2201 C C . ASN A 1 300 ? -9.468 -6.672 -36.717 1.00 61.22 300 ASN A C 1
ATOM 2203 O O . ASN A 1 300 ? -8.471 -7.080 -36.132 1.00 61.22 300 ASN A O 1
ATOM 2207 N N . HIS A 1 301 ? -10.684 -6.876 -36.198 1.00 76.00 301 HIS A N 1
ATOM 2208 C CA . HIS A 1 301 ? -10.880 -7.492 -34.868 1.00 76.00 301 HIS A CA 1
ATOM 2209 C C . HIS A 1 301 ? -11.057 -9.020 -34.890 1.00 76.00 301 HIS A C 1
ATOM 2211 O O . HIS A 1 301 ? -11.785 -9.568 -34.063 1.00 76.00 301 HIS A O 1
ATOM 2217 N N . SER A 1 302 ? -10.419 -9.727 -35.821 1.00 89.62 302 SER A N 1
ATOM 2218 C CA . SER A 1 302 ? -10.528 -11.187 -35.918 1.00 89.62 302 SER A CA 1
ATOM 2219 C C . SER A 1 302 ? -9.178 -11.839 -35.649 1.00 89.62 302 SER A C 1
ATOM 2221 O O . SER A 1 302 ? -8.193 -11.482 -36.292 1.00 89.62 302 SER A O 1
ATOM 2223 N N . TYR A 1 303 ? -9.117 -12.769 -34.692 1.00 92.62 303 TYR A N 1
ATOM 2224 C CA . TYR A 1 303 ? -7.865 -13.396 -34.245 1.00 92.62 303 TYR A CA 1
ATOM 2225 C C . TYR A 1 303 ? -7.996 -14.914 -34.132 1.00 92.62 303 TYR A C 1
ATOM 2227 O O . TYR A 1 303 ? -9.073 -15.451 -33.856 1.00 92.62 303 TYR A O 1
ATOM 2235 N N . CYS A 1 304 ? -6.889 -15.612 -34.362 1.00 95.06 304 CYS A N 1
ATOM 2236 C CA . CYS A 1 304 ? -6.828 -17.064 -34.331 1.00 95.06 304 CYS A CA 1
ATOM 2237 C C . CYS A 1 304 ? -6.656 -17.607 -32.916 1.00 95.06 304 CYS A C 1
ATOM 2239 O O . CYS A 1 304 ? -5.878 -17.090 -32.114 1.00 95.06 304 CYS A O 1
ATOM 2241 N N . GLY A 1 305 ? -7.361 -18.698 -32.637 1.00 93.62 305 GLY A N 1
ATOM 2242 C CA . GLY A 1 305 ? -7.161 -19.499 -31.440 1.00 93.62 305 GLY A CA 1
ATOM 2243 C C . GLY A 1 305 ? -7.855 -20.850 -31.551 1.00 93.62 305 GLY A C 1
ATOM 2244 O O . GLY A 1 305 ? -8.631 -21.111 -32.467 1.00 93.62 305 GLY A O 1
ATOM 2245 N N . THR A 1 306 ? -7.599 -21.734 -30.599 1.00 92.81 306 THR A N 1
ATOM 2246 C CA . THR A 1 306 ? -8.330 -23.007 -30.445 1.00 92.81 306 THR A CA 1
ATOM 2247 C C . THR A 1 306 ? -9.707 -22.816 -29.793 1.00 92.81 306 THR A C 1
ATOM 2249 O O . THR A 1 306 ? -10.579 -23.679 -29.877 1.00 92.81 306 THR A O 1
ATOM 2252 N N . SER A 1 307 ? -9.912 -21.667 -29.148 1.00 90.62 307 SER A N 1
ATOM 2253 C CA . SER A 1 307 ? -11.168 -21.186 -28.571 1.00 90.62 307 SER A CA 1
ATOM 2254 C C . SER A 1 307 ? -11.169 -19.654 -28.573 1.00 90.62 307 SER A C 1
ATOM 2256 O O . SER A 1 307 ? -10.114 -19.043 -28.752 1.00 90.62 307 SER A O 1
ATOM 2258 N N . ARG A 1 308 ? -12.321 -19.018 -28.319 1.00 85.88 308 ARG A N 1
ATOM 2259 C CA . ARG A 1 308 ? -12.388 -17.552 -28.222 1.00 85.88 308 ARG A CA 1
ATOM 2260 C C . ARG A 1 308 ? -11.476 -17.016 -27.115 1.00 85.88 308 ARG A C 1
ATOM 2262 O O . ARG A 1 308 ? -10.772 -16.045 -27.338 1.00 85.88 308 ARG A O 1
ATOM 2269 N N . CYS A 1 309 ? -11.417 -17.688 -25.964 1.00 85.00 309 CYS A N 1
ATOM 2270 C CA . CYS A 1 309 ? -10.520 -17.302 -24.872 1.00 85.00 309 CYS A CA 1
ATOM 2271 C C . CYS A 1 309 ? -9.042 -17.472 -25.224 1.00 85.00 309 CYS A C 1
ATOM 2273 O O . CYS A 1 309 ? -8.222 -16.668 -24.802 1.00 85.00 309 CYS A O 1
ATOM 2275 N N . ASP A 1 310 ? -8.705 -18.491 -26.014 1.00 88.06 310 ASP A N 1
ATOM 2276 C CA . ASP A 1 310 ? -7.345 -18.683 -26.524 1.00 88.06 310 ASP A CA 1
ATOM 2277 C C . ASP A 1 310 ? -6.969 -17.573 -27.521 1.00 88.06 310 ASP A C 1
ATOM 2279 O O . ASP A 1 310 ? -5.874 -17.027 -27.439 1.00 88.06 310 ASP A O 1
ATOM 2283 N N . ALA A 1 311 ? -7.901 -17.165 -28.392 1.00 88.31 311 ALA A N 1
ATOM 2284 C CA . ALA A 1 311 ? -7.708 -16.033 -29.299 1.00 88.31 311 ALA A CA 1
ATOM 2285 C C . ALA A 1 311 ? -7.527 -14.705 -28.539 1.00 88.31 311 ALA A C 1
ATOM 2287 O O . ALA A 1 311 ? -6.581 -13.978 -28.833 1.00 88.31 311 ALA A O 1
ATOM 2288 N N . ILE A 1 312 ? -8.363 -14.437 -27.520 1.00 83.56 312 ILE A N 1
ATOM 2289 C CA . ILE A 1 312 ? -8.249 -13.267 -26.622 1.00 83.56 312 ILE A CA 1
ATOM 2290 C C . ILE A 1 312 ? -6.942 -13.300 -25.820 1.00 83.56 312 ILE A C 1
ATOM 2292 O O . ILE A 1 312 ? -6.336 -12.269 -25.576 1.00 83.56 312 ILE A O 1
ATOM 2296 N N . SER A 1 313 ? -6.498 -14.475 -25.373 1.00 79.94 313 SER A N 1
ATOM 2297 C CA . SER A 1 313 ? -5.285 -14.581 -24.558 1.00 79.94 313 SER A CA 1
ATOM 2298 C C . SER A 1 313 ? -4.007 -14.450 -25.379 1.00 79.94 313 SER A C 1
ATOM 2300 O O . SER A 1 313 ? -3.002 -13.981 -24.850 1.00 79.94 313 SER A O 1
ATOM 2302 N N . LYS A 1 314 ? -4.001 -14.931 -26.626 1.00 83.00 314 LYS A N 1
ATOM 2303 C CA . LYS A 1 314 ? -2.808 -14.925 -27.478 1.00 83.00 314 LYS A CA 1
ATOM 2304 C C . LYS A 1 314 ? -2.632 -13.605 -28.213 1.00 83.00 314 LYS A C 1
ATOM 2306 O O . LYS A 1 314 ? -1.496 -13.168 -28.356 1.00 83.00 314 LYS A O 1
ATOM 2311 N N . CYS A 1 315 ? -3.718 -13.041 -28.750 1.00 84.38 315 CYS A N 1
ATOM 2312 C CA . CYS A 1 315 ? -3.737 -11.835 -29.590 1.00 84.38 315 CYS A CA 1
ATOM 2313 C C . CYS A 1 315 ? -2.634 -11.744 -30.664 1.00 84.38 315 CYS A C 1
ATOM 2315 O O . CYS A 1 315 ? -2.279 -10.658 -31.111 1.00 84.38 315 CYS A O 1
ATOM 2317 N N . SER A 1 316 ? -2.073 -12.875 -31.098 1.00 81.44 316 SER A N 1
ATOM 2318 C CA . SER A 1 316 ? -0.804 -12.895 -31.833 1.00 81.44 316 SER A CA 1
ATOM 2319 C C . SER A 1 316 ? -0.964 -13.104 -33.335 1.00 81.44 316 SER A C 1
ATOM 2321 O O . SER A 1 316 ? -0.070 -12.749 -34.101 1.00 81.44 316 SER A O 1
ATOM 2323 N N . VAL A 1 317 ? -2.095 -13.661 -33.779 1.00 89.69 317 VAL A N 1
ATOM 2324 C CA . VAL A 1 317 ? -2.354 -13.956 -35.194 1.00 89.69 317 VAL A CA 1
ATOM 2325 C C . VAL A 1 317 ? -3.710 -13.387 -35.591 1.00 89.69 317 VAL A C 1
ATOM 2327 O O . VAL A 1 317 ? -4.748 -13.974 -35.294 1.00 89.69 317 VAL A O 1
ATOM 2330 N N . ALA A 1 318 ? -3.699 -12.237 -36.262 1.00 89.00 318 ALA A N 1
ATOM 2331 C CA . ALA A 1 318 ? -4.898 -11.658 -36.858 1.00 89.00 318 ALA A CA 1
ATOM 2332 C C . ALA A 1 318 ? -5.320 -12.443 -38.116 1.00 89.00 318 ALA A C 1
ATOM 2334 O O . ALA A 1 318 ? -4.476 -12.893 -38.894 1.00 89.00 318 ALA A O 1
ATOM 2335 N N . CYS A 1 319 ? -6.626 -12.575 -38.333 1.00 92.06 319 CYS A N 1
ATOM 2336 C CA . CYS A 1 319 ? -7.238 -13.294 -39.452 1.00 92.06 319 CYS A CA 1
ATOM 2337 C C . CYS A 1 319 ? -8.378 -12.479 -40.098 1.00 92.06 319 CYS A C 1
ATOM 2339 O O . CYS A 1 319 ? -9.550 -12.835 -39.989 1.00 92.06 319 CYS A O 1
ATOM 2341 N N . PRO A 1 320 ? -8.063 -11.358 -40.771 1.00 88.81 320 PRO A N 1
ATOM 2342 C CA . PRO A 1 320 ? -9.065 -10.423 -41.292 1.00 88.81 320 PRO A CA 1
ATOM 2343 C C . PRO A 1 320 ? -9.966 -10.998 -42.403 1.00 88.81 320 PRO A C 1
ATOM 2345 O O . PRO A 1 320 ? -11.041 -10.457 -42.662 1.00 88.81 320 PRO A O 1
ATOM 2348 N N . LEU A 1 321 ? -9.559 -12.073 -43.083 1.00 87.81 321 LEU A N 1
ATOM 2349 C CA . LEU A 1 321 ? -10.354 -12.782 -44.094 1.00 87.81 321 LEU A CA 1
ATOM 2350 C C . LEU A 1 321 ? -11.005 -14.061 -43.539 1.00 87.81 321 LEU A C 1
ATOM 2352 O O . LEU A 1 321 ? -11.706 -14.759 -44.279 1.00 87.81 321 LEU A O 1
ATOM 2356 N N . GLY A 1 322 ? -10.788 -14.374 -42.258 1.00 91.00 322 GLY A N 1
ATOM 2357 C CA . GLY A 1 322 ? -11.364 -15.523 -41.562 1.00 91.00 322 GLY A CA 1
ATOM 2358 C C . GLY A 1 322 ? -10.691 -16.870 -41.846 1.00 91.00 322 GLY A C 1
ATOM 2359 O O . GLY A 1 322 ? -11.168 -17.898 -41.363 1.00 91.00 322 GLY A O 1
ATOM 2360 N N . ASN A 1 323 ? -9.617 -16.913 -42.642 1.00 90.94 323 ASN A N 1
ATOM 2361 C CA . ASN A 1 323 ? -9.006 -18.154 -43.142 1.00 90.94 323 ASN A CA 1
ATOM 2362 C C . ASN A 1 323 ? -7.475 -18.222 -43.005 1.00 90.94 323 ASN A C 1
ATOM 2364 O O . ASN A 1 323 ? -6.846 -19.116 -43.572 1.00 90.94 323 ASN A O 1
ATOM 2368 N N . GLU A 1 324 ? -6.882 -17.305 -42.250 1.00 95.12 324 GLU A N 1
ATOM 2369 C CA . GLU A 1 324 ? -5.436 -17.177 -42.063 1.00 95.12 324 GLU A CA 1
ATOM 2370 C C . GLU A 1 324 ? -4.892 -17.994 -40.885 1.00 95.12 324 GLU A C 1
ATOM 2372 O O . GLU A 1 324 ? -3.689 -17.979 -40.626 1.00 95.12 324 GLU A O 1
ATOM 2377 N N . CYS A 1 325 ? -5.762 -18.714 -40.173 1.00 95.62 325 CYS A N 1
ATOM 2378 C CA . CYS A 1 325 ? -5.367 -19.430 -38.970 1.00 95.62 325 CYS A CA 1
ATOM 2379 C C . CYS A 1 325 ? -4.545 -20.695 -39.260 1.00 95.62 325 CYS A C 1
ATOM 2381 O O . CYS A 1 325 ? -4.855 -21.430 -40.205 1.00 95.62 325 CYS A O 1
ATOM 2383 N N . PRO A 1 326 ? -3.510 -20.978 -38.443 1.00 94.38 326 PRO A N 1
ATOM 2384 C CA . PRO A 1 326 ? -2.746 -22.223 -38.504 1.00 94.38 326 PRO A CA 1
ATOM 2385 C C . PRO A 1 326 ? -3.628 -23.476 -38.376 1.00 94.38 326 PRO A C 1
ATOM 2387 O O . PRO A 1 326 ? -4.741 -23.426 -37.852 1.00 94.38 326 PRO A O 1
ATOM 2390 N N . GLU A 1 327 ? -3.116 -24.634 -38.817 1.00 93.50 327 GLU A N 1
ATOM 2391 C CA . GLU A 1 327 ? -3.831 -25.909 -38.660 1.00 93.50 327 GLU A CA 1
ATOM 2392 C C . GLU A 1 327 ? -4.216 -26.155 -37.191 1.00 93.50 327 GLU A C 1
ATOM 2394 O O . GLU A 1 327 ? -3.358 -26.233 -36.314 1.00 93.50 327 GLU A O 1
ATOM 2399 N N . GLY A 1 328 ? -5.519 -26.317 -36.941 1.00 92.56 328 GLY A N 1
ATOM 2400 C CA . GLY A 1 328 ? -6.071 -26.569 -35.607 1.00 92.56 328 GLY A CA 1
ATOM 2401 C C . GLY A 1 328 ? -6.621 -25.336 -34.885 1.00 92.56 328 GLY A C 1
ATOM 2402 O O . GLY A 1 328 ? -7.229 -25.502 -33.830 1.00 92.56 328 GLY A O 1
ATOM 2403 N N . GLU A 1 329 ? -6.476 -24.136 -35.447 1.00 96.38 329 GLU A N 1
ATOM 2404 C CA . GLU A 1 329 ? -7.076 -22.908 -34.920 1.00 96.38 329 GLU A CA 1
ATOM 2405 C C . GLU A 1 329 ? -8.241 -22.424 -35.797 1.00 96.38 329 GLU A C 1
ATOM 2407 O O . GLU A 1 329 ? -8.328 -22.709 -36.993 1.00 96.38 329 GLU A O 1
ATOM 2412 N N . THR A 1 330 ? -9.162 -21.688 -35.183 1.00 95.38 330 THR A N 1
ATOM 2413 C CA . THR A 1 330 ? -10.292 -21.027 -35.839 1.00 95.38 330 THR A CA 1
ATOM 2414 C C . THR A 1 330 ? -10.196 -19.525 -35.643 1.00 95.38 330 THR A C 1
ATOM 2416 O O . THR A 1 330 ? -9.756 -19.057 -34.594 1.00 95.38 330 THR A O 1
ATOM 2419 N N . CYS A 1 331 ? -10.622 -18.775 -36.655 1.00 94.94 331 CYS A N 1
ATOM 2420 C CA . CYS A 1 331 ? -10.687 -17.327 -36.578 1.00 94.94 331 CYS A CA 1
ATOM 2421 C C . CYS A 1 331 ? -11.926 -16.900 -35.784 1.00 94.94 331 CYS A C 1
ATOM 2423 O O . CYS A 1 331 ? -13.037 -17.324 -36.110 1.00 94.94 331 CYS A O 1
ATOM 2425 N N . PHE A 1 332 ? -11.741 -16.087 -34.746 1.00 91.19 332 PHE A N 1
ATOM 2426 C CA . PHE A 1 332 ? -12.826 -15.542 -33.936 1.00 91.19 332 PHE A CA 1
ATOM 2427 C C . PHE A 1 332 ? -12.981 -14.049 -34.211 1.00 91.19 332 PHE A C 1
ATOM 2429 O O . PHE A 1 332 ? -12.074 -13.271 -33.923 1.00 91.19 332 PHE A O 1
ATOM 2436 N N . ASP A 1 333 ? -14.143 -13.656 -34.730 1.00 87.06 333 ASP A N 1
ATOM 2437 C CA . ASP A 1 333 ? -14.489 -12.254 -34.968 1.00 87.06 333 ASP A CA 1
ATOM 2438 C C . ASP A 1 333 ? -14.810 -11.510 -33.662 1.00 87.06 333 ASP A C 1
ATOM 2440 O O . ASP A 1 333 ? -15.242 -12.102 -32.658 1.00 87.06 333 ASP A O 1
ATOM 2444 N N . ASN A 1 334 ? -14.640 -10.185 -33.699 1.00 76.69 334 ASN A N 1
ATOM 2445 C CA . ASN A 1 334 ? -14.822 -9.277 -32.563 1.00 76.69 334 ASN A CA 1
ATOM 2446 C C . ASN A 1 334 ? -14.041 -9.743 -31.327 1.00 76.69 334 ASN A C 1
ATOM 2448 O O . ASN A 1 334 ? -14.563 -9.761 -30.212 1.00 76.69 334 ASN A O 1
ATOM 2452 N N . THR A 1 335 ? -12.811 -10.201 -31.548 1.00 81.25 335 THR A N 1
ATOM 2453 C CA . THR A 1 335 ? -11.882 -10.551 -30.485 1.00 81.25 335 THR A CA 1
ATOM 2454 C C . THR A 1 335 ? -11.200 -9.262 -30.012 1.00 81.25 335 THR A C 1
ATOM 2456 O O . THR A 1 335 ? -10.538 -8.600 -30.817 1.00 81.25 335 THR A O 1
ATOM 2459 N N . PRO A 1 336 ? -11.365 -8.877 -28.735 1.00 72.62 336 PRO A N 1
ATOM 2460 C CA . PRO A 1 336 ? -10.744 -7.692 -28.154 1.00 72.62 336 PRO A CA 1
ATOM 2461 C C . PRO A 1 336 ? -9.239 -7.942 -27.990 1.00 72.62 336 PRO A C 1
ATOM 2463 O O . PRO A 1 336 ? -8.779 -8.355 -26.934 1.00 72.62 336 PRO A O 1
ATOM 2466 N N . CYS A 1 337 ? -8.490 -7.731 -29.067 1.00 71.38 337 CYS A N 1
ATOM 2467 C CA . CYS A 1 337 ? -7.045 -7.955 -29.150 1.00 71.38 337 CYS A CA 1
ATOM 2468 C C . CYS A 1 337 ? -6.287 -6.754 -29.731 1.00 71.38 337 CYS A C 1
ATOM 2470 O O . CYS A 1 337 ? -5.137 -6.883 -30.150 1.00 71.38 337 CYS A O 1
ATOM 2472 N N . ASP A 1 338 ? -6.941 -5.592 -29.792 1.00 55.78 338 ASP A N 1
ATOM 2473 C CA . ASP A 1 338 ? -6.307 -4.371 -30.274 1.00 55.78 338 ASP A CA 1
ATOM 2474 C C . ASP A 1 338 ? -5.319 -3.822 -29.230 1.00 55.78 338 ASP A C 1
ATOM 2476 O O . ASP A 1 338 ? -5.556 -3.921 -28.024 1.00 55.78 338 ASP A O 1
ATOM 2480 N N . SER A 1 339 ? -4.245 -3.191 -29.706 1.00 48.53 339 SER A N 1
ATOM 2481 C CA . SER A 1 339 ? -3.290 -2.392 -28.919 1.00 48.53 339 SER A CA 1
ATOM 2482 C C . SER A 1 339 ? -3.940 -1.236 -28.142 1.00 48.53 339 SER A C 1
ATOM 2484 O O . SER A 1 339 ? -3.301 -0.635 -27.282 1.00 48.53 339 SER A O 1
ATOM 2486 N N . ASP A 1 340 ? -5.214 -0.953 -28.424 1.00 42.59 340 ASP A N 1
ATOM 2487 C CA . ASP A 1 340 ? -6.067 -0.001 -27.709 1.00 42.59 340 ASP A CA 1
ATOM 2488 C C . ASP A 1 340 ? -6.700 -0.578 -26.429 1.00 42.59 340 ASP A C 1
ATOM 2490 O O . ASP A 1 340 ? -7.437 0.117 -25.724 1.00 42.59 340 ASP A O 1
ATOM 2494 N N . ILE A 1 341 ? -6.421 -1.839 -26.093 1.00 47.03 341 ILE A N 1
ATOM 2495 C CA . ILE A 1 341 ? -6.724 -2.376 -24.770 1.00 47.03 341 ILE A CA 1
ATOM 2496 C C . ILE A 1 341 ? -5.522 -2.063 -23.877 1.00 47.03 341 ILE A C 1
ATOM 2498 O O . ILE A 1 341 ? -4.466 -2.672 -24.074 1.00 47.03 341 ILE A O 1
ATOM 2502 N N . PRO A 1 342 ? -5.638 -1.145 -22.891 1.00 44.97 342 PRO A N 1
ATOM 2503 C CA . PRO A 1 342 ? -4.601 -1.000 -21.881 1.00 44.97 342 PRO A CA 1
ATOM 2504 C C . PRO A 1 342 ? -4.406 -2.380 -21.274 1.00 44.97 342 PRO A C 1
ATOM 2506 O O . PRO A 1 342 ? -5.379 -2.956 -20.785 1.00 44.97 342 PRO A O 1
ATOM 2509 N N . SER A 1 343 ? -3.186 -2.908 -21.419 1.00 45.25 343 SER A N 1
ATOM 2510 C CA . SER A 1 343 ? -2.704 -4.170 -20.861 1.00 45.25 343 SER A CA 1
ATOM 2511 C C . SER A 1 343 ? -3.635 -4.651 -19.749 1.00 45.25 343 SER A C 1
ATOM 2513 O O . SER A 1 343 ? -3.596 -4.148 -18.628 1.00 45.25 343 SER A O 1
ATOM 2515 N N . THR A 1 344 ? -4.505 -5.617 -20.051 1.00 51.69 344 THR A N 1
ATOM 2516 C CA . THR A 1 344 ? -5.400 -6.240 -19.060 1.00 51.69 344 THR A CA 1
ATOM 2517 C C . THR A 1 344 ? -4.626 -7.066 -18.043 1.00 51.69 344 THR A C 1
ATOM 2519 O O . THR A 1 344 ? -5.204 -7.917 -17.373 1.00 51.69 344 THR A O 1
ATOM 2522 N N . GLN A 1 345 ? -3.311 -6.894 -17.959 1.00 61.50 345 GLN A N 1
ATOM 2523 C CA . GLN A 1 345 ? -2.498 -7.596 -17.003 1.00 61.50 345 GLN A CA 1
ATOM 2524 C C . GLN A 1 345 ? -2.786 -6.960 -15.659 1.00 61.50 345 GLN A C 1
ATOM 2526 O O . GLN A 1 345 ? -2.458 -5.797 -15.442 1.00 61.50 345 GLN A O 1
ATOM 2531 N N . PRO A 1 346 ? -3.426 -7.691 -14.740 1.00 69.94 346 PRO A N 1
ATOM 2532 C CA . PRO A 1 346 ? -3.682 -7.134 -13.434 1.00 69.94 346 PRO A CA 1
ATOM 2533 C C . PRO A 1 346 ? -2.376 -7.014 -12.638 1.00 69.94 346 PRO A C 1
ATOM 2535 O O . PRO A 1 346 ? -2.394 -6.480 -11.544 1.00 69.94 346 PRO A O 1
ATOM 2538 N N . PHE A 1 347 ? -1.252 -7.505 -13.156 1.00 84.31 347 PHE A N 1
ATOM 2539 C CA . PHE A 1 347 ? -0.006 -7.667 -12.436 1.00 84.31 347 PHE A CA 1
ATOM 2540 C C . PHE A 1 347 ? 0.934 -6.483 -12.642 1.00 84.31 347 PHE A C 1
ATOM 2542 O O . PHE A 1 347 ? 1.396 -6.226 -13.754 1.00 84.31 347 PHE A O 1
ATOM 2549 N N . TYR A 1 348 ? 1.231 -5.785 -11.553 1.00 87.62 348 TYR A N 1
ATOM 2550 C CA . TYR A 1 348 ? 2.160 -4.665 -11.540 1.00 87.62 348 TYR A CA 1
ATOM 2551 C C . TYR A 1 348 ? 3.114 -4.787 -10.352 1.00 87.62 348 TYR A C 1
ATOM 2553 O O . TYR A 1 348 ? 2.753 -5.238 -9.264 1.00 87.62 348 TYR A O 1
ATOM 2561 N N . CYS A 1 349 ? 4.352 -4.389 -10.583 1.00 85.44 349 CYS A N 1
ATOM 2562 C CA . CYS A 1 349 ? 5.401 -4.316 -9.595 1.00 85.44 349 CYS A CA 1
ATOM 2563 C C . CYS A 1 349 ? 5.177 -3.126 -8.673 1.00 85.44 349 CYS A C 1
ATOM 2565 O O . CYS A 1 349 ? 4.882 -2.011 -9.115 1.00 85.44 349 CYS A O 1
ATOM 2567 N N . GLY A 1 350 ? 5.355 -3.372 -7.386 1.00 84.00 350 GLY A N 1
ATOM 2568 C CA . GLY A 1 350 ? 5.456 -2.326 -6.387 1.00 84.00 350 GLY A CA 1
ATOM 2569 C C . GLY A 1 350 ? 5.911 -2.900 -5.060 1.00 84.00 350 GLY A C 1
ATOM 2570 O O . GLY A 1 350 ? 6.251 -4.081 -4.950 1.00 84.00 350 GLY A O 1
ATOM 2571 N N . LEU A 1 351 ? 5.945 -2.057 -4.036 1.00 74.19 351 LEU A N 1
ATOM 2572 C CA . LEU A 1 351 ? 6.387 -2.471 -2.709 1.00 74.19 351 LEU A CA 1
ATOM 2573 C C . LEU A 1 351 ? 5.230 -2.967 -1.828 1.00 74.19 351 LEU A C 1
ATOM 2575 O O . LEU A 1 351 ? 5.479 -3.472 -0.733 1.00 74.19 351 LEU A O 1
ATOM 2579 N N . GLY A 1 352 ? 3.988 -2.851 -2.307 1.00 78.06 352 GLY A N 1
ATOM 2580 C CA . GLY A 1 352 ? 2.768 -3.326 -1.656 1.00 78.06 352 GLY A CA 1
ATOM 2581 C C . GLY A 1 352 ? 1.528 -3.099 -2.527 1.00 78.06 352 GLY A C 1
ATOM 2582 O O . GLY A 1 352 ? 1.516 -2.210 -3.373 1.00 78.06 352 GLY A O 1
ATOM 2583 N N . GLU A 1 353 ? 0.467 -3.874 -2.295 1.00 77.25 353 GLU A N 1
ATOM 2584 C CA . GLU A 1 353 ? -0.766 -3.878 -3.106 1.00 77.25 353 GLU A CA 1
ATOM 2585 C C . GLU A 1 353 ? -1.418 -2.487 -3.253 1.00 77.25 353 GLU A C 1
ATOM 2587 O O . GLU A 1 353 ? -1.841 -2.116 -4.347 1.00 77.25 353 GLU A O 1
ATOM 2592 N N . ALA A 1 354 ? -1.428 -1.686 -2.179 1.00 74.50 354 ALA A N 1
ATOM 2593 C CA . ALA A 1 354 ? -1.983 -0.330 -2.187 1.00 74.50 354 ALA A CA 1
ATOM 2594 C C . ALA A 1 354 ? -1.197 0.631 -3.096 1.00 74.50 354 ALA A C 1
ATOM 2596 O O . ALA A 1 354 ? -1.791 1.381 -3.862 1.00 74.50 354 ALA A O 1
ATOM 2597 N N . GLU A 1 355 ? 0.139 0.572 -3.061 1.00 76.12 355 GLU A N 1
ATOM 2598 C CA . GLU A 1 355 ? 0.984 1.401 -3.927 1.00 76.12 355 GLU A CA 1
ATOM 2599 C C . GLU A 1 355 ? 0.784 1.032 -5.394 1.00 76.12 355 GLU A C 1
ATOM 2601 O O . GLU A 1 355 ? 0.690 1.901 -6.263 1.00 76.12 355 GLU A O 1
ATOM 2606 N N . VAL A 1 356 ? 0.732 -0.271 -5.665 1.00 76.75 356 VAL A N 1
ATOM 2607 C CA . VAL A 1 356 ? 0.621 -0.788 -7.022 1.00 76.75 356 VAL A CA 1
ATOM 2608 C C . VAL A 1 356 ? -0.690 -0.314 -7.644 1.00 76.75 356 VAL A C 1
ATOM 2610 O O . VAL A 1 356 ? -0.670 0.164 -8.774 1.00 76.75 356 VAL A O 1
ATOM 2613 N N . ALA A 1 357 ? -1.796 -0.377 -6.893 1.00 72.50 357 ALA A N 1
ATOM 2614 C CA . ALA A 1 357 ? -3.117 0.065 -7.335 1.00 72.50 357 ALA A CA 1
ATOM 2615 C C . ALA A 1 357 ? -3.202 1.572 -7.641 1.00 72.50 357 ALA A C 1
ATOM 2617 O O . ALA A 1 357 ? -4.033 1.975 -8.453 1.00 72.50 357 ALA A O 1
ATOM 2618 N N . GLU A 1 358 ? -2.360 2.397 -7.013 1.00 70.00 358 GLU A N 1
ATOM 2619 C CA . GLU A 1 358 ? -2.338 3.848 -7.227 1.00 70.00 358 GLU A CA 1
ATOM 2620 C C . GLU A 1 358 ? -1.359 4.285 -8.321 1.00 70.00 358 GLU A C 1
ATOM 2622 O O . GLU A 1 358 ? -1.661 5.201 -9.089 1.00 70.00 358 GLU A O 1
ATOM 2627 N N . LYS A 1 359 ? -0.172 3.669 -8.383 1.00 71.62 359 LYS A N 1
ATOM 2628 C CA . LYS A 1 359 ? 0.947 4.171 -9.198 1.00 71.62 359 LYS A CA 1
ATOM 2629 C C . LYS A 1 359 ? 1.144 3.440 -10.517 1.00 71.62 359 LYS A C 1
ATOM 2631 O O . LYS A 1 359 ? 1.668 4.049 -11.446 1.00 71.62 359 LYS A O 1
ATOM 2636 N N . CYS A 1 360 ? 0.765 2.163 -10.604 1.00 76.19 360 CYS A N 1
ATOM 2637 C CA . CYS A 1 360 ? 0.764 1.391 -11.855 1.00 76.19 360 CYS A CA 1
ATOM 2638 C C . CYS A 1 360 ? 2.087 1.450 -12.629 1.00 76.19 360 CYS A C 1
ATOM 2640 O O . CYS A 1 360 ? 2.111 1.563 -13.853 1.00 76.19 360 CYS A O 1
ATOM 2642 N N . TRP A 1 361 ? 3.196 1.436 -11.885 1.00 71.44 361 TRP A N 1
ATOM 2643 C CA . TRP A 1 361 ? 4.483 1.905 -12.383 1.00 71.44 361 TRP A CA 1
ATOM 2644 C C . TRP A 1 361 ? 5.143 0.920 -13.350 1.00 71.44 361 TRP A C 1
ATOM 2646 O O . TRP A 1 361 ? 5.538 1.311 -14.438 1.00 71.44 361 TRP A O 1
ATOM 2656 N N . GLN A 1 362 ? 5.240 -0.361 -13.008 1.00 78.75 362 GLN A N 1
ATOM 2657 C CA . GLN A 1 362 ? 5.908 -1.339 -13.866 1.00 78.75 362 GLN A CA 1
ATOM 2658 C C . GLN A 1 362 ? 5.027 -2.581 -14.017 1.00 78.75 362 GLN A C 1
ATOM 2660 O O . GLN A 1 362 ? 4.735 -3.218 -13.012 1.00 78.75 362 GLN A O 1
ATOM 2665 N N . PRO A 1 363 ? 4.577 -2.949 -15.226 1.00 79.00 363 PRO A N 1
ATOM 2666 C CA . PRO A 1 363 ? 3.839 -4.192 -15.416 1.00 79.00 363 PRO A CA 1
ATOM 2667 C C . PRO A 1 363 ? 4.766 -5.402 -15.227 1.00 79.00 363 PRO A C 1
ATOM 2669 O O . PRO A 1 363 ? 5.928 -5.371 -15.642 1.00 79.00 363 PRO A O 1
ATOM 2672 N N . CYS A 1 364 ? 4.235 -6.480 -14.650 1.00 83.12 364 CYS A N 1
ATOM 2673 C CA . CYS A 1 364 ? 4.893 -7.790 -14.567 1.00 83.12 364 CYS A CA 1
ATOM 2674 C C . CYS A 1 364 ? 4.013 -8.862 -15.239 1.00 83.12 364 CYS A C 1
ATOM 2676 O O . CYS A 1 364 ? 3.233 -9.549 -14.568 1.00 83.12 364 CYS A O 1
ATOM 2678 N N . PRO A 1 365 ? 4.101 -8.995 -16.578 1.00 78.38 365 PRO A N 1
ATOM 2679 C CA . PRO A 1 365 ? 3.256 -9.870 -17.383 1.00 78.38 365 PRO A CA 1
ATOM 2680 C C . PRO A 1 365 ? 3.115 -11.313 -16.934 1.00 78.38 365 PRO A C 1
ATOM 2682 O O . PRO A 1 365 ? 2.039 -11.894 -17.102 1.00 78.38 365 PRO A O 1
ATOM 2685 N N . SER A 1 366 ? 4.172 -11.916 -16.392 1.00 76.00 366 SER A N 1
ATOM 2686 C CA . SER A 1 366 ? 4.092 -13.313 -15.959 1.00 76.00 366 SER A CA 1
ATOM 2687 C C . SER A 1 366 ? 3.569 -13.483 -14.536 1.00 76.00 366 SER A C 1
ATOM 2689 O O . SER A 1 366 ? 3.394 -14.620 -14.095 1.00 76.00 366 SER A O 1
ATOM 2691 N N . GLY A 1 367 ? 3.307 -12.391 -13.814 1.00 81.19 367 GLY A N 1
ATOM 2692 C CA . GLY A 1 367 ? 2.927 -12.452 -12.406 1.00 81.19 367 GLY A CA 1
ATOM 2693 C C . GLY A 1 367 ? 4.100 -12.775 -11.470 1.00 81.19 367 GLY A C 1
ATOM 2694 O O . GLY A 1 367 ? 3.859 -13.172 -10.333 1.00 81.19 367 GLY A O 1
ATOM 2695 N N . GLN A 1 368 ? 5.351 -12.683 -11.942 1.00 80.81 368 GLN A N 1
ATOM 2696 C CA . GLN A 1 368 ? 6.543 -13.073 -11.182 1.00 80.81 368 GLN A CA 1
ATOM 2697 C C . GLN A 1 368 ? 7.347 -11.868 -10.690 1.00 80.81 368 GLN A C 1
ATOM 2699 O O . GLN A 1 368 ? 7.644 -10.951 -11.452 1.00 80.81 368 GLN A O 1
ATOM 2704 N N . ASP A 1 369 ? 7.805 -11.938 -9.439 1.00 80.50 369 ASP A N 1
ATOM 2705 C CA . ASP A 1 369 ? 8.653 -10.918 -8.800 1.00 80.50 369 ASP A CA 1
ATOM 2706 C C . ASP A 1 369 ? 9.989 -10.703 -9.522 1.00 80.50 369 ASP A C 1
ATOM 2708 O O . ASP A 1 369 ? 10.576 -9.632 -9.436 1.00 80.50 369 ASP A O 1
ATOM 2712 N N . SER A 1 370 ? 10.464 -11.697 -10.279 1.00 78.12 370 SER A N 1
ATOM 2713 C CA . SER A 1 370 ? 11.683 -11.582 -11.089 1.00 78.12 370 SER A CA 1
ATOM 2714 C C . SER A 1 370 ? 11.580 -10.538 -12.203 1.00 78.12 370 SER A C 1
ATOM 2716 O O . SER A 1 370 ? 12.595 -10.138 -12.766 1.00 78.12 370 SER A O 1
ATOM 2718 N N . GLU A 1 371 ? 10.362 -10.133 -12.565 1.00 79.56 371 GLU A N 1
ATOM 2719 C CA . GLU A 1 371 ? 10.111 -9.073 -13.546 1.00 79.56 371 GLU A CA 1
ATOM 2720 C C . GLU A 1 371 ? 10.094 -7.684 -12.908 1.00 79.56 371 GLU A C 1
ATOM 2722 O O . GLU A 1 371 ? 9.990 -6.693 -13.628 1.00 79.56 371 GLU A O 1
ATOM 2727 N N . CYS A 1 372 ? 10.200 -7.612 -11.579 1.00 83.19 372 CYS A N 1
ATOM 2728 C CA . CYS A 1 372 ? 10.091 -6.396 -10.800 1.00 83.19 372 CYS A CA 1
ATOM 2729 C C . CYS A 1 372 ? 11.454 -5.878 -10.358 1.00 83.19 372 CYS A C 1
ATOM 2731 O O . CYS A 1 372 ? 12.289 -6.594 -9.807 1.00 83.19 372 CYS A O 1
ATOM 2733 N N . CYS A 1 373 ? 11.679 -4.593 -10.603 1.00 80.44 373 CYS A N 1
ATOM 2734 C CA . CYS A 1 373 ? 12.941 -3.946 -10.289 1.00 80.44 373 CYS A CA 1
ATOM 2735 C C . CYS A 1 373 ? 13.073 -3.661 -8.789 1.00 80.44 373 CYS A C 1
ATOM 2737 O O . CYS A 1 373 ? 12.079 -3.488 -8.088 1.00 80.44 373 CYS A O 1
ATOM 2739 N N . PHE A 1 374 ? 14.311 -3.559 -8.297 1.00 74.44 374 PHE A N 1
ATOM 2740 C CA . PHE A 1 374 ? 14.614 -3.129 -6.922 1.00 74.44 374 PHE A CA 1
ATOM 2741 C C . PHE A 1 374 ? 13.995 -4.010 -5.823 1.00 74.44 374 PHE A C 1
ATOM 2743 O O . PHE A 1 374 ? 13.605 -3.512 -4.768 1.00 74.44 374 PHE A O 1
ATOM 2750 N N . GLY A 1 375 ? 13.880 -5.319 -6.071 1.00 67.44 375 GLY A N 1
ATOM 2751 C CA . GLY A 1 375 ? 13.329 -6.269 -5.100 1.00 67.44 375 GLY A CA 1
ATOM 2752 C C . GLY A 1 375 ? 11.822 -6.125 -4.860 1.00 67.44 375 GLY A C 1
ATOM 2753 O O . GLY A 1 375 ? 11.304 -6.719 -3.911 1.00 67.44 375 GLY A O 1
ATOM 2754 N N . GLN A 1 376 ? 11.123 -5.362 -5.707 1.00 82.44 376 GLN A N 1
ATOM 2755 C CA . GLN A 1 376 ? 9.668 -5.242 -5.687 1.00 82.44 376 GLN A CA 1
ATOM 2756 C C . GLN A 1 376 ? 8.988 -6.598 -5.917 1.00 82.44 376 GLN A C 1
ATOM 2758 O O . GLN A 1 376 ? 9.587 -7.557 -6.408 1.00 82.44 376 GLN A O 1
ATOM 2763 N N . THR A 1 377 ? 7.716 -6.665 -5.544 1.00 80.62 377 THR A N 1
ATOM 2764 C CA . THR A 1 377 ? 6.877 -7.857 -5.683 1.00 80.62 377 THR A CA 1
ATOM 2765 C C . THR A 1 377 ? 5.807 -7.568 -6.726 1.00 80.62 377 THR A C 1
ATOM 2767 O O . THR A 1 377 ? 5.337 -6.435 -6.862 1.00 80.62 377 THR A O 1
ATOM 2770 N N . CYS A 1 378 ? 5.443 -8.584 -7.490 1.00 88.25 378 CYS A N 1
ATOM 2771 C CA . CYS A 1 378 ? 4.433 -8.498 -8.520 1.00 88.25 378 CYS A CA 1
ATOM 2772 C C . CYS A 1 378 ? 3.038 -8.711 -7.910 1.00 88.25 378 CYS A C 1
ATOM 2774 O O . CYS A 1 378 ? 2.706 -9.807 -7.455 1.00 88.25 378 CYS A O 1
ATOM 2776 N N . TYR A 1 379 ? 2.200 -7.672 -7.895 1.00 88.50 379 TYR A N 1
ATOM 2777 C CA . TYR A 1 379 ? 0.869 -7.703 -7.279 1.00 88.50 379 TYR A CA 1
ATOM 2778 C C . TYR A 1 379 ? -0.250 -7.690 -8.312 1.00 88.50 379 TYR A C 1
ATOM 2780 O O . TYR A 1 379 ? -0.211 -6.937 -9.281 1.00 88.50 379 TYR A O 1
ATOM 2788 N N . ASN A 1 380 ? -1.298 -8.475 -8.057 1.00 86.56 380 ASN A N 1
ATOM 2789 C CA . ASN A 1 380 ? -2.543 -8.425 -8.813 1.00 86.56 380 ASN A CA 1
ATOM 2790 C C . ASN A 1 380 ? -3.414 -7.252 -8.326 1.00 86.56 380 ASN A C 1
ATOM 2792 O O . ASN A 1 380 ? -4.010 -7.311 -7.261 1.00 86.56 380 ASN A O 1
ATOM 2796 N N . THR A 1 381 ? -3.515 -6.206 -9.130 1.00 83.25 381 THR A N 1
ATOM 2797 C CA . THR A 1 381 ? -4.288 -4.980 -8.896 1.00 83.25 381 THR A CA 1
ATOM 2798 C C . THR A 1 381 ? -5.781 -5.111 -9.201 1.00 83.25 381 THR A C 1
ATOM 2800 O O . THR A 1 381 ? -6.511 -4.126 -9.109 1.00 83.25 381 THR A O 1
ATOM 2803 N N . GLY A 1 382 ? -6.263 -6.272 -9.662 1.00 77.06 382 GLY A N 1
ATOM 2804 C CA . GLY A 1 382 ? -7.664 -6.452 -10.061 1.00 77.06 382 GLY A CA 1
ATOM 2805 C C . GLY A 1 382 ? -8.127 -5.521 -11.194 1.00 77.06 382 GLY A C 1
ATOM 2806 O O . GLY A 1 382 ? -9.329 -5.332 -11.380 1.00 77.06 382 GLY A O 1
ATOM 2807 N N . GLY A 1 383 ? -7.193 -4.922 -11.943 1.00 70.38 383 GLY A N 1
ATOM 2808 C CA . GLY A 1 383 ? -7.490 -3.920 -12.969 1.00 70.38 383 GLY A CA 1
ATOM 2809 C C . GLY A 1 383 ? -7.651 -2.491 -12.438 1.00 70.38 383 GLY A C 1
ATOM 2810 O O . GLY A 1 383 ? -8.095 -1.627 -13.191 1.00 70.38 383 GLY A O 1
ATOM 2811 N N . ALA A 1 384 ? -7.276 -2.206 -11.184 1.00 69.12 384 ALA A N 1
ATOM 2812 C CA . ALA A 1 384 ? -7.223 -0.835 -10.659 1.00 69.12 384 ALA A CA 1
ATOM 2813 C C . ALA A 1 384 ? -6.297 0.074 -11.493 1.00 69.12 384 ALA A C 1
ATOM 2815 O O . ALA A 1 384 ? -6.547 1.269 -11.619 1.00 69.12 384 ALA A O 1
ATOM 2816 N N . CYS A 1 385 ? -5.303 -0.517 -12.161 1.00 67.94 385 CYS A N 1
ATOM 2817 C CA . CYS A 1 385 ? -4.322 0.175 -12.990 1.00 67.94 385 CYS A CA 1
ATOM 2818 C C . CYS A 1 385 ? -4.737 0.521 -14.426 1.00 67.94 385 CYS A C 1
ATOM 2820 O O . CYS A 1 385 ? -3.891 0.785 -15.276 1.00 67.94 385 CYS A O 1
ATOM 2822 N N . MET A 1 386 ? -6.040 0.588 -14.705 1.00 61.59 386 MET A N 1
ATOM 2823 C CA . MET A 1 386 ? -6.585 0.926 -16.029 1.00 61.59 386 MET A CA 1
ATOM 2824 C C . MET A 1 386 ? -6.561 2.429 -16.383 1.00 61.59 386 MET A C 1
ATOM 2826 O O . MET A 1 386 ? -7.245 2.844 -17.322 1.00 61.59 386 MET A O 1
ATOM 2830 N N . LEU A 1 387 ? -5.799 3.271 -15.675 1.00 45.81 387 LEU A N 1
ATOM 2831 C CA . LEU A 1 387 ? -5.645 4.671 -16.077 1.00 45.81 387 LEU A CA 1
ATOM 2832 C C . LEU A 1 387 ? -4.690 4.775 -17.270 1.00 45.81 387 LEU A C 1
ATOM 2834 O O . LEU A 1 387 ? -3.608 4.202 -17.284 1.00 45.81 387 LEU A O 1
ATOM 2838 N N . THR A 1 388 ? -5.151 5.507 -18.281 1.00 44.41 388 THR A N 1
ATOM 2839 C CA . THR A 1 388 ? -4.562 5.716 -19.606 1.00 44.41 388 THR A CA 1
ATOM 2840 C C . THR A 1 388 ? -3.070 6.055 -19.553 1.00 44.41 388 THR A C 1
ATOM 2842 O O . THR A 1 388 ? -2.698 7.230 -19.507 1.00 44.41 388 THR A O 1
ATOM 2845 N N . VAL A 1 389 ? -2.208 5.040 -19.601 1.00 50.28 389 VAL A N 1
ATOM 2846 C CA . VAL A 1 389 ? -0.845 5.208 -20.106 1.00 50.28 389 VAL A CA 1
ATOM 2847 C C . VAL A 1 389 ? -1.003 5.528 -21.589 1.00 50.28 389 VAL A C 1
ATOM 2849 O O . VAL A 1 389 ? -1.662 4.787 -22.315 1.00 50.28 389 VAL A O 1
ATOM 2852 N N . ASP A 1 390 ? -0.507 6.688 -22.010 1.00 46.97 390 ASP A N 1
ATOM 2853 C CA . ASP A 1 390 ? -0.583 7.152 -23.393 1.00 46.97 390 ASP A CA 1
ATOM 2854 C C . ASP A 1 390 ? 0.261 6.240 -24.297 1.00 46.97 390 ASP A C 1
ATOM 2856 O O . ASP A 1 390 ? 1.431 6.505 -24.566 1.00 46.97 390 ASP A O 1
ATOM 2860 N N . THR A 1 391 ? -0.348 5.153 -24.772 1.00 47.41 391 THR A N 1
ATOM 2861 C CA . THR A 1 391 ? 0.259 4.159 -25.670 1.00 47.41 391 THR A CA 1
ATOM 2862 C C . THR A 1 391 ? 0.645 4.738 -27.032 1.00 47.41 391 THR A C 1
ATOM 2864 O O . THR A 1 391 ? 1.286 4.054 -27.829 1.00 47.41 391 THR A O 1
ATOM 2867 N N . THR A 1 392 ? 0.309 6.003 -27.318 1.00 49.16 392 THR A N 1
ATOM 2868 C CA . THR A 1 392 ? 0.707 6.663 -28.568 1.00 49.16 392 THR A CA 1
ATOM 2869 C C . THR A 1 392 ? 2.147 7.183 -28.545 1.00 49.16 392 THR A C 1
ATOM 2871 O O . THR A 1 392 ? 2.680 7.568 -29.591 1.00 49.16 392 THR A O 1
ATOM 2874 N N . LEU A 1 393 ? 2.819 7.149 -27.387 1.00 55.44 393 LEU A N 1
ATOM 2875 C CA . LEU A 1 393 ? 4.224 7.515 -27.236 1.00 55.44 393 LEU A CA 1
ATOM 2876 C C . LEU A 1 393 ? 5.070 6.267 -26.956 1.00 55.44 393 LEU A C 1
ATOM 2878 O O . LEU A 1 393 ? 4.936 5.630 -25.923 1.00 55.44 393 LEU A O 1
ATOM 2882 N N . ASN A 1 394 ? 5.971 5.934 -27.884 1.00 59.31 394 ASN A N 1
ATOM 2883 C CA . ASN A 1 394 ? 6.942 4.843 -27.758 1.00 59.31 394 ASN A CA 1
ATOM 2884 C C . ASN A 1 394 ? 7.710 4.913 -26.418 1.00 59.31 394 ASN A C 1
ATOM 2886 O O . ASN A 1 394 ? 8.710 5.626 -26.314 1.00 59.31 394 ASN A O 1
ATOM 2890 N N . HIS A 1 395 ? 7.270 4.135 -25.425 1.00 78.19 395 HIS A N 1
ATOM 2891 C CA . HIS A 1 395 ? 7.874 3.939 -24.101 1.00 78.19 395 HIS A CA 1
ATOM 2892 C C . HIS A 1 395 ? 9.162 3.105 -24.179 1.00 78.19 395 HIS A C 1
ATOM 2894 O O . HIS A 1 395 ? 9.264 2.009 -23.630 1.00 78.19 395 HIS A O 1
ATOM 2900 N N . ARG A 1 396 ? 10.130 3.590 -24.960 1.00 90.75 396 ARG A N 1
ATOM 2901 C CA . ARG A 1 396 ? 11.375 2.886 -25.264 1.00 90.75 396 ARG A CA 1
ATOM 2902 C C . ARG A 1 396 ? 12.557 3.709 -24.807 1.00 90.75 396 ARG A C 1
ATOM 2904 O O . ARG A 1 396 ? 12.770 4.809 -25.321 1.00 90.75 396 ARG A O 1
ATOM 2911 N N . TYR A 1 397 ? 13.305 3.198 -23.838 1.00 93.31 397 TYR A N 1
ATOM 2912 C CA . TYR A 1 397 ? 14.427 3.917 -23.240 1.00 93.31 397 TYR A CA 1
ATOM 2913 C C . TYR A 1 397 ? 15.655 3.022 -23.109 1.00 93.31 397 TYR A C 1
ATOM 2915 O O . TYR A 1 397 ? 15.547 1.809 -22.935 1.00 93.31 397 TYR A O 1
ATOM 2923 N N . CYS A 1 398 ? 16.825 3.643 -23.210 1.00 95.06 398 CYS A N 1
ATOM 2924 C CA . CYS A 1 398 ? 18.106 2.979 -23.059 1.00 95.06 398 CYS A CA 1
ATOM 2925 C C . CYS A 1 398 ? 18.461 2.800 -21.588 1.00 95.06 398 CYS A C 1
ATOM 2927 O O . CYS A 1 398 ? 18.293 3.719 -20.778 1.00 95.06 398 CYS A O 1
ATOM 2929 N N . GLY A 1 399 ? 18.998 1.629 -21.279 1.00 91.38 399 GLY A N 1
ATOM 2930 C CA . GLY A 1 399 ? 19.630 1.306 -20.008 1.00 91.38 399 GLY A CA 1
ATOM 2931 C C . GLY A 1 399 ? 20.547 0.103 -20.179 1.00 91.38 399 GLY A C 1
ATOM 2932 O O . GLY A 1 399 ? 20.576 -0.512 -21.242 1.00 91.38 399 GLY A O 1
ATOM 2933 N N . VAL A 1 400 ? 21.315 -0.244 -19.153 1.00 83.38 400 VAL A N 1
ATOM 2934 C CA . VAL A 1 400 ? 22.079 -1.509 -19.154 1.00 83.38 400 VAL A CA 1
ATOM 2935 C C . VAL A 1 400 ? 21.164 -2.729 -18.975 1.00 83.38 400 VAL A C 1
ATOM 2937 O O . VAL A 1 400 ? 21.503 -3.833 -19.392 1.00 83.38 400 VAL A O 1
ATOM 2940 N N . ASP A 1 401 ? 19.980 -2.502 -18.408 1.00 83.31 401 ASP A N 1
ATOM 2941 C CA . ASP A 1 401 ? 18.873 -3.442 -18.272 1.00 83.31 401 ASP A CA 1
ATOM 2942 C C . ASP A 1 401 ? 17.527 -2.676 -18.256 1.00 83.31 401 ASP A C 1
ATOM 2944 O O . ASP A 1 401 ? 17.489 -1.437 -18.273 1.00 83.31 401 ASP A O 1
ATOM 2948 N N . LYS A 1 402 ? 16.400 -3.406 -18.224 1.00 81.75 402 LYS A N 1
ATOM 2949 C CA . LYS A 1 402 ? 15.053 -2.807 -18.225 1.00 81.75 402 LYS A CA 1
ATOM 2950 C C . LYS A 1 402 ? 14.796 -1.936 -16.989 1.00 81.75 402 LYS A C 1
ATOM 2952 O O . LYS A 1 402 ? 14.058 -0.956 -17.093 1.00 81.75 402 LYS A O 1
ATOM 2957 N N . CYS A 1 403 ? 15.400 -2.248 -15.844 1.00 81.56 403 CYS A N 1
ATOM 2958 C CA . CYS A 1 403 ? 15.250 -1.482 -14.608 1.00 81.56 403 CYS A CA 1
ATOM 2959 C C . CYS A 1 403 ? 15.993 -0.156 -14.680 1.00 81.56 403 CYS A C 1
ATOM 2961 O O . CYS A 1 403 ? 15.434 0.892 -14.358 1.00 81.56 403 CYS A O 1
ATOM 2963 N N . ASP A 1 404 ? 17.223 -0.192 -15.172 1.00 81.44 404 ASP A N 1
ATOM 2964 C CA . ASP A 1 404 ? 18.046 0.977 -15.424 1.00 81.44 404 ASP A CA 1
ATOM 2965 C C . ASP A 1 404 ? 17.378 1.916 -16.441 1.00 81.44 404 ASP A C 1
ATOM 2967 O O . ASP A 1 404 ? 17.282 3.123 -16.203 1.00 81.44 404 ASP A O 1
ATOM 2971 N N . ALA A 1 405 ? 16.815 1.360 -17.519 1.00 85.62 405 ALA A N 1
ATOM 2972 C CA . ALA A 1 405 ? 16.047 2.112 -18.511 1.00 85.62 405 ALA A CA 1
ATOM 2973 C C . ALA A 1 405 ? 14.784 2.758 -17.912 1.00 85.62 405 ALA A C 1
ATOM 2975 O O . ALA A 1 405 ? 14.508 3.934 -18.163 1.00 85.62 405 ALA A O 1
ATOM 2976 N N . SER A 1 406 ? 14.051 2.003 -17.086 1.00 81.56 406 SER A N 1
ATOM 2977 C CA . SER A 1 406 ? 12.819 2.435 -16.405 1.00 81.56 406 SER A CA 1
ATOM 2978 C C . SER A 1 406 ? 13.059 3.480 -15.316 1.00 81.56 406 SER A C 1
ATOM 2980 O O . SER A 1 406 ? 12.184 4.297 -15.042 1.00 81.56 406 SER A O 1
ATOM 2982 N N . TYR A 1 407 ? 14.238 3.465 -14.694 1.00 77.75 407 TYR A N 1
ATOM 2983 C CA . TYR A 1 407 ? 14.618 4.408 -13.648 1.00 77.75 407 TYR A CA 1
ATOM 2984 C C . TYR A 1 407 ? 15.203 5.702 -14.220 1.00 77.75 407 TYR A C 1
ATOM 2986 O O . TYR A 1 407 ? 14.825 6.800 -13.811 1.00 77.75 407 TYR A O 1
ATOM 2994 N N . LYS A 1 408 ? 16.139 5.594 -15.172 1.00 81.19 408 LYS A N 1
ATOM 2995 C CA . LYS A 1 408 ? 16.849 6.761 -15.709 1.00 81.19 408 LYS A CA 1
ATOM 2996 C C . LYS A 1 408 ? 15.956 7.629 -16.586 1.00 81.19 408 LYS A C 1
ATOM 2998 O O . LYS A 1 408 ? 16.168 8.841 -16.616 1.00 81.19 408 LYS A O 1
ATOM 3003 N N . CYS A 1 409 ? 15.050 7.022 -17.360 1.00 85.19 409 CYS A N 1
ATOM 3004 C CA . CYS A 1 409 ? 14.220 7.697 -18.367 1.00 85.19 409 CYS A CA 1
ATOM 3005 C C . CYS A 1 409 ? 14.995 8.704 -19.240 1.00 85.19 409 CYS A C 1
ATOM 3007 O O . CYS A 1 409 ? 14.469 9.740 -19.651 1.00 85.19 409 CYS A O 1
ATOM 3009 N N . ARG A 1 410 ? 16.288 8.444 -19.481 1.00 84.69 410 ARG A N 1
ATOM 3010 C CA . ARG A 1 410 ? 17.228 9.486 -19.916 1.00 84.69 410 ARG A CA 1
ATOM 3011 C C . ARG A 1 410 ? 17.360 9.573 -21.427 1.00 84.69 410 ARG A C 1
ATOM 3013 O O . ARG A 1 410 ? 17.355 10.672 -21.977 1.00 84.69 410 ARG A O 1
ATOM 3020 N N . THR A 1 411 ? 17.504 8.427 -22.079 1.00 91.31 411 THR A N 1
ATOM 3021 C CA . THR A 1 411 ? 17.740 8.346 -23.520 1.00 91.31 411 THR A CA 1
ATOM 3022 C C . THR A 1 411 ? 16.608 7.542 -24.126 1.00 91.31 411 THR A C 1
ATOM 3024 O O . THR A 1 411 ? 16.539 6.338 -23.917 1.00 91.31 411 THR A O 1
ATOM 3027 N N . ALA A 1 412 ? 15.695 8.204 -24.830 1.00 91.56 412 ALA A N 1
ATOM 3028 C CA . ALA A 1 412 ? 14.661 7.503 -25.578 1.00 91.56 412 ALA A CA 1
ATOM 3029 C C . ALA A 1 412 ? 15.271 6.865 -26.836 1.00 91.56 412 ALA A C 1
ATOM 3031 O O . ALA A 1 412 ? 16.081 7.501 -27.515 1.00 91.56 412 ALA A O 1
ATOM 3032 N N . CYS A 1 413 ? 14.843 5.650 -27.166 1.00 94.00 413 CYS A N 1
ATOM 3033 C CA . CYS A 1 413 ? 15.223 4.915 -28.374 1.00 94.00 413 CYS A CA 1
ATOM 3034 C C . CYS A 1 413 ? 13.967 4.671 -29.237 1.00 94.00 413 CYS A C 1
ATOM 3036 O O . CYS A 1 413 ? 13.327 3.617 -29.167 1.00 94.00 413 CYS A O 1
ATOM 3038 N N . PRO A 1 414 ? 13.527 5.687 -30.008 1.00 91.31 414 PRO A N 1
ATOM 3039 C CA . PRO A 1 414 ? 12.229 5.683 -30.679 1.00 91.31 414 PRO A CA 1
ATOM 3040 C C . PRO A 1 414 ? 12.108 4.635 -31.792 1.00 91.31 414 PRO A C 1
ATOM 3042 O O . PRO A 1 414 ? 10.985 4.228 -32.100 1.00 91.31 414 PRO A O 1
ATOM 3045 N N . GLY A 1 415 ? 13.221 4.212 -32.393 1.00 88.75 415 GLY A N 1
ATOM 3046 C CA . GLY A 1 415 ? 13.288 3.127 -33.367 1.00 88.75 415 GLY A CA 1
ATOM 3047 C C . GLY A 1 415 ? 13.246 1.740 -32.729 1.00 88.75 415 GLY A C 1
ATOM 3048 O O . GLY A 1 415 ? 13.006 0.761 -33.436 1.00 88.75 415 GLY A O 1
ATOM 3049 N N . GLY A 1 416 ? 13.417 1.640 -31.406 1.00 91.00 416 GLY A N 1
ATOM 3050 C CA . GLY A 1 416 ? 13.434 0.363 -30.698 1.00 91.00 416 GLY A CA 1
ATOM 3051 C C . GLY A 1 416 ? 14.700 -0.450 -30.932 1.00 91.00 416 GLY A C 1
ATOM 3052 O O . GLY A 1 416 ? 14.642 -1.672 -30.834 1.00 91.00 416 GLY A O 1
ATOM 3053 N N . THR A 1 417 ? 15.802 0.190 -31.327 1.00 93.31 417 THR A N 1
ATOM 3054 C CA . THR A 1 417 ? 17.046 -0.504 -31.679 1.00 93.31 417 THR A CA 1
ATOM 3055 C C . THR A 1 417 ? 18.173 -0.103 -30.744 1.00 93.31 417 THR A C 1
ATOM 3057 O O . THR A 1 417 ? 18.351 1.085 -30.486 1.00 93.31 417 THR A O 1
ATOM 3060 N N . ASP A 1 418 ? 18.987 -1.070 -30.324 1.00 95.00 418 ASP A N 1
ATOM 3061 C CA . ASP A 1 418 ? 20.142 -0.839 -29.443 1.00 95.00 418 ASP A CA 1
ATOM 3062 C C . ASP A 1 418 ? 21.169 0.143 -30.035 1.00 95.00 418 ASP A C 1
ATOM 3064 O O . ASP A 1 418 ? 21.855 0.834 -29.294 1.00 95.00 418 ASP A O 1
ATOM 3068 N N . ASP A 1 419 ? 21.219 0.284 -31.366 1.00 96.00 419 ASP A N 1
ATOM 3069 C CA . ASP A 1 419 ? 22.072 1.260 -32.065 1.00 96.00 419 ASP A CA 1
ATOM 3070 C C . ASP A 1 419 ? 21.726 2.730 -31.734 1.00 96.00 419 ASP A C 1
ATOM 3072 O O . ASP A 1 419 ? 22.510 3.639 -32.019 1.00 96.00 419 ASP A O 1
ATOM 3076 N N . GLU A 1 420 ? 20.544 2.988 -31.163 1.00 96.31 420 GLU A N 1
ATOM 3077 C CA . GLU A 1 420 ? 20.129 4.315 -30.685 1.00 96.31 420 GLU A CA 1
ATOM 3078 C C . GLU A 1 420 ? 20.642 4.613 -29.269 1.00 96.31 420 GLU A C 1
ATOM 3080 O O . GLU A 1 420 ? 20.550 5.756 -28.808 1.00 96.31 420 GLU A O 1
ATOM 3085 N N . CYS A 1 421 ? 21.184 3.603 -28.585 1.00 96.50 421 CYS A N 1
ATOM 3086 C CA . CYS A 1 421 ? 21.644 3.692 -27.213 1.00 96.50 421 CYS A CA 1
ATOM 3087 C C . CYS A 1 421 ? 23.158 3.949 -27.120 1.00 96.50 421 CYS A C 1
ATOM 3089 O O . CYS A 1 421 ? 23.919 3.593 -28.021 1.00 96.50 421 CYS A O 1
ATOM 3091 N N . PRO A 1 422 ? 23.626 4.616 -26.047 1.00 96.00 422 PRO A N 1
ATOM 3092 C CA . PRO A 1 422 ? 25.050 4.754 -25.758 1.00 96.00 422 PRO A CA 1
ATOM 3093 C C . PRO A 1 422 ? 25.773 3.400 -25.690 1.00 96.00 422 PRO A C 1
ATOM 3095 O O . PRO A 1 422 ? 25.167 2.383 -25.363 1.00 96.00 422 PRO A O 1
ATOM 3098 N N . ASP A 1 423 ? 27.090 3.403 -25.933 1.00 91.94 423 ASP A N 1
ATOM 3099 C CA . ASP A 1 423 ? 27.918 2.196 -25.829 1.00 91.94 423 ASP A CA 1
ATOM 3100 C C . ASP A 1 423 ? 27.707 1.495 -24.472 1.00 91.94 423 ASP A C 1
ATOM 3102 O O . ASP A 1 423 ? 27.994 2.065 -23.417 1.00 91.94 423 ASP A O 1
ATOM 3106 N N . GLY A 1 424 ? 27.245 0.242 -24.515 1.00 87.50 424 GLY A N 1
ATOM 3107 C CA . GLY A 1 424 ? 26.990 -0.581 -23.329 1.00 87.50 424 GLY A CA 1
ATOM 3108 C C . GLY A 1 424 ? 25.551 -0.552 -22.799 1.00 87.50 424 GLY A C 1
ATOM 3109 O O . GLY A 1 424 ? 25.285 -1.238 -21.818 1.00 87.50 424 GLY A O 1
ATOM 3110 N N . GLU A 1 425 ? 24.636 0.184 -23.432 1.00 95.38 425 GLU A N 1
ATOM 3111 C CA . GLU A 1 425 ? 23.199 0.171 -23.127 1.00 95.38 425 GLU A CA 1
ATOM 3112 C C . GLU A 1 425 ? 22.400 -0.523 -24.254 1.00 95.38 425 GLU A C 1
ATOM 3114 O O . GLU A 1 425 ? 22.865 -0.649 -25.388 1.00 95.38 425 GLU A O 1
ATOM 3119 N N . SER A 1 426 ? 21.192 -0.990 -23.944 1.00 94.88 426 SER A N 1
ATOM 3120 C CA . SER A 1 426 ? 20.234 -1.590 -24.882 1.00 94.88 426 SER A CA 1
ATOM 3121 C C . SER A 1 426 ? 18.883 -0.888 -24.778 1.00 94.88 426 SER A C 1
ATOM 3123 O O . SER A 1 426 ? 18.577 -0.252 -23.766 1.00 94.88 426 SER A O 1
ATOM 3125 N N . CYS A 1 427 ? 18.086 -0.962 -25.838 1.00 95.31 427 CYS A N 1
ATOM 3126 C CA . CYS A 1 427 ? 16.784 -0.320 -25.912 1.00 95.31 427 CYS A CA 1
ATOM 3127 C C . CYS A 1 427 ? 15.701 -1.236 -25.333 1.00 95.31 427 CYS A C 1
ATOM 3129 O O . CYS A 1 427 ? 15.437 -2.309 -25.872 1.00 95.31 427 CYS A O 1
ATOM 3131 N N . PHE A 1 428 ? 15.037 -0.800 -24.262 1.00 90.75 428 PHE A N 1
ATOM 3132 C CA . PHE A 1 428 ? 13.975 -1.570 -23.612 1.00 90.75 428 PHE A CA 1
ATOM 3133 C C . PHE A 1 428 ? 12.610 -0.946 -23.870 1.00 90.75 428 PHE A C 1
ATOM 3135 O O . PHE A 1 428 ? 12.442 0.260 -23.703 1.00 90.75 428 PHE A O 1
ATOM 3142 N N . GLU A 1 429 ? 11.642 -1.775 -24.260 1.00 88.56 429 GLU A N 1
ATOM 3143 C CA . GLU A 1 429 ? 10.235 -1.405 -24.431 1.00 88.56 429 GLU A CA 1
ATOM 3144 C C . GLU A 1 429 ? 9.427 -1.519 -23.129 1.00 88.56 429 GLU A C 1
ATOM 3146 O O . GLU A 1 429 ? 9.855 -2.154 -22.157 1.00 88.56 429 GLU A O 1
ATOM 3151 N N . ASP A 1 430 ? 8.252 -0.885 -23.125 1.00 79.12 430 ASP A N 1
ATOM 3152 C CA . ASP A 1 430 ? 7.320 -0.812 -21.996 1.00 79.12 430 ASP A CA 1
ATOM 3153 C C . ASP A 1 430 ? 7.972 -0.300 -20.707 1.00 79.12 430 ASP A C 1
ATOM 3155 O O . ASP A 1 430 ? 7.749 -0.837 -19.617 1.00 79.12 430 ASP A O 1
ATOM 3159 N N . THR A 1 431 ? 8.823 0.721 -20.824 1.00 79.25 431 THR A N 1
ATOM 3160 C CA . THR A 1 431 ? 9.340 1.420 -19.647 1.00 79.25 431 THR A CA 1
ATOM 3161 C C . THR A 1 431 ? 8.316 2.465 -19.170 1.00 79.25 431 THR A C 1
ATOM 3163 O O . THR A 1 431 ? 7.669 3.116 -19.987 1.00 79.25 431 THR A O 1
ATOM 3166 N N . PRO A 1 432 ? 8.164 2.710 -17.855 1.00 71.88 432 PRO A N 1
ATOM 3167 C CA . PRO A 1 432 ? 7.237 3.717 -17.307 1.00 71.88 432 PRO A CA 1
ATOM 3168 C C . PRO A 1 432 ? 7.511 5.160 -17.742 1.00 71.88 432 PRO A C 1
ATOM 3170 O O . PRO A 1 432 ? 6.791 6.093 -17.386 1.00 71.88 432 PRO A O 1
ATOM 3173 N N . CYS A 1 433 ? 8.602 5.369 -18.461 1.00 74.00 433 CYS A N 1
ATOM 3174 C CA . CYS A 1 433 ? 9.076 6.662 -18.875 1.00 74.00 433 CYS A CA 1
ATOM 3175 C C . CYS A 1 433 ? 8.141 7.243 -19.945 1.00 74.00 433 CYS A C 1
ATOM 3177 O O . CYS A 1 433 ? 8.072 6.755 -21.070 1.00 74.00 433 CYS A O 1
ATOM 3179 N N . SER A 1 434 ? 7.411 8.301 -19.599 1.00 67.25 434 SER A N 1
ATOM 3180 C CA . SER A 1 434 ? 6.682 9.152 -20.546 1.00 67.25 434 SER A CA 1
ATOM 3181 C C . SER A 1 434 ? 7.453 10.455 -20.749 1.00 67.25 434 SER A C 1
ATOM 3183 O O . SER A 1 434 ? 8.118 10.935 -19.832 1.00 67.25 434 SER A O 1
ATOM 3185 N N . SER A 1 435 ? 7.309 11.094 -21.914 1.00 51.88 435 SER A N 1
ATOM 3186 C CA . SER A 1 435 ? 7.872 12.426 -22.197 1.00 51.88 435 SER A CA 1
ATOM 3187 C C . SER A 1 435 ? 7.416 13.518 -21.210 1.00 51.88 435 SER A C 1
ATOM 3189 O O . SER A 1 435 ? 8.032 14.583 -21.165 1.00 51.88 435 SER A O 1
ATOM 3191 N N . ASN A 1 436 ? 6.391 13.236 -20.390 1.00 44.19 436 ASN A N 1
ATOM 3192 C CA . ASN A 1 436 ? 5.904 14.080 -19.295 1.00 44.19 436 ASN A CA 1
ATOM 3193 C C . ASN A 1 436 ? 5.965 13.421 -17.902 1.00 44.19 436 ASN A C 1
ATOM 3195 O O . ASN A 1 436 ? 5.617 14.076 -16.918 1.00 44.19 436 ASN A O 1
ATOM 3199 N N . ALA A 1 437 ? 6.387 12.158 -17.784 1.00 43.28 437 ALA A N 1
ATOM 3200 C CA . ALA A 1 437 ? 6.562 11.526 -16.481 1.00 43.28 437 ALA A CA 1
ATOM 3201 C C . ALA A 1 437 ? 7.923 11.941 -15.920 1.00 43.28 437 ALA A C 1
ATOM 3203 O O . ALA A 1 437 ? 8.959 11.354 -16.226 1.00 43.28 437 ALA A O 1
ATOM 3204 N N . VAL A 1 438 ? 7.914 12.973 -15.079 1.00 39.50 438 VAL A N 1
ATOM 3205 C CA . VAL A 1 438 ? 8.925 13.066 -14.025 1.00 39.50 438 VAL A CA 1
ATOM 3206 C C . VAL A 1 438 ? 8.777 11.763 -13.228 1.00 39.50 438 VAL A C 1
ATOM 3208 O O . VAL A 1 438 ? 7.640 11.473 -12.839 1.00 39.50 438 VAL A O 1
ATOM 3211 N N . PRO A 1 439 ? 9.838 10.947 -13.026 1.00 44.38 439 PRO A N 1
ATOM 3212 C CA . PRO A 1 439 ? 9.742 9.815 -12.106 1.00 44.38 439 PRO A CA 1
ATOM 3213 C C . PRO A 1 439 ? 9.113 10.355 -10.821 1.00 44.38 439 PRO A C 1
ATOM 3215 O O . PRO A 1 439 ? 9.524 11.447 -10.404 1.00 44.38 439 PRO A O 1
ATOM 3218 N N . PRO A 1 440 ? 8.070 9.709 -10.257 1.00 40.09 440 PRO A N 1
ATOM 3219 C CA . PRO A 1 440 ? 7.442 10.227 -9.055 1.00 40.09 440 PRO A CA 1
ATOM 3220 C C . PRO A 1 440 ? 8.564 10.567 -8.084 1.00 40.09 440 PRO A C 1
ATOM 3222 O O . PRO A 1 440 ? 9.489 9.775 -7.907 1.00 40.09 440 PRO A O 1
ATOM 3225 N N . SER A 1 441 ? 8.539 11.796 -7.566 1.00 45.00 441 SER A N 1
ATOM 3226 C CA . SER A 1 441 ? 9.397 12.195 -6.460 1.00 45.00 441 SER A CA 1
ATOM 3227 C C . SER A 1 441 ? 9.035 11.252 -5.329 1.00 45.00 441 SER A C 1
ATOM 3229 O O . SER A 1 441 ? 8.102 11.518 -4.579 1.00 45.00 441 SER A O 1
ATOM 3231 N N . PHE A 1 442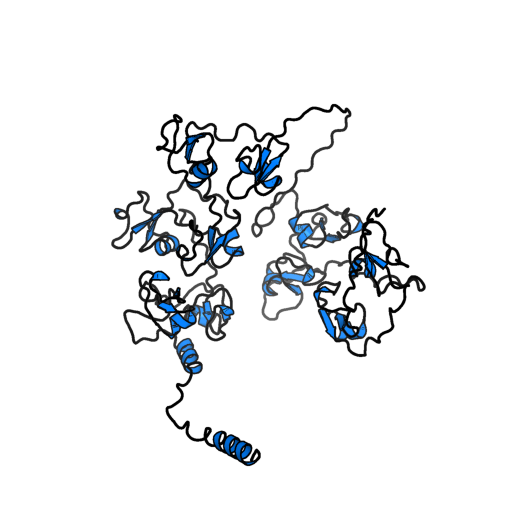 ? 9.691 10.096 -5.278 1.00 52.72 442 PHE A N 1
ATOM 3232 C CA . PHE A 1 442 ? 9.617 9.223 -4.135 1.00 52.72 442 PHE A CA 1
ATOM 3233 C C . PHE A 1 442 ? 10.035 10.114 -2.972 1.00 52.72 442 PHE A C 1
ATOM 3235 O O . PHE A 1 442 ? 11.074 10.776 -3.050 1.00 52.72 442 PHE A O 1
ATOM 3242 N N . ASP A 1 443 ? 9.213 10.197 -1.930 1.00 59.59 443 ASP A N 1
ATOM 3243 C CA . ASP A 1 443 ? 9.712 10.621 -0.632 1.00 59.59 443 ASP A CA 1
ATOM 3244 C C . ASP A 1 443 ? 10.753 9.577 -0.250 1.00 59.59 443 ASP A C 1
ATOM 3246 O O . ASP A 1 443 ? 10.433 8.530 0.309 1.00 59.59 443 ASP A O 1
ATOM 3250 N N . VAL A 1 444 ? 11.987 9.798 -0.703 1.00 71.88 444 VAL A N 1
ATOM 3251 C CA . VAL A 1 444 ? 13.046 8.815 -0.572 1.00 71.88 444 VAL A CA 1
ATOM 3252 C C . VAL A 1 444 ? 13.337 8.747 0.913 1.00 71.88 444 VAL A C 1
ATOM 3254 O O . VAL A 1 444 ? 13.800 9.722 1.512 1.00 71.88 444 VAL A O 1
ATOM 3257 N N . ALA A 1 445 ? 12.949 7.633 1.518 1.00 86.38 445 ALA A N 1
ATOM 3258 C CA . ALA A 1 445 ? 13.141 7.402 2.927 1.00 86.38 445 ALA A CA 1
ATOM 3259 C C . ALA A 1 445 ? 14.359 6.510 3.120 1.00 86.38 445 ALA A C 1
ATOM 3261 O O . ALA A 1 445 ? 14.574 5.551 2.372 1.00 86.38 445 ALA A O 1
ATOM 3262 N N . TYR A 1 446 ? 15.176 6.859 4.106 1.00 90.00 446 TYR A N 1
ATOM 3263 C CA . TYR A 1 446 ? 16.405 6.139 4.406 1.00 90.00 446 TYR A CA 1
ATOM 3264 C C . TYR A 1 446 ? 16.486 5.814 5.888 1.00 90.00 446 TYR A C 1
ATOM 3266 O O . TYR A 1 446 ? 16.071 6.601 6.746 1.00 90.00 446 TYR A O 1
ATOM 3274 N N . CYS A 1 447 ? 17.064 4.657 6.182 1.00 91.50 447 CYS A N 1
ATOM 3275 C CA . CYS A 1 447 ? 17.352 4.253 7.542 1.00 91.50 447 CYS A CA 1
ATOM 3276 C C . CYS A 1 447 ? 18.465 5.112 8.121 1.00 91.50 447 CYS A C 1
ATOM 3278 O O . CYS A 1 447 ? 19.520 5.315 7.508 1.00 91.50 447 CYS A O 1
ATOM 3280 N N . GLY A 1 448 ? 18.232 5.587 9.336 1.00 91.69 448 GLY A N 1
ATOM 3281 C CA . GLY A 1 448 ? 19.236 6.282 10.117 1.00 91.69 448 GLY A CA 1
ATOM 3282 C C . GLY A 1 448 ? 18.944 6.191 11.604 1.00 91.69 448 GLY A C 1
ATOM 3283 O O . GLY A 1 448 ? 17.879 5.766 12.048 1.00 91.69 448 GLY A O 1
ATOM 3284 N N . THR A 1 449 ? 19.891 6.658 12.403 1.00 91.31 449 THR A N 1
ATOM 3285 C CA . THR A 1 449 ? 19.661 6.936 13.833 1.00 91.31 449 THR A CA 1
ATOM 3286 C C . THR A 1 449 ? 18.998 8.300 14.065 1.00 91.31 449 THR A C 1
ATOM 3288 O O . THR A 1 449 ? 18.520 8.597 15.157 1.00 91.31 449 THR A O 1
ATOM 3291 N N . SER A 1 450 ? 18.978 9.152 13.037 1.00 92.56 450 SER A N 1
ATOM 3292 C CA . SER A 1 450 ? 18.303 10.452 12.990 1.00 92.56 450 SER A CA 1
ATOM 3293 C C . SER A 1 450 ? 18.041 10.845 11.532 1.00 92.56 450 SER A C 1
ATOM 3295 O O . SER A 1 450 ? 18.750 10.370 10.648 1.00 92.56 450 SER A O 1
ATOM 3297 N N . ALA A 1 451 ? 17.120 11.780 11.272 1.00 89.69 451 ALA A N 1
ATOM 3298 C CA . ALA A 1 451 ? 16.886 12.307 9.919 1.00 89.69 451 ALA A CA 1
ATOM 3299 C C . ALA A 1 451 ? 18.168 12.859 9.264 1.00 89.69 451 ALA A C 1
ATOM 3301 O O . ALA A 1 451 ? 18.382 12.711 8.065 1.00 89.69 451 ALA A O 1
ATOM 3302 N N . LYS A 1 452 ? 19.064 13.454 10.065 1.00 88.88 452 LYS A N 1
ATOM 3303 C CA . LYS A 1 452 ? 20.373 13.914 9.588 1.00 88.88 452 LYS A CA 1
ATOM 3304 C C . LYS A 1 452 ? 21.289 12.751 9.199 1.00 88.88 452 LYS A C 1
ATOM 3306 O O . LYS A 1 452 ? 21.967 12.836 8.187 1.00 88.88 452 LYS A O 1
ATOM 3311 N N . ASP A 1 453 ? 21.327 11.696 10.004 1.00 87.62 453 ASP A N 1
ATOM 3312 C CA . ASP A 1 453 ? 22.135 10.499 9.741 1.00 87.62 453 ASP A CA 1
ATOM 3313 C C . ASP A 1 453 ? 21.615 9.742 8.506 1.00 87.62 453 ASP A C 1
ATOM 3315 O O . ASP A 1 453 ? 22.409 9.308 7.675 1.00 87.62 453 ASP A O 1
ATOM 3319 N N . ALA A 1 454 ? 20.292 9.679 8.327 1.00 89.00 454 ALA A N 1
ATOM 3320 C CA . ALA A 1 454 ? 19.654 9.176 7.115 1.00 89.00 454 ALA A CA 1
ATOM 3321 C C . ALA A 1 454 ? 20.044 10.009 5.877 1.00 89.00 454 ALA A C 1
ATOM 3323 O O . ALA A 1 454 ? 20.470 9.436 4.879 1.00 89.00 454 ALA A O 1
ATOM 3324 N N . ALA A 1 455 ? 20.001 11.347 5.962 1.00 86.75 455 ALA A N 1
ATOM 3325 C CA . ALA A 1 455 ? 20.399 12.248 4.870 1.00 86.75 455 ALA A CA 1
ATOM 3326 C C . ALA A 1 455 ? 21.894 12.211 4.530 1.00 86.75 455 ALA A C 1
ATOM 3328 O O . ALA A 1 455 ? 22.289 12.247 3.362 1.00 86.75 455 ALA A O 1
ATOM 3329 N N . ASP A 1 456 ? 22.745 12.148 5.551 1.00 84.50 456 ASP A N 1
ATOM 3330 C CA . ASP A 1 456 ? 24.192 12.160 5.363 1.00 84.50 456 ASP A CA 1
ATOM 3331 C C . ASP A 1 456 ? 24.681 10.832 4.755 1.00 84.50 456 ASP A C 1
ATOM 3333 O O . ASP A 1 456 ? 25.623 10.834 3.958 1.00 84.50 456 ASP A O 1
ATOM 3337 N N . ASN A 1 457 ? 24.058 9.704 5.121 1.00 79.31 457 ASN A N 1
ATOM 3338 C CA . ASN A 1 457 ? 24.542 8.377 4.742 1.00 79.31 457 ASN A CA 1
ATOM 3339 C C . ASN A 1 457 ? 23.785 7.741 3.578 1.00 79.31 457 ASN A C 1
ATOM 3341 O O . ASN A 1 457 ? 24.426 7.059 2.783 1.00 79.31 457 ASN A O 1
ATOM 3345 N N . CYS A 1 458 ? 22.461 7.916 3.503 1.00 83.69 458 CYS A N 1
ATOM 3346 C CA . CYS A 1 458 ? 21.576 7.345 2.481 1.00 83.69 458 CYS A CA 1
ATOM 3347 C C . CYS A 1 458 ? 21.876 5.893 2.087 1.00 83.69 458 CYS A C 1
ATOM 3349 O O . CYS A 1 458 ? 21.784 5.510 0.923 1.00 83.69 458 CYS A O 1
ATOM 3351 N N . TRP A 1 459 ? 22.308 5.091 3.055 1.00 79.81 459 TRP A N 1
ATOM 3352 C CA . TRP A 1 459 ? 22.946 3.813 2.759 1.00 79.81 459 TRP A CA 1
ATOM 3353 C C . TRP A 1 459 ? 21.934 2.665 2.652 1.00 79.81 459 TRP A C 1
ATOM 3355 O O . TRP A 1 459 ? 22.229 1.657 2.026 1.00 79.81 459 TRP A O 1
ATOM 3365 N N . GLN A 1 460 ? 20.744 2.820 3.241 1.00 86.00 460 GLN A N 1
ATOM 3366 C CA . GLN A 1 460 ? 19.676 1.828 3.199 1.00 86.00 460 GLN A CA 1
ATOM 3367 C C . GLN A 1 460 ? 18.333 2.524 2.949 1.00 86.00 460 GLN A C 1
ATOM 3369 O O . GLN A 1 460 ? 17.864 3.243 3.836 1.00 86.00 460 GLN A O 1
ATOM 3374 N N . PRO A 1 461 ? 17.718 2.359 1.768 1.00 83.81 461 PRO A N 1
ATOM 3375 C CA . PRO A 1 461 ? 16.352 2.813 1.536 1.00 83.81 461 PRO A CA 1
ATOM 3376 C C . PRO A 1 461 ? 15.363 1.970 2.355 1.00 83.81 461 PRO A C 1
ATOM 3378 O O . PRO A 1 461 ? 15.597 0.784 2.585 1.00 83.81 461 PRO A O 1
ATOM 3381 N N . CYS A 1 462 ? 14.260 2.572 2.796 1.00 85.56 462 CYS A N 1
ATOM 3382 C CA . CYS A 1 462 ? 13.261 1.908 3.640 1.00 85.56 462 CYS A CA 1
ATOM 3383 C C . CYS A 1 462 ? 11.844 2.412 3.377 1.00 85.56 462 CYS A C 1
ATOM 3385 O O . CYS A 1 462 ? 11.656 3.491 2.817 1.00 85.56 462 CYS A O 1
ATOM 3387 N N . ARG A 1 463 ? 10.840 1.638 3.799 1.00 80.50 463 ARG A N 1
ATOM 3388 C CA . ARG A 1 463 ? 9.418 2.029 3.793 1.00 80.50 463 ARG A CA 1
ATOM 3389 C C . ARG A 1 463 ? 8.920 2.328 5.198 1.00 80.50 463 ARG A C 1
ATOM 3391 O O . ARG A 1 463 ? 8.067 3.187 5.391 1.00 80.50 463 ARG A O 1
ATOM 3398 N N . ASN A 1 464 ? 9.433 1.585 6.168 1.00 81.94 464 ASN A N 1
ATOM 3399 C CA . ASN A 1 464 ? 9.124 1.708 7.582 1.00 81.94 464 ASN A CA 1
ATOM 3400 C C . ASN A 1 464 ? 10.331 1.242 8.412 1.00 81.94 464 ASN A C 1
ATOM 3402 O O . ASN A 1 464 ? 11.346 0.805 7.868 1.00 81.94 464 ASN A O 1
ATOM 3406 N N . ASP A 1 465 ? 10.211 1.339 9.731 1.00 88.94 465 ASP A N 1
ATOM 3407 C CA . ASP A 1 465 ? 11.282 0.986 10.666 1.00 88.94 465 ASP A CA 1
ATOM 3408 C C . ASP A 1 465 ? 11.662 -0.508 10.631 1.00 88.94 465 ASP A C 1
ATOM 3410 O O . ASP A 1 465 ? 12.772 -0.858 11.021 1.00 88.94 465 ASP A O 1
ATOM 3414 N N . GLU A 1 466 ? 10.788 -1.399 10.146 1.00 85.88 466 GLU A N 1
ATOM 3415 C CA . GLU A 1 466 ? 11.080 -2.839 10.040 1.00 85.88 466 GLU A CA 1
ATOM 3416 C C . GLU A 1 466 ? 12.038 -3.154 8.891 1.00 85.88 466 GLU A C 1
ATOM 3418 O O . GLU A 1 466 ? 12.796 -4.120 8.969 1.00 85.88 466 GLU A O 1
ATOM 3423 N N . ASP A 1 467 ? 12.046 -2.324 7.845 1.00 81.94 467 ASP A N 1
ATOM 3424 C CA . ASP A 1 467 ? 13.005 -2.457 6.751 1.00 81.94 467 ASP A CA 1
ATOM 3425 C C . ASP A 1 467 ? 14.422 -2.073 7.197 1.00 81.94 467 ASP A C 1
ATOM 3427 O O . ASP A 1 467 ? 15.379 -2.373 6.490 1.00 81.94 467 ASP A O 1
ATOM 3431 N N . CYS A 1 468 ? 14.577 -1.405 8.345 1.00 89.75 468 CYS A N 1
ATOM 3432 C CA . CYS A 1 468 ? 15.838 -0.841 8.793 1.00 89.75 468 CYS A CA 1
ATOM 3433 C C . CYS A 1 468 ? 16.676 -1.788 9.651 1.00 89.75 468 CYS A C 1
ATOM 3435 O O . CYS A 1 468 ? 16.243 -2.313 10.677 1.00 89.75 468 CYS A O 1
ATOM 3437 N N . CYS A 1 469 ? 17.953 -1.938 9.288 1.00 88.25 469 CYS A N 1
ATOM 3438 C CA . CYS A 1 469 ? 18.871 -2.754 10.074 1.00 88.25 469 CYS A CA 1
ATOM 3439 C C . CYS A 1 469 ? 19.175 -2.096 11.429 1.00 88.25 469 CYS A C 1
ATOM 3441 O O . CYS A 1 469 ? 19.371 -0.881 11.516 1.00 88.25 469 CYS A O 1
ATOM 3443 N N . PHE A 1 470 ? 19.333 -2.917 12.471 1.00 84.50 470 PHE A N 1
ATOM 3444 C CA . PHE A 1 470 ? 19.770 -2.502 13.814 1.00 84.50 470 PHE A CA 1
ATOM 3445 C C . PHE A 1 470 ? 18.850 -1.508 14.533 1.00 84.50 470 PHE A C 1
ATOM 3447 O O . PHE A 1 470 ? 19.344 -0.580 15.173 1.00 84.50 470 PHE A O 1
ATOM 3454 N N . GLU A 1 471 ? 17.532 -1.703 14.443 1.00 82.94 471 GLU A N 1
ATOM 3455 C CA . GLU A 1 471 ? 16.555 -0.858 15.154 1.00 82.94 471 GLU A CA 1
ATOM 3456 C C . GLU A 1 471 ? 16.672 0.629 14.762 1.00 82.94 471 GLU A C 1
ATOM 3458 O O . GLU A 1 471 ? 16.394 1.531 15.554 1.00 82.94 471 GLU A O 1
ATOM 3463 N N . GLN A 1 472 ? 17.133 0.896 13.537 1.00 91.25 472 GLN A N 1
ATOM 3464 C CA . GLN A 1 472 ? 17.108 2.235 12.965 1.00 91.25 472 GLN A CA 1
ATOM 3465 C C . GLN A 1 472 ? 15.677 2.626 12.594 1.00 91.25 472 GLN A C 1
ATOM 3467 O O . GLN A 1 472 ? 14.815 1.779 12.383 1.00 91.25 472 GLN A O 1
ATOM 3472 N N . THR A 1 473 ? 15.442 3.930 12.504 1.00 93.38 473 THR A N 1
ATOM 3473 C CA . THR A 1 473 ? 14.146 4.485 12.110 1.00 93.38 473 THR A CA 1
ATOM 3474 C C . THR A 1 473 ? 14.216 4.890 10.645 1.00 93.38 473 THR A C 1
ATOM 3476 O O . THR A 1 473 ? 15.245 5.394 10.177 1.00 93.38 473 THR A O 1
ATOM 3479 N N . CYS A 1 474 ? 13.127 4.673 9.924 1.00 93.31 474 CYS A N 1
ATOM 3480 C CA . CYS A 1 474 ? 12.978 5.094 8.550 1.00 93.31 474 CYS A CA 1
ATOM 3481 C C . CYS A 1 474 ? 12.569 6.570 8.501 1.00 93.31 474 CYS A C 1
ATOM 3483 O O . CYS A 1 474 ? 11.482 6.944 8.941 1.00 93.31 474 CYS A O 1
ATOM 3485 N N . TYR A 1 475 ? 13.447 7.429 7.982 1.00 92.94 475 TYR A N 1
ATOM 3486 C CA . TYR A 1 475 ? 13.187 8.867 7.887 1.00 92.94 475 TYR A CA 1
ATOM 3487 C C . TYR A 1 475 ? 12.787 9.239 6.465 1.00 92.94 475 TYR A C 1
ATOM 3489 O O . TYR A 1 475 ? 13.580 9.052 5.546 1.00 92.94 475 TYR A O 1
ATOM 3497 N N . THR A 1 476 ? 11.585 9.790 6.295 1.00 90.75 476 THR A N 1
ATOM 3498 C CA . THR A 1 476 ? 11.064 10.284 5.012 1.00 90.75 476 THR A CA 1
ATOM 3499 C C . THR A 1 476 ? 11.607 11.674 4.663 1.00 90.75 476 THR A C 1
ATOM 3501 O O . THR A 1 476 ? 12.230 12.351 5.486 1.00 90.75 476 THR A O 1
ATOM 3504 N N . SER A 1 477 ? 11.349 12.117 3.427 1.00 83.38 477 SER A N 1
ATOM 3505 C CA . SER A 1 477 ? 11.648 13.477 2.945 1.00 83.38 477 SER A CA 1
ATOM 3506 C C . SER A 1 477 ? 13.140 13.849 2.973 1.00 83.38 477 SER A C 1
ATOM 3508 O O . SER A 1 477 ? 13.517 15.001 3.207 1.00 83.38 477 SER A O 1
ATOM 3510 N N . ILE A 1 478 ? 14.009 12.874 2.701 1.00 83.44 478 ILE A N 1
ATOM 3511 C CA . ILE A 1 478 ? 15.447 13.085 2.537 1.00 83.44 478 ILE A CA 1
ATOM 3512 C C . ILE A 1 478 ? 15.709 13.601 1.116 1.00 83.44 478 ILE A C 1
ATOM 3514 O O . ILE A 1 478 ? 15.786 12.839 0.157 1.00 83.44 478 ILE A O 1
ATOM 3518 N N . VAL A 1 479 ? 15.807 14.926 0.976 1.00 72.06 479 VAL A N 1
ATOM 3519 C CA . VAL A 1 479 ? 15.872 15.602 -0.337 1.00 72.06 479 VAL A CA 1
ATOM 3520 C C . VAL A 1 479 ? 17.263 15.520 -0.984 1.00 72.06 479 VAL A C 1
ATOM 3522 O O . VAL A 1 479 ? 17.384 15.570 -2.205 1.00 72.06 479 VAL A O 1
ATOM 3525 N N . GLU A 1 480 ? 18.325 15.376 -0.188 1.00 71.88 480 GLU A N 1
ATOM 3526 C CA . GLU A 1 480 ? 19.702 15.326 -0.685 1.00 71.88 480 GLU A CA 1
ATOM 3527 C C . GLU A 1 480 ? 20.500 14.239 0.032 1.00 71.88 480 GLU A C 1
ATOM 3529 O O . GLU A 1 480 ? 20.769 14.334 1.229 1.00 71.88 480 GLU A O 1
ATOM 3534 N N . CYS A 1 481 ? 20.919 13.229 -0.728 1.00 72.50 481 CYS A N 1
ATOM 3535 C CA . CYS A 1 481 ? 21.856 12.225 -0.255 1.00 72.50 481 CYS A CA 1
ATOM 3536 C C . CYS A 1 481 ? 23.287 12.701 -0.444 1.00 72.50 481 CYS A C 1
ATOM 3538 O O . CYS A 1 481 ? 23.770 12.832 -1.571 1.00 72.50 481 CYS A O 1
ATOM 3540 N N . GLY A 1 482 ? 23.980 12.939 0.670 1.00 62.22 482 GLY A N 1
ATOM 3541 C CA . GLY A 1 482 ? 25.342 13.476 0.666 1.00 62.22 482 GLY A CA 1
ATOM 3542 C C . GLY A 1 482 ? 26.396 12.550 0.046 1.00 62.22 482 GLY A C 1
ATOM 3543 O O . GLY A 1 482 ? 27.509 13.003 -0.227 1.00 62.22 482 GLY A O 1
ATOM 3544 N N . ASN A 1 483 ? 26.078 11.269 -0.182 1.00 59.72 483 ASN A N 1
ATOM 3545 C CA . ASN A 1 483 ? 27.052 10.267 -0.608 1.00 59.72 483 ASN A CA 1
ATOM 3546 C C . ASN A 1 483 ? 26.472 9.223 -1.596 1.00 59.72 483 ASN A C 1
ATOM 3548 O O . ASN A 1 483 ? 26.043 8.154 -1.173 1.00 59.72 483 ASN A O 1
ATOM 3552 N N . PRO A 1 484 ? 26.489 9.477 -2.919 1.00 56.12 484 PRO A N 1
ATOM 3553 C CA . PRO A 1 484 ? 25.972 8.553 -3.940 1.00 56.12 484 PRO A CA 1
ATOM 3554 C C . PRO A 1 484 ? 26.928 7.392 -4.290 1.00 56.12 484 PRO A C 1
ATOM 3556 O O . PRO A 1 484 ? 26.792 6.786 -5.348 1.00 56.12 484 PRO A O 1
ATOM 3559 N N . ASN A 1 485 ? 27.921 7.077 -3.453 1.00 60.78 485 ASN A N 1
ATOM 3560 C CA . ASN A 1 485 ? 29.013 6.159 -3.815 1.00 60.78 485 ASN A CA 1
ATOM 3561 C C . ASN A 1 485 ? 28.652 4.657 -3.798 1.00 60.78 485 ASN A C 1
ATOM 3563 O O . ASN A 1 485 ? 29.553 3.840 -3.934 1.00 60.78 485 ASN A O 1
ATOM 3567 N N . PHE A 1 486 ? 27.375 4.290 -3.657 1.00 67.88 486 PHE A N 1
ATOM 3568 C CA . PHE A 1 486 ? 26.905 2.894 -3.699 1.00 67.88 486 PHE A CA 1
ATOM 3569 C C . PHE A 1 486 ? 26.088 2.596 -4.962 1.00 67.88 486 PHE A C 1
ATOM 3571 O O . PHE A 1 486 ? 25.086 1.893 -4.909 1.00 67.88 486 PHE A O 1
ATOM 3578 N N . GLN A 1 487 ? 26.466 3.186 -6.098 1.00 65.44 487 GLN A N 1
ATOM 3579 C CA . GLN A 1 487 ? 25.742 3.036 -7.363 1.00 65.44 487 GLN A CA 1
ATOM 3580 C C . GLN A 1 487 ? 26.488 2.113 -8.327 1.00 65.44 487 GLN A C 1
ATOM 3582 O O . GLN A 1 487 ? 27.680 2.288 -8.571 1.00 65.44 487 GLN A O 1
ATOM 3587 N N . GLY A 1 488 ? 25.757 1.172 -8.928 1.00 76.38 488 GLY A N 1
ATOM 3588 C CA . GLY A 1 488 ? 26.250 0.269 -9.972 1.00 76.38 488 GLY A CA 1
ATOM 3589 C C . GLY A 1 488 ? 26.228 -1.206 -9.571 1.00 76.38 488 GLY A C 1
ATOM 3590 O O . GLY A 1 488 ? 26.074 -1.550 -8.401 1.00 76.38 488 GLY A O 1
ATOM 3591 N N . SER A 1 489 ? 26.418 -2.082 -10.561 1.00 79.81 489 SER A N 1
ATOM 3592 C CA . SER A 1 489 ? 26.357 -3.544 -10.405 1.00 79.81 489 SER A CA 1
ATOM 3593 C C . SER A 1 489 ? 27.400 -4.125 -9.448 1.00 79.81 489 SER A C 1
ATOM 3595 O O . SER A 1 489 ? 27.244 -5.246 -8.973 1.00 79.81 489 SER A O 1
ATOM 3597 N N . ALA A 1 490 ? 28.458 -3.368 -9.139 1.00 86.81 490 ALA A N 1
ATOM 3598 C CA . ALA A 1 490 ? 29.461 -3.753 -8.150 1.00 86.81 490 ALA A CA 1
ATOM 3599 C C . ALA A 1 490 ? 28.926 -3.737 -6.707 1.00 86.81 490 ALA A C 1
ATOM 3601 O O . ALA A 1 490 ? 29.559 -4.314 -5.828 1.00 86.81 490 ALA A O 1
ATOM 3602 N N . HIS A 1 491 ? 27.767 -3.115 -6.466 1.00 87.19 491 HIS A N 1
ATOM 3603 C CA . HIS A 1 491 ? 27.121 -2.999 -5.153 1.00 87.19 491 HIS A CA 1
ATOM 3604 C C . HIS A 1 491 ? 25.929 -3.948 -4.980 1.00 87.19 491 HIS A C 1
ATOM 3606 O O . HIS A 1 491 ? 25.093 -3.753 -4.091 1.00 87.19 491 HIS A O 1
ATOM 3612 N N . PHE A 1 492 ? 25.813 -4.952 -5.850 1.00 91.81 492 PHE A N 1
ATOM 3613 C CA . PHE A 1 492 ? 24.714 -5.910 -5.840 1.00 91.81 492 PHE A CA 1
ATOM 3614 C C . PHE A 1 492 ? 25.173 -7.199 -5.172 1.00 91.81 492 PHE A C 1
ATOM 3616 O O . PHE A 1 492 ? 26.095 -7.853 -5.667 1.00 91.81 492 PHE A O 1
ATOM 3623 N N . PHE A 1 493 ? 24.558 -7.559 -4.049 1.00 94.25 493 PHE A N 1
ATOM 3624 C CA . PHE A 1 493 ? 24.955 -8.732 -3.273 1.00 94.25 493 PHE A CA 1
ATOM 3625 C C . PHE A 1 493 ? 23.751 -9.565 -2.851 1.00 94.25 493 PHE A C 1
ATOM 3627 O O . PHE A 1 493 ? 22.672 -9.046 -2.569 1.00 94.25 493 PHE A O 1
ATOM 3634 N N . CYS A 1 494 ? 23.966 -10.874 -2.825 1.00 95.19 494 CYS A N 1
ATOM 3635 C CA . CYS A 1 494 ? 22.996 -11.854 -2.383 1.00 95.19 494 CYS A CA 1
ATOM 3636 C C . CYS A 1 494 ? 22.910 -11.897 -0.858 1.00 95.19 494 CYS A C 1
ATOM 3638 O O . CYS A 1 494 ? 23.936 -11.851 -0.174 1.00 95.19 494 CYS A O 1
ATOM 3640 N N . GLY A 1 495 ? 21.690 -12.027 -0.351 1.00 93.88 495 GLY A N 1
ATOM 3641 C CA . GLY A 1 495 ? 21.397 -12.302 1.054 1.00 93.88 495 GLY A CA 1
ATOM 3642 C C . GLY A 1 495 ? 19.951 -12.750 1.231 1.00 93.88 495 GLY A C 1
ATOM 3643 O O . GLY A 1 495 ? 19.170 -12.738 0.279 1.00 93.88 495 GLY A O 1
ATOM 3644 N N . ILE A 1 496 ? 19.570 -13.161 2.437 1.00 89.69 496 ILE A N 1
ATOM 3645 C CA . ILE A 1 496 ? 18.161 -13.487 2.746 1.00 89.69 496 ILE A CA 1
ATOM 3646 C C . ILE A 1 496 ? 17.286 -12.230 2.887 1.00 89.69 496 ILE A C 1
ATOM 3648 O O . ILE A 1 496 ? 16.080 -12.275 2.654 1.00 89.69 496 ILE A O 1
ATOM 3652 N N . ASP A 1 497 ? 17.908 -11.107 3.237 1.00 89.00 497 ASP A N 1
ATOM 3653 C CA . ASP A 1 497 ? 17.338 -9.765 3.283 1.00 89.00 497 ASP A CA 1
ATOM 3654 C C . ASP A 1 497 ? 18.439 -8.722 2.984 1.00 89.00 497 ASP A C 1
ATOM 3656 O O . ASP A 1 497 ? 19.616 -9.065 2.815 1.00 89.00 497 ASP A O 1
ATOM 3660 N N . PHE A 1 498 ? 18.072 -7.438 2.901 1.00 87.25 498 PHE A N 1
ATOM 3661 C CA . PHE A 1 498 ? 19.031 -6.364 2.613 1.00 87.25 498 PHE A CA 1
ATOM 3662 C C . PHE A 1 498 ? 20.131 -6.261 3.679 1.00 87.25 498 PHE A C 1
ATOM 3664 O O . PHE A 1 498 ? 21.278 -5.951 3.348 1.00 87.25 498 PHE A O 1
ATOM 3671 N N . CYS A 1 499 ? 19.802 -6.513 4.950 1.00 89.44 499 CYS A N 1
ATOM 3672 C CA . CYS A 1 499 ? 20.762 -6.464 6.047 1.00 89.44 499 CYS A CA 1
ATOM 3673 C C . CYS A 1 499 ? 21.801 -7.568 5.877 1.00 89.44 499 CYS A C 1
ATOM 3675 O O . CYS A 1 499 ? 22.999 -7.292 5.878 1.00 89.44 499 CYS A O 1
ATOM 3677 N N . ASP A 1 500 ? 21.355 -8.800 5.664 1.00 90.81 500 ASP A N 1
ATOM 3678 C CA . ASP A 1 500 ? 22.215 -9.949 5.425 1.00 90.81 500 ASP A CA 1
ATOM 3679 C C . ASP A 1 500 ? 23.142 -9.718 4.226 1.00 90.81 500 ASP A C 1
ATOM 3681 O O . ASP A 1 500 ? 24.362 -9.835 4.370 1.00 90.81 500 ASP A O 1
ATOM 3685 N N . ALA A 1 501 ? 22.602 -9.262 3.090 1.00 90.50 501 ALA A N 1
ATOM 3686 C CA . ALA A 1 501 ? 23.393 -8.923 1.904 1.00 90.50 501 ALA A CA 1
ATOM 3687 C C . ALA A 1 501 ? 24.433 -7.823 2.187 1.00 90.50 501 ALA A C 1
ATOM 3689 O O . ALA A 1 501 ? 25.586 -7.915 1.760 1.00 90.50 501 ALA A O 1
ATOM 3690 N N . SER A 1 502 ? 24.048 -6.806 2.963 1.00 87.81 502 SER A N 1
ATOM 3691 C CA . SER A 1 502 ? 24.895 -5.662 3.318 1.00 87.81 502 SER A CA 1
ATOM 3692 C C . SER A 1 502 ? 25.985 -5.976 4.345 1.00 87.81 502 SER A C 1
ATOM 3694 O O . SER A 1 502 ? 27.005 -5.285 4.371 1.00 87.81 502 SER A O 1
ATOM 3696 N N . PHE A 1 503 ? 25.790 -6.978 5.210 1.00 84.94 503 PHE A N 1
ATOM 3697 C CA . PHE A 1 503 ? 26.762 -7.338 6.253 1.00 84.94 503 PHE A CA 1
ATOM 3698 C C . PHE A 1 503 ? 27.664 -8.489 5.861 1.00 84.94 503 PHE A C 1
ATOM 3700 O O . PHE A 1 503 ? 28.861 -8.452 6.153 1.00 84.94 503 PHE A O 1
ATOM 3707 N N . THR A 1 504 ? 27.103 -9.519 5.237 1.00 87.88 504 THR A N 1
ATOM 3708 C CA . THR A 1 504 ? 27.894 -10.670 4.806 1.00 87.88 504 THR A CA 1
ATOM 3709 C C . THR A 1 504 ? 28.740 -10.325 3.593 1.00 87.88 504 THR A C 1
ATOM 3711 O O . THR A 1 504 ? 29.795 -10.936 3.415 1.00 87.88 504 THR A O 1
ATOM 3714 N N . CYS A 1 505 ? 28.296 -9.347 2.786 1.00 90.69 505 CYS A N 1
ATOM 3715 C CA . CYS A 1 505 ? 28.851 -9.065 1.468 1.00 90.69 505 CYS A CA 1
ATOM 3716 C C . CYS A 1 505 ? 29.091 -10.368 0.703 1.00 90.69 505 CYS A C 1
ATOM 3718 O O . CYS A 1 505 ? 30.189 -10.580 0.191 1.00 90.69 505 CYS A O 1
ATOM 3720 N N . GLY A 1 506 ? 28.092 -11.263 0.732 1.00 89.06 506 GLY A N 1
ATOM 3721 C CA . GLY A 1 506 ? 28.218 -12.663 0.350 1.00 89.06 506 GLY A CA 1
ATOM 3722 C C . GLY A 1 506 ? 28.601 -12.856 -1.115 1.00 89.06 506 GLY A C 1
ATOM 3723 O O . GLY A 1 506 ? 29.733 -12.621 -1.541 1.00 89.06 506 GLY A O 1
ATOM 3724 N N . LYS A 1 507 ? 27.671 -13.360 -1.916 1.00 94.38 507 LYS A N 1
ATOM 3725 C CA . LYS A 1 507 ? 27.907 -13.558 -3.346 1.00 94.38 507 LYS A CA 1
ATOM 3726 C C . LYS A 1 507 ? 27.497 -12.286 -4.095 1.00 94.38 507 LYS A C 1
ATOM 3728 O O . LYS A 1 507 ? 26.343 -11.889 -3.968 1.00 94.38 507 LYS A O 1
ATOM 3733 N N . PRO A 1 508 ? 28.384 -11.631 -4.863 1.00 94.50 508 PRO A N 1
ATOM 3734 C CA . PRO A 1 508 ? 27.949 -10.542 -5.723 1.00 94.50 508 PRO A CA 1
ATOM 3735 C C . PRO A 1 508 ? 27.019 -11.085 -6.816 1.00 94.50 508 PRO A C 1
ATOM 3737 O O . PRO A 1 508 ? 27.257 -12.176 -7.344 1.00 94.50 508 PRO A O 1
ATOM 3740 N N . CYS A 1 509 ? 26.000 -10.312 -7.177 1.00 94.62 509 CYS A N 1
ATOM 3741 C CA . CYS A 1 509 ? 25.034 -10.619 -8.236 1.00 94.62 509 CYS A CA 1
ATOM 3742 C C . CYS A 1 509 ? 25.051 -9.505 -9.299 1.00 94.62 509 CYS A C 1
ATOM 3744 O O . CYS A 1 509 ? 24.181 -8.634 -9.306 1.00 94.62 509 CYS A O 1
ATOM 3746 N N . PRO A 1 510 ? 26.055 -9.486 -10.204 1.00 89.06 510 PRO A N 1
ATOM 3747 C CA . PRO A 1 510 ? 26.301 -8.361 -11.109 1.00 89.06 510 PRO A CA 1
ATOM 3748 C C . PRO A 1 510 ? 25.166 -8.091 -12.095 1.00 89.06 510 PRO A C 1
ATOM 3750 O O . PRO A 1 510 ? 25.106 -7.001 -12.658 1.00 89.06 510 PRO A O 1
ATOM 3753 N N . SER A 1 511 ? 24.298 -9.076 -12.338 1.00 81.00 511 SER A N 1
ATOM 3754 C CA . SER A 1 511 ? 23.130 -8.891 -13.197 1.00 81.00 511 SER A CA 1
ATOM 3755 C C . SER A 1 511 ? 21.976 -8.164 -12.503 1.00 81.00 511 SER A C 1
ATOM 3757 O O . SER A 1 511 ? 21.067 -7.701 -13.180 1.00 81.00 511 SER A O 1
ATOM 3759 N N . GLY A 1 512 ? 21.993 -8.076 -11.167 1.00 82.25 512 GLY A N 1
ATOM 3760 C CA . GLY A 1 512 ? 20.880 -7.551 -10.376 1.00 82.25 512 GLY A CA 1
ATOM 3761 C C . GLY A 1 512 ? 19.734 -8.546 -10.161 1.00 82.25 512 GLY A C 1
ATOM 3762 O O . GLY A 1 512 ? 18.742 -8.182 -9.536 1.00 82.25 512 GLY A O 1
ATOM 3763 N N . TYR A 1 513 ? 19.846 -9.786 -10.653 1.00 80.44 513 TYR A N 1
ATOM 3764 C CA . TYR A 1 513 ? 18.782 -10.789 -10.561 1.00 80.44 513 TYR A CA 1
ATOM 3765 C C . TYR A 1 513 ? 19.013 -11.812 -9.445 1.00 80.44 513 TYR A C 1
ATOM 3767 O O . TYR A 1 513 ? 20.119 -12.318 -9.258 1.00 80.44 513 TYR A O 1
ATOM 3775 N N . ASP A 1 514 ? 17.921 -12.232 -8.799 1.00 85.50 514 ASP A N 1
ATOM 3776 C CA . ASP A 1 514 ? 17.897 -13.311 -7.794 1.00 85.50 514 ASP A CA 1
ATOM 3777 C C . ASP A 1 514 ? 18.441 -14.646 -8.343 1.00 85.50 514 ASP A C 1
ATOM 3779 O O . ASP A 1 514 ? 18.899 -15.496 -7.586 1.00 85.50 514 ASP A O 1
ATOM 3783 N N . ALA A 1 515 ? 18.448 -14.829 -9.670 1.00 88.19 515 ALA A N 1
ATOM 3784 C CA . ALA A 1 515 ? 19.003 -16.013 -10.330 1.00 88.19 515 ALA A CA 1
ATOM 3785 C C . ALA A 1 515 ? 20.529 -16.157 -10.161 1.00 88.19 515 ALA A C 1
ATOM 3787 O O . ALA A 1 515 ? 21.057 -17.262 -10.314 1.00 88.19 515 ALA A O 1
ATOM 3788 N N . ASP A 1 516 ? 21.234 -15.066 -9.846 1.00 92.25 516 ASP A N 1
ATOM 3789 C CA . ASP A 1 516 ? 22.657 -15.103 -9.503 1.00 92.25 516 ASP A CA 1
ATOM 3790 C C . ASP A 1 516 ? 22.888 -15.618 -8.073 1.00 92.25 516 ASP A C 1
ATOM 3792 O O . ASP A 1 516 ? 24.006 -16.029 -7.743 1.00 92.25 516 ASP A O 1
ATOM 3796 N N . CYS A 1 517 ? 21.854 -15.627 -7.232 1.00 95.00 517 CYS A N 1
ATOM 3797 C CA . CYS A 1 517 ? 21.928 -15.977 -5.820 1.00 95.00 517 CYS A CA 1
ATOM 3798 C C . CYS A 1 517 ? 21.657 -17.460 -5.561 1.00 95.00 517 CYS A C 1
ATOM 3800 O O . CYS A 1 517 ? 21.136 -18.191 -6.408 1.00 95.00 517 CYS A O 1
ATOM 3802 N N . ASP A 1 518 ? 22.090 -17.939 -4.396 1.00 96.25 518 ASP A N 1
ATOM 3803 C CA . ASP A 1 518 ? 21.837 -19.320 -4.001 1.00 96.25 518 ASP A CA 1
ATOM 3804 C C . ASP A 1 518 ? 20.365 -19.481 -3.557 1.00 96.25 518 ASP A C 1
ATOM 3806 O O . ASP A 1 518 ? 19.646 -18.513 -3.311 1.00 96.25 518 ASP A O 1
ATOM 3810 N N . VAL A 1 519 ? 19.863 -20.722 -3.500 1.00 90.00 519 VAL A N 1
ATOM 3811 C CA . VAL A 1 519 ? 18.441 -20.971 -3.197 1.00 90.00 519 VAL A CA 1
ATOM 3812 C C . VAL A 1 519 ? 18.081 -20.417 -1.816 1.00 90.00 519 VAL A C 1
ATOM 3814 O O . VAL A 1 519 ? 18.602 -20.889 -0.808 1.00 90.00 519 VAL A O 1
ATOM 3817 N N . GLY A 1 520 ? 17.117 -19.494 -1.783 1.00 87.75 520 GLY A N 1
ATOM 3818 C CA . GLY A 1 520 ? 16.644 -18.840 -0.560 1.00 87.75 520 GLY A CA 1
ATOM 3819 C C . GLY A 1 520 ? 17.227 -17.445 -0.324 1.00 87.75 520 GLY A C 1
ATOM 3820 O O . GLY A 1 520 ? 16.811 -16.792 0.626 1.00 87.75 520 GLY A O 1
ATOM 3821 N N . GLU A 1 521 ? 18.134 -16.985 -1.185 1.00 94.00 521 GLU A N 1
ATOM 3822 C CA . GLU A 1 521 ? 18.661 -15.620 -1.194 1.00 94.00 521 GLU A CA 1
ATOM 3823 C C . GLU A 1 521 ? 18.072 -14.811 -2.358 1.00 94.00 521 GLU A C 1
ATOM 3825 O O . GLU A 1 521 ? 17.572 -15.366 -3.341 1.00 94.00 521 GLU A O 1
ATOM 3830 N N . ARG A 1 522 ? 18.144 -13.485 -2.245 1.00 91.25 522 ARG A N 1
ATOM 3831 C CA . ARG A 1 522 ? 17.755 -12.514 -3.272 1.00 91.25 522 ARG A CA 1
ATOM 3832 C C . ARG A 1 522 ? 18.887 -11.524 -3.510 1.00 91.25 522 ARG A C 1
ATOM 3834 O O . ARG A 1 522 ? 19.723 -11.315 -2.630 1.00 91.25 522 ARG A O 1
ATOM 3841 N N . CYS A 1 523 ? 18.921 -10.930 -4.695 1.00 92.25 523 CYS A N 1
ATOM 3842 C CA . CYS A 1 523 ? 19.912 -9.937 -5.070 1.00 92.25 523 CYS A CA 1
ATOM 3843 C C . CYS A 1 523 ? 19.462 -8.548 -4.610 1.00 92.25 523 CYS A C 1
ATOM 3845 O O . CYS A 1 523 ? 18.449 -8.021 -5.072 1.00 92.25 523 CYS A O 1
ATOM 3847 N N . PHE A 1 524 ? 20.227 -7.935 -3.710 1.00 88.94 524 PHE A N 1
ATOM 3848 C CA . PHE A 1 524 ? 19.946 -6.596 -3.202 1.00 88.94 524 PHE A CA 1
ATOM 3849 C C . PHE A 1 524 ? 20.901 -5.583 -3.822 1.00 88.94 524 PHE A C 1
ATOM 3851 O O . PHE A 1 524 ? 22.119 -5.756 -3.790 1.00 88.94 524 PHE A O 1
ATOM 3858 N N . ALA A 1 525 ? 20.339 -4.516 -4.388 1.00 86.50 525 ALA A N 1
ATOM 3859 C CA . ALA A 1 525 ? 21.093 -3.412 -4.966 1.00 86.50 525 ALA A CA 1
ATOM 3860 C C . ALA A 1 525 ? 21.504 -2.375 -3.911 1.00 86.50 525 ALA A C 1
ATOM 3862 O O . ALA A 1 525 ? 20.866 -2.267 -2.869 1.00 86.50 525 ALA A O 1
ATOM 3863 N N . ASN A 1 526 ? 22.520 -1.560 -4.218 1.00 83.31 526 ASN A N 1
ATOM 3864 C CA . ASN A 1 526 ? 23.005 -0.463 -3.366 1.00 83.31 526 ASN A CA 1
ATOM 3865 C C . ASN A 1 526 ? 23.464 -0.906 -1.967 1.00 83.31 526 ASN A C 1
ATOM 3867 O O . ASN A 1 526 ? 23.366 -0.148 -1.002 1.00 83.31 526 ASN A O 1
ATOM 3871 N N . THR A 1 527 ? 23.968 -2.133 -1.842 1.00 87.12 527 THR A N 1
ATOM 3872 C CA . THR A 1 527 ? 24.600 -2.569 -0.593 1.00 87.12 527 THR A CA 1
ATOM 3873 C C . THR A 1 527 ? 25.910 -1.791 -0.377 1.00 87.12 527 THR A C 1
ATOM 3875 O O . THR A 1 527 ? 26.554 -1.366 -1.341 1.00 87.12 527 THR A O 1
ATOM 3878 N N . PRO A 1 528 ? 26.376 -1.616 0.873 1.00 84.50 528 PRO A N 1
ATOM 3879 C CA . PRO A 1 528 ? 27.665 -0.979 1.161 1.00 84.50 528 PRO A CA 1
ATOM 3880 C C . PRO A 1 528 ? 28.878 -1.829 0.736 1.00 84.50 528 PRO A C 1
ATOM 3882 O O . PRO A 1 528 ? 30.024 -1.428 0.957 1.00 84.50 528 PRO A O 1
ATOM 3885 N N . CYS A 1 529 ? 28.632 -3.013 0.180 1.00 87.50 529 CYS A N 1
ATOM 3886 C CA . CYS A 1 529 ? 29.621 -3.950 -0.317 1.00 87.50 529 CYS A CA 1
ATOM 3887 C C . CYS A 1 529 ? 30.074 -3.547 -1.726 1.00 87.50 529 CYS A C 1
ATOM 3889 O O . CYS A 1 529 ? 29.307 -2.957 -2.477 1.00 87.50 529 CYS A O 1
ATOM 3891 N N . ASP A 1 530 ? 31.314 -3.864 -2.091 1.00 89.62 530 ASP A N 1
ATOM 3892 C CA . ASP A 1 530 ? 31.893 -3.549 -3.402 1.00 89.62 530 ASP A CA 1
ATOM 3893 C C . ASP A 1 530 ? 32.615 -4.794 -3.935 1.00 89.62 530 ASP A C 1
ATOM 3895 O O . ASP A 1 530 ? 33.595 -5.256 -3.338 1.00 89.62 530 ASP A O 1
ATOM 3899 N N . SER A 1 531 ? 32.129 -5.362 -5.043 1.00 86.94 531 SER A N 1
ATOM 3900 C CA . SER A 1 531 ? 32.705 -6.571 -5.646 1.00 86.94 531 SER A CA 1
ATOM 3901 C C . SER A 1 531 ? 34.124 -6.356 -6.175 1.00 86.94 531 SER A C 1
ATOM 3903 O O . SER A 1 531 ? 34.890 -7.317 -6.282 1.00 86.94 531 SER A O 1
ATOM 3905 N N . ASP A 1 532 ? 34.498 -5.108 -6.465 1.00 83.88 532 ASP A N 1
ATOM 3906 C CA . ASP A 1 532 ? 35.832 -4.739 -6.937 1.00 83.88 532 ASP A CA 1
ATOM 3907 C C . ASP A 1 532 ? 36.819 -4.523 -5.772 1.00 83.88 532 ASP A C 1
ATOM 3909 O O . ASP A 1 532 ? 38.038 -4.543 -5.974 1.00 83.88 532 ASP A O 1
ATOM 3913 N N . ASN A 1 533 ? 36.323 -4.392 -4.534 1.00 75.62 533 ASN A N 1
ATOM 3914 C CA . ASN A 1 533 ? 37.121 -4.251 -3.315 1.00 75.62 533 ASN A CA 1
ATOM 3915 C C . ASN A 1 533 ? 36.641 -5.184 -2.196 1.00 75.62 533 ASN A C 1
ATOM 3917 O O . ASN A 1 533 ? 36.024 -4.755 -1.222 1.00 75.62 533 ASN A O 1
ATOM 3921 N N . ALA A 1 534 ? 37.079 -6.444 -2.245 1.00 53.97 534 ALA A N 1
ATOM 3922 C CA . ALA A 1 534 ? 36.771 -7.486 -1.255 1.00 53.97 534 ALA A CA 1
ATOM 3923 C C . ALA A 1 534 ? 37.192 -7.202 0.217 1.00 53.97 534 ALA A C 1
ATOM 3925 O O . ALA A 1 534 ? 37.147 -8.111 1.043 1.00 53.97 534 ALA A O 1
ATOM 3926 N N . ILE A 1 535 ? 37.665 -5.995 0.575 1.00 48.06 535 ILE A N 1
ATOM 3927 C CA . ILE A 1 535 ? 38.145 -5.655 1.934 1.00 48.06 535 ILE A CA 1
ATOM 3928 C C . ILE A 1 535 ? 37.624 -4.297 2.460 1.00 48.06 535 ILE A C 1
ATOM 3930 O O . ILE A 1 535 ? 37.924 -3.932 3.597 1.00 48.06 535 ILE A O 1
ATOM 3934 N N . SER A 1 536 ? 36.816 -3.531 1.722 1.00 46.09 536 SER A N 1
ATOM 3935 C CA . SER A 1 536 ? 36.331 -2.245 2.248 1.00 46.09 536 SER A CA 1
ATOM 3936 C C . SER A 1 536 ? 34.884 -2.351 2.712 1.00 46.09 536 SER A C 1
ATOM 3938 O O . SER A 1 536 ? 33.971 -2.193 1.917 1.00 46.09 536 SER A O 1
ATOM 3940 N N . TYR A 1 537 ? 34.680 -2.572 4.015 1.00 52.09 537 TYR A N 1
ATOM 3941 C CA . TYR A 1 537 ? 33.399 -2.308 4.672 1.00 52.09 537 TYR A CA 1
ATOM 3942 C C . TYR A 1 537 ? 33.033 -0.834 4.431 1.00 52.09 537 TYR A C 1
ATOM 3944 O O . TYR A 1 537 ? 33.511 0.051 5.142 1.00 52.09 537 TYR A O 1
ATOM 3952 N N . GLY A 1 538 ? 32.223 -0.566 3.407 1.00 45.91 538 GLY A N 1
ATOM 3953 C CA . GLY A 1 538 ? 31.737 0.762 3.028 1.00 45.91 538 GLY A CA 1
ATOM 3954 C C . GLY A 1 538 ? 30.701 1.331 3.995 1.00 45.91 538 GLY A C 1
ATOM 3955 O O . GLY A 1 538 ? 30.079 2.342 3.696 1.00 45.91 538 GLY A O 1
ATOM 3956 N N . LEU A 1 539 ? 30.511 0.712 5.162 1.00 53.00 539 LEU A N 1
ATOM 3957 C CA . LEU A 1 539 ? 29.634 1.242 6.192 1.00 53.00 539 LEU A CA 1
ATOM 3958 C C . LEU A 1 539 ? 30.160 2.618 6.643 1.00 53.00 539 LEU A C 1
ATOM 3960 O O . LEU A 1 539 ? 31.331 2.735 7.034 1.00 53.00 539 LEU A O 1
ATOM 3964 N N . PRO A 1 540 ? 29.315 3.665 6.642 1.00 52.75 540 PRO A N 1
ATOM 3965 C CA . PRO A 1 540 ? 29.616 4.910 7.331 1.00 52.75 540 PRO A CA 1
ATOM 3966 C C . PRO A 1 540 ? 30.136 4.626 8.741 1.00 52.75 540 PRO A C 1
ATOM 3968 O O . PRO A 1 540 ? 29.724 3.662 9.380 1.00 52.75 540 PRO A O 1
ATOM 3971 N N . ARG A 1 541 ? 31.044 5.455 9.268 1.00 51.19 541 ARG A N 1
ATOM 3972 C CA . ARG A 1 541 ? 31.650 5.222 10.597 1.00 51.19 541 ARG A CA 1
ATOM 3973 C C . ARG A 1 541 ? 30.609 5.000 11.707 1.00 51.19 541 ARG A C 1
ATOM 3975 O O . ARG A 1 541 ? 30.907 4.279 12.653 1.00 51.19 541 ARG A O 1
ATOM 3982 N N . SER A 1 542 ? 29.427 5.609 11.602 1.00 50.72 542 SER A N 1
ATOM 3983 C CA . SER A 1 542 ? 28.278 5.366 12.482 1.00 50.72 542 SER A CA 1
ATOM 3984 C C . SER A 1 542 ? 27.758 3.930 12.347 1.00 50.72 542 SER A C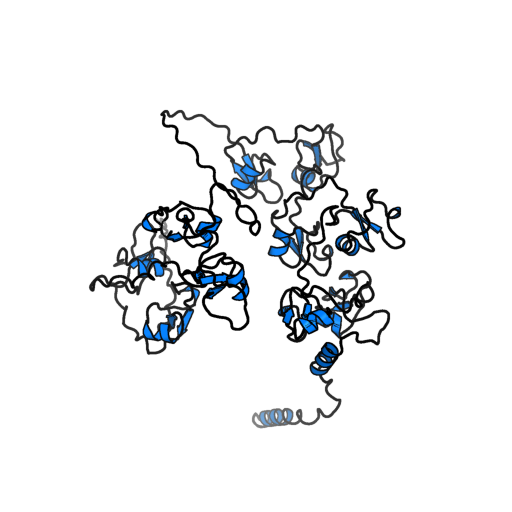 1
ATOM 3986 O O . SER A 1 542 ? 27.745 3.208 13.342 1.00 50.72 542 SER A O 1
ATOM 3988 N N . SER A 1 543 ? 27.444 3.480 11.132 1.00 54.69 543 SER A N 1
ATOM 3989 C CA . SER A 1 543 ? 26.966 2.122 10.834 1.00 54.69 543 SER A CA 1
ATOM 3990 C C . SER A 1 543 ? 28.020 1.042 11.096 1.00 54.69 543 SER A C 1
ATOM 3992 O O . SER A 1 543 ? 27.678 -0.042 11.548 1.00 54.69 543 SER A O 1
ATOM 3994 N N . LEU A 1 544 ? 29.312 1.335 10.899 1.00 58.44 544 LEU A N 1
ATOM 3995 C CA . LEU A 1 544 ? 30.413 0.431 11.247 1.00 58.44 544 LEU A CA 1
ATOM 3996 C C . LEU A 1 544 ? 30.543 0.271 12.767 1.00 58.44 544 LEU A C 1
ATOM 3998 O O . LEU A 1 544 ? 30.755 -0.835 13.249 1.00 58.44 544 LEU A O 1
ATOM 4002 N N . ASN A 1 545 ? 30.399 1.357 13.534 1.00 59.09 545 ASN A N 1
ATOM 4003 C CA . ASN A 1 545 ? 30.397 1.280 14.997 1.00 59.09 545 ASN A CA 1
ATOM 4004 C C . ASN A 1 545 ? 29.179 0.505 15.518 1.00 59.09 545 ASN A C 1
ATOM 4006 O O . ASN A 1 545 ? 29.322 -0.249 16.478 1.00 59.09 545 ASN A O 1
ATOM 4010 N N . LEU A 1 546 ? 28.020 0.650 14.868 1.00 58.41 546 LEU A N 1
ATOM 4011 C CA . LEU A 1 546 ? 26.818 -0.126 15.170 1.00 58.41 546 LEU A CA 1
ATOM 4012 C C . LEU A 1 546 ? 27.017 -1.608 14.810 1.00 58.41 546 LEU A C 1
ATOM 4014 O O . LEU A 1 546 ? 26.847 -2.475 15.659 1.00 58.41 546 LEU A O 1
ATOM 4018 N N . ALA A 1 547 ? 27.504 -1.913 13.606 1.00 56.22 547 ALA A N 1
ATOM 4019 C CA . ALA A 1 547 ? 27.808 -3.279 13.186 1.00 56.22 547 ALA A CA 1
ATOM 4020 C C . ALA A 1 547 ? 28.831 -3.948 14.120 1.00 56.22 547 ALA A C 1
ATOM 4022 O O . ALA A 1 547 ? 28.622 -5.088 14.521 1.00 56.22 547 ALA A O 1
ATOM 4023 N N . LEU A 1 548 ? 29.878 -3.234 14.554 1.00 54.41 548 LEU A N 1
ATOM 4024 C CA . LEU A 1 548 ? 30.857 -3.712 15.543 1.00 54.41 548 LEU A CA 1
ATOM 4025 C C . LEU A 1 548 ? 30.256 -3.927 16.942 1.00 54.41 548 LEU A C 1
ATOM 4027 O O . LEU A 1 548 ? 30.750 -4.765 17.695 1.00 54.41 548 LEU A O 1
ATOM 4031 N N . GLN A 1 549 ? 29.211 -3.181 17.304 1.00 61.91 549 GLN A N 1
ATOM 4032 C CA . GLN A 1 549 ? 28.489 -3.344 18.568 1.00 61.91 549 GLN A CA 1
ATOM 4033 C C . GLN A 1 549 ? 27.569 -4.574 18.552 1.00 61.91 549 GLN A C 1
ATOM 4035 O O . GLN A 1 549 ? 27.402 -5.212 19.592 1.00 61.91 549 GLN A O 1
ATOM 4040 N N . TYR A 1 550 ? 27.015 -4.918 17.387 1.00 51.97 550 TYR A N 1
ATOM 4041 C CA . TYR A 1 550 ? 26.094 -6.043 17.197 1.00 51.97 550 TYR A CA 1
ATOM 4042 C C . TYR A 1 550 ? 26.742 -7.285 16.567 1.00 51.97 550 TYR A C 1
ATOM 4044 O O . TYR A 1 550 ? 26.073 -8.309 16.430 1.00 51.97 550 TYR A O 1
ATOM 4052 N N . THR A 1 551 ? 28.039 -7.250 16.228 1.00 47.19 551 THR A N 1
ATOM 4053 C CA . THR A 1 551 ? 28.746 -8.447 15.754 1.00 47.19 551 THR A CA 1
ATOM 4054 C C . THR A 1 551 ? 28.751 -9.471 16.891 1.00 47.19 551 THR A C 1
ATOM 4056 O O . THR A 1 551 ? 29.263 -9.161 17.975 1.00 47.19 551 THR A O 1
ATOM 4059 N N . PRO A 1 552 ? 28.226 -10.694 16.693 1.00 39.59 552 PRO A N 1
ATOM 4060 C CA . PRO A 1 552 ? 28.397 -11.758 17.666 1.00 39.59 552 PRO A CA 1
ATOM 4061 C C . PRO A 1 552 ? 29.896 -11.914 17.911 1.00 39.59 552 PRO A C 1
ATOM 4063 O O . PRO A 1 552 ? 30.652 -12.164 16.972 1.00 39.59 552 PRO A O 1
ATOM 4066 N N . GLN A 1 553 ? 30.352 -11.732 19.154 1.00 36.94 553 GLN A N 1
ATOM 4067 C CA . GLN A 1 553 ? 31.708 -12.145 19.484 1.00 36.94 553 GLN A CA 1
ATOM 4068 C C . GLN A 1 553 ? 31.777 -13.633 19.179 1.00 36.94 553 GLN A C 1
ATOM 4070 O O . GLN A 1 553 ? 31.113 -14.426 19.853 1.00 36.94 553 GLN A O 1
ATOM 4075 N N . GLU A 1 554 ? 32.553 -14.000 18.154 1.00 39.09 554 GLU A N 1
ATOM 4076 C CA . GLU A 1 554 ? 32.950 -15.384 17.957 1.00 39.09 554 GLU A CA 1
ATOM 4077 C C . GLU A 1 554 ? 33.352 -15.924 19.330 1.00 39.09 554 GLU A C 1
ATOM 4079 O O . GLU A 1 554 ? 34.152 -15.269 20.017 1.00 39.09 554 GLU A O 1
ATOM 4084 N N . PRO A 1 555 ? 32.773 -17.049 19.786 1.00 38.44 555 PRO A N 1
ATOM 4085 C CA . PRO A 1 555 ? 33.114 -17.599 21.078 1.00 38.44 555 PRO A CA 1
ATOM 4086 C C . PRO A 1 555 ? 34.611 -17.857 21.051 1.00 38.44 555 PRO A C 1
ATOM 4088 O O . PRO A 1 555 ? 35.090 -18.780 20.390 1.00 38.44 555 PRO A O 1
ATOM 4091 N N . SER A 1 556 ? 35.350 -16.988 21.745 1.00 37.75 556 SER A N 1
ATOM 4092 C CA . SER A 1 556 ? 36.788 -17.106 21.897 1.00 37.75 556 SER A CA 1
ATOM 4093 C C . SER A 1 556 ? 37.070 -18.555 22.261 1.00 37.75 556 SER A C 1
ATOM 4095 O O . SER A 1 556 ? 36.512 -19.069 23.234 1.00 37.75 556 SER A O 1
ATOM 4097 N N . SER A 1 557 ? 37.851 -19.233 21.420 1.00 49.38 557 SER A N 1
ATOM 4098 C CA . SER A 1 557 ? 38.275 -20.612 21.636 1.00 49.38 557 SER A CA 1
ATOM 4099 C C . SER A 1 557 ? 38.985 -20.683 22.985 1.00 49.38 557 SER A C 1
ATOM 4101 O O . SER A 1 557 ? 40.165 -20.365 23.111 1.00 49.38 557 SER A O 1
ATOM 4103 N N . GLY A 1 558 ? 38.219 -21.008 24.022 1.00 47.16 558 GLY A N 1
ATOM 4104 C CA . GLY A 1 558 ? 38.590 -20.697 25.390 1.00 47.16 558 GLY A CA 1
ATOM 4105 C C . GLY A 1 558 ? 37.593 -21.265 26.388 1.00 47.16 558 GLY A C 1
ATOM 4106 O O . GLY A 1 558 ? 36.866 -20.532 27.046 1.00 47.16 558 GLY A O 1
ATOM 4107 N N . THR A 1 559 ? 37.690 -22.578 26.604 1.00 47.38 559 THR A N 1
ATOM 4108 C CA . THR A 1 559 ? 37.255 -23.278 27.831 1.00 47.38 559 THR A CA 1
ATOM 4109 C C . THR A 1 559 ? 35.781 -23.707 27.927 1.00 47.38 559 THR A C 1
ATOM 4111 O O . THR A 1 559 ? 35.084 -23.385 28.883 1.00 47.38 559 THR A O 1
ATOM 4114 N N . ILE A 1 560 ? 35.334 -24.590 27.026 1.00 42.47 560 ILE A N 1
ATOM 4115 C CA . ILE A 1 560 ? 34.209 -25.504 27.311 1.00 42.47 560 ILE A CA 1
ATOM 4116 C C . ILE A 1 560 ? 34.790 -26.857 27.745 1.00 42.47 560 ILE A C 1
ATOM 4118 O O . ILE A 1 560 ? 34.907 -27.785 26.954 1.00 42.47 560 ILE A O 1
ATOM 4122 N N . LEU A 1 561 ? 35.212 -26.964 29.009 1.00 43.12 561 LEU A N 1
ATOM 4123 C CA . LEU A 1 561 ? 35.586 -28.252 29.619 1.00 43.12 561 LEU A CA 1
ATOM 4124 C C . LEU A 1 561 ? 35.139 -28.403 31.088 1.00 43.12 561 LEU A C 1
ATOM 4126 O O . LEU A 1 561 ? 35.662 -29.252 31.800 1.00 43.12 561 LEU A O 1
ATOM 4130 N N . SER A 1 562 ? 34.154 -27.627 31.562 1.00 43.91 562 SER A N 1
ATOM 4131 C CA . SER A 1 562 ? 33.718 -27.696 32.974 1.00 43.91 562 SER A CA 1
ATOM 4132 C C . SER A 1 562 ? 32.244 -28.055 33.218 1.00 43.91 562 SER A C 1
ATOM 4134 O O . SER A 1 562 ? 31.893 -28.288 34.372 1.00 43.91 562 SER A O 1
ATOM 4136 N N . SER A 1 563 ? 31.383 -28.163 32.197 1.00 44.62 563 SER A N 1
ATOM 4137 C CA . SER A 1 563 ? 29.936 -28.400 32.425 1.00 44.62 563 SER A CA 1
ATOM 4138 C C . SER A 1 563 ? 29.397 -29.762 31.978 1.00 44.62 563 SER A C 1
ATOM 4140 O O . SER A 1 563 ? 28.217 -30.026 32.177 1.00 44.62 563 SER A O 1
ATOM 4142 N N . ILE A 1 564 ? 30.235 -30.665 31.453 1.00 46.09 564 ILE A N 1
ATOM 4143 C CA . ILE A 1 564 ? 29.793 -32.023 31.060 1.00 46.09 564 ILE A CA 1
ATOM 4144 C C . ILE A 1 564 ? 30.038 -33.073 32.171 1.00 46.09 564 ILE A C 1
ATOM 4146 O O . ILE A 1 564 ? 29.438 -34.142 32.155 1.00 46.09 564 ILE A O 1
ATOM 4150 N N . CYS A 1 565 ? 30.795 -32.765 33.232 1.00 45.09 565 CYS A N 1
ATOM 4151 C CA . CYS A 1 565 ? 31.095 -33.749 34.289 1.00 45.09 565 CYS A CA 1
ATOM 4152 C C . CYS A 1 565 ? 29.967 -34.045 35.300 1.00 45.09 565 CYS A C 1
ATOM 4154 O O . CYS A 1 565 ? 30.136 -34.943 36.119 1.00 45.09 565 CYS A O 1
ATOM 4156 N N . ASN A 1 566 ? 28.823 -33.349 35.275 1.00 45.62 566 ASN A N 1
ATOM 4157 C CA . ASN A 1 566 ? 27.758 -33.581 36.268 1.00 45.62 566 ASN A CA 1
ATOM 4158 C C . ASN A 1 566 ? 26.581 -34.433 35.771 1.00 45.62 566 ASN A C 1
ATOM 4160 O O . ASN A 1 566 ? 25.780 -34.871 36.594 1.00 45.62 566 ASN A O 1
ATOM 4164 N N . LEU A 1 567 ? 26.477 -34.724 34.468 1.00 46.31 567 LEU A N 1
ATOM 4165 C CA . LEU A 1 567 ? 25.351 -35.510 33.946 1.00 46.31 567 LEU A CA 1
ATOM 4166 C C . LEU A 1 567 ? 25.627 -37.025 33.929 1.00 46.31 567 LEU A C 1
ATOM 4168 O O . LEU A 1 567 ? 24.716 -37.809 34.183 1.00 46.31 567 LEU A O 1
ATOM 4172 N N . GLU A 1 568 ? 26.881 -37.458 33.752 1.00 49.50 568 GLU A N 1
ATOM 4173 C CA . GLU A 1 568 ? 27.219 -38.893 33.807 1.00 49.50 568 GLU A CA 1
ATOM 4174 C C . GLU A 1 568 ? 27.218 -39.467 35.235 1.00 49.50 568 GLU A C 1
ATOM 4176 O O . GLU A 1 568 ? 26.904 -40.642 35.434 1.00 49.50 568 GLU A O 1
ATOM 4181 N N . VAL A 1 569 ? 27.470 -38.641 36.257 1.00 53.84 569 VAL A N 1
ATOM 4182 C CA . VAL A 1 569 ? 27.433 -39.083 37.665 1.00 53.84 569 VAL A CA 1
ATOM 4183 C C . VAL A 1 569 ? 25.997 -39.351 38.134 1.00 53.84 569 VAL A C 1
ATOM 4185 O O . VAL A 1 569 ? 25.770 -40.265 38.926 1.00 53.84 569 VAL A O 1
ATOM 4188 N N . ILE A 1 570 ? 25.010 -38.622 37.604 1.00 58.47 570 ILE A N 1
ATOM 4189 C CA . ILE A 1 570 ? 23.594 -38.812 37.954 1.00 58.47 570 ILE A CA 1
ATOM 4190 C C . ILE A 1 570 ? 23.037 -40.088 37.304 1.00 58.47 570 ILE A C 1
ATOM 4192 O O . ILE A 1 570 ? 22.295 -40.828 37.950 1.00 58.47 570 ILE A O 1
ATOM 4196 N N . ILE A 1 571 ? 23.453 -40.416 36.076 1.00 61.91 571 ILE A N 1
ATOM 4197 C CA . ILE A 1 571 ? 23.008 -41.639 35.385 1.00 61.91 571 ILE A CA 1
ATOM 4198 C C . ILE A 1 571 ? 23.581 -42.899 36.061 1.00 61.91 571 ILE A C 1
ATOM 4200 O O . ILE A 1 571 ? 22.864 -43.888 36.227 1.00 61.91 571 ILE A O 1
ATOM 4204 N N . LEU A 1 572 ? 24.825 -42.852 36.553 1.00 59.31 572 LEU A N 1
ATOM 4205 C CA . LEU A 1 572 ? 25.415 -43.952 37.329 1.00 59.31 572 LEU A CA 1
ATOM 4206 C C . LEU A 1 572 ? 24.767 -44.133 38.713 1.00 59.31 572 LEU A C 1
ATOM 4208 O O . LEU A 1 572 ? 24.633 -45.268 39.168 1.00 59.31 572 LEU A O 1
ATOM 4212 N N . TYR A 1 573 ? 24.313 -43.058 39.364 1.00 59.72 573 TYR A N 1
ATOM 4213 C CA . TYR A 1 573 ? 23.644 -43.149 40.670 1.00 59.72 573 TYR A CA 1
ATOM 4214 C C . TYR A 1 573 ? 22.218 -43.713 40.577 1.00 59.72 573 TYR A C 1
ATOM 4216 O O . TYR A 1 573 ? 21.789 -44.455 41.460 1.00 59.72 573 TYR A O 1
ATOM 4224 N N . VAL A 1 574 ? 21.492 -43.413 39.496 1.00 70.19 574 VAL A N 1
ATOM 4225 C CA . VAL A 1 574 ? 20.145 -43.963 39.258 1.00 70.19 574 VAL A CA 1
ATOM 4226 C C . VAL A 1 574 ? 20.210 -45.443 38.865 1.00 70.19 574 VAL A C 1
ATOM 4228 O O . VAL A 1 574 ? 19.363 -46.224 39.294 1.00 70.19 574 VAL A O 1
ATOM 4231 N N . ALA A 1 575 ? 21.248 -45.868 38.136 1.00 67.50 575 ALA A N 1
ATOM 4232 C CA . ALA A 1 575 ? 21.452 -47.278 37.799 1.00 67.50 575 ALA A CA 1
ATOM 4233 C C . ALA A 1 575 ? 21.825 -48.150 39.017 1.00 67.50 575 ALA A C 1
ATOM 4235 O O . ALA A 1 575 ? 21.460 -49.322 39.060 1.00 67.50 575 ALA A O 1
ATOM 4236 N N . LEU A 1 576 ? 22.505 -47.587 40.024 1.00 66.38 576 LEU A N 1
ATOM 4237 C CA . LEU A 1 576 ? 22.902 -48.306 41.245 1.00 66.38 576 LEU A CA 1
ATOM 4238 C C . LEU A 1 576 ? 21.797 -48.396 42.310 1.00 66.38 576 LEU A C 1
ATOM 4240 O O . LEU A 1 576 ? 21.919 -49.189 43.234 1.00 66.38 576 LEU A O 1
ATOM 4244 N N . LEU A 1 577 ? 20.729 -47.601 42.186 1.00 68.31 577 LEU A N 1
ATOM 4245 C CA . LEU A 1 577 ? 19.542 -47.674 43.051 1.00 68.31 577 LEU A CA 1
ATOM 4246 C C . LEU A 1 577 ? 18.437 -48.585 42.484 1.00 68.31 577 LEU A C 1
ATOM 4248 O O . LEU A 1 577 ? 17.427 -48.802 43.151 1.00 68.31 577 LEU A O 1
ATOM 4252 N N . LEU A 1 578 ? 18.620 -49.108 41.267 1.00 63.28 578 LEU A N 1
ATOM 4253 C CA . LEU A 1 578 ? 17.678 -50.002 40.580 1.00 63.28 578 LEU A CA 1
ATOM 4254 C C . LEU A 1 578 ? 18.157 -51.467 40.497 1.00 63.28 578 LEU A C 1
ATOM 4256 O O . LEU A 1 578 ? 17.524 -52.275 39.816 1.00 63.28 578 LEU A O 1
ATOM 4260 N N . VAL A 1 579 ? 19.226 -51.821 41.217 1.00 62.06 579 VAL A N 1
ATOM 4261 C CA . VAL A 1 579 ? 19.682 -53.200 41.486 1.00 62.06 579 VAL A CA 1
ATOM 4262 C C . VAL A 1 579 ? 19.740 -53.391 42.992 1.00 62.06 579 VAL A C 1
ATOM 4264 O O . VAL A 1 579 ? 19.287 -54.461 43.461 1.00 62.06 579 VAL A O 1
#

Secondary structure (DSSP, 8-state):
----PPPP------PPPPPTTEEEESSHHHHHHH---B-SSGGG-SSTT-EEEE-GGGS-TTSS-SGGG-EEESSHHHHHHH--SB-TTS--STT-EEESS-S-BTTTTBPPPPP-------TTEEEESSHHHHHHH--EE-TT-GGG-GGG-EEEETTS--TT--PPP--S-TT-STT--EEESSHHHHHHH--SB-TT--GGG--STT-EEESS---BTTB---TTS---PPPPPPPP----------PPP-EEEESSHHHHHHH---B-SSGGG-STT-EEEE-SS---S-S--STT--EEESSHHHHHHH---B-TTS--PPTT-EEETT---STTS-----EEEESSHHHHHHH--EE-TTS-GGGSGGG-EEEE-TTTT-S---TTS---EEESSHHHHHHH---B-TT--GGGSPTT-EEESS-S--TT-PPP-----EEESSHHHHHHH--SB-SSGGGSGGG-EEE------S---S-SGGG-EEESSHHHHHHH--SB-TT-SGGGSPTT-EEESS-S--TT-TT-----HHHHHHHHHHS-----S----SSSTTHHHHHHHHHHT--

Organism: NCBI:txid29204

Sequence (579 aa):
MILHRFLPVLLLLHLPPINSDKFCGTDLSNAQSTCWQPCGTDADCCSLGQRCYEAGEACGSSVYDGENHNFCGVSWCDAAYTCGTPCVQGSCPNGLYCYASTPCDTDNGRSPPPLPAEPTGSTTNFCAATLDEAKETCWQPCPRGTGDCCLGLSCFNTAESSPTSSLGECSNSDYSGSNNFYCGKSWCHAAYTCGEPCPGGTDDECSGSGEYCYADVPCTYVRTVPAVFPPTSAVNAPVQYTGSGYVEDSTPSYKYCGNDAGDATKRCWQECNSDSDCCFGQYCFDSGINCGQAFYDGPNHSYCGTSRCDAISKCSVACPLGNECPEGETCFDNTPCDSDIPSTQPFYCGLGEAEVAEKCWQPCPSGQDSECCFGQTCYNTGGACMLTVDTTLNHRYCGVDKCDASYKCRTACPGGTDDECPDGESCFEDTPCSSNAVPPSFDVAYCGTSAKDAADNCWQPCRNDEDCCFEQTCYTSIVECGNPNFQGSAHFFCGIDFCDASFTCGKPCPSGYDADCDVGERCFANTPCDSDNAISYGLPRSSLNLALQYTPQEPSSGTILSSICNLEVIILYVALLLV

pLDDT: mean 75.32, std 18.49, range [28.27, 96.5]

Foldseek 3Di:
DDDDDDDDDDDDPDDPDQDQQKAKDLDLVRCLVCVAGGDNFQVLDQDPNITIDRNGCSNPRDQFPDLQQKAWDQHLNRCQQVVHHRDSPQDDPDPTGIDGRRNGGPPPRDHRDPDDPDQPFPLFKAWDQDLVCCLVQVAFGDSPWQQQHPPSTGIDGQPPDDVPDPGDGRRHHPLPDLFQKAKDLHLVRCQQQVHDHDSVQAQVSDPDDNIHIDGSRPDDPPDDDPPPDDDDDDDDDDDDDDDDDDDPDPQDFWKAWDQDLVRRLVCVQGTDPFQVSHEDNTTIHRNSDDPDDPPPPDLWQKAKDLHLNRRLVCLPGTDSPQPRYDPNIGIDGSRPSDPVQPPPQLKAWDQDQVCCLPCVAGGDNVQAQQSHAQSTHIDRNVCSSRPDPPPVQWLKAKDLDLNRRLVCLPQHDRVQAQVSPDPNIHIDGPRSRDPPDPPPPFQFKAWDQDLVRCLAAVQFTDDAQVLHPPSTGIGGNSPHRNDPPQDAQQNKAKDLHLVRCQLPVDQRDSVQAQVSPDPNIGIHGRRLGGNVDPPDSSDDPVRVVSCVVPPPPPPPPDDPPPPPVPPVVVVVVVVVVVD